Protein 3BIQ (pdb70)

Organism: Saccharomyces cerevisiae (strain ATCC 204508 / S288c) (NCBI:txid559292)

Foldseek 3Di:
DFDLVQLVVLVQLCLVQPCVFPPRAQKEKAAAADADPVDQDQLSNLVCCRNGLHGAHLWMWMGHFQEIEIEHAPVVCVVCVVNQVVPVVDSYGYYYHHDDPVCVVSVVVSLVVVLVRSLVSHQEYEYQVVDDHDHDSCVVNVVSVVCSCVVSVHDYDYCLLVSCVSCQFADPQLVLQLLLQQLVQLVLVVVLLVLLVVCLVVVPFAFQQRSLVVSQCCLVVVVVVVVSQPVSQVSHDPPDGDDSVQKHFLDRKGKDDDADDDQDPPDHGDRHGHDQAAKMKIKGWMHGSLWIWIWIAIFHEVYDPVSLVVLVVVVVLVCCLQPPQQDFFAKLLSSAVVSLVVCCVPPVVQSVFKDQFQWFFGTSHRHSPQTTNHNVIRDDTHAANTKTWGKMWGFQDDDPPDPHGDIGITTFIWHRHNDPVDGIDTSNDNDRPRVVRYHYD

Solvent-accessible surface area: 19788 Å² total; per-residue (Å²): 170,26,63,34,105,31,3,49,105,19,1,54,66,0,35,64,97,7,77,130,20,143,52,64,0,46,0,0,4,0,20,0,0,57,60,75,99,167,70,38,48,22,19,2,4,0,0,0,8,8,2,5,40,93,53,13,40,39,2,0,4,0,0,6,86,25,63,2,0,1,0,0,43,55,66,55,1,118,113,2,67,124,0,43,97,47,8,138,124,69,150,3,67,9,54,24,43,72,20,77,88,182,75,95,133,74,3,101,119,20,2,52,53,0,14,57,46,0,55,98,26,18,96,23,0,0,37,8,88,140,36,64,19,119,31,147,8,17,96,60,6,59,76,27,27,102,44,9,38,172,145,37,143,15,82,36,31,48,2,4,45,8,0,0,106,18,12,3,57,8,29,107,39,4,21,16,15,0,5,0,0,0,61,0,0,9,60,0,0,62,24,0,3,86,29,0,35,86,3,27,92,95,156,52,201,18,40,1,19,133,1,3,64,75,0,46,97,64,22,112,46,84,149,23,13,134,124,1,23,87,59,0,49,84,65,18,4,121,154,74,180,36,61,65,125,57,16,85,27,7,45,59,4,20,0,14,3,6,160,97,28,15,24,166,80,70,6,158,23,32,129,43,93,10,94,31,62,12,3,0,2,0,11,0,0,0,24,2,25,29,8,0,0,5,0,2,0,0,0,0,0,56,24,20,135,54,2,16,67,19,0,52,17,0,46,68,0,5,149,45,0,7,70,81,9,1,85,41,38,62,20,0,87,84,0,16,82,25,0,26,89,40,0,93,155,63,51,78,111,12,37,112,36,8,20,165,33,0,6,1,6,2,5,10,16,34,83,5,80,26,0,25,0,25,64,174,6,92,103,6,134,2,78,82,0,0,0,0,9,0,18,1,0,1,29,100,8,159,22,92,141,43,111,40,52,8,0,1,17,0,0,0,0,0,0,3,17,80,75,137,124,103,91,26,104,60,9,1,102,34,33,48,41,68,99,106,0,12,48,159,114

GO terms:
  GO:0000785 chromatin (C, IDA)
  GO:0003682 chromatin binding (F, IDA)
  GO:0031491 nucleosome binding (F, IDA)
  GO:0045899 positive regulation of RNA polymerase II transcription preinitiation complex assembly (P, IDA)
  GO:0042393 histone binding (F, IDA)
  GO:0006325 chromatin organization (P, IDA)
  GO:0006334 nucleosome assembly (P, IDA)
  GO:0007063 regulation of sister chromatid cohesion (P, IDA)
  GO:0035101 FACT complex (C, IGI)
  GO:0060261 positive regulation of transcription initiation by RNA polymerase II (P, IGI)
  GO:0045815 transcription initiation-coupled chromatin remodeling (P, IMP)
  GO:0060261 positive regulation of transcription initiation by RNA polymerase II (P, IMP)
  GO:0005515 protein binding (F, IPI)
  GO:0035101 FACT complex (C, IPI)
  GO:0006261 DNA-templated DNA replication (P, IPI)
  GO:0005634 nucleus (C, EXP)
  GO:0005694 chromosome (C, EXP)

B-factor: mean 30.97, std 12.05, range [9.19, 91.7]

Structure (mmCIF, N/CA/C/O backbone):
data_3BIQ
#
_entry.id   3BIQ
#
_cell.length_a   60.285
_cell.length_b   50.806
_cell.length_c   79.214
_cell.angle_alpha   90.00
_cell.angle_beta   107.03
_cell.angle_gamma   90.00
#
_symmetry.space_group_name_H-M   'P 1 21 1'
#
loop_
_entity.id
_entity.type
_entity.pdbx_description
1 polymer 'FACT complex subunit SPT16'
2 non-polymer GLYCEROL
3 water water
#
loop_
_atom_site.group_PDB
_atom_site.id
_atom_site.type_symbol
_atom_site.label_atom_id
_atom_site.label_alt_id
_atom_site.label_comp_id
_atom_site.label_asym_id
_atom_site.label_entity_id
_atom_site.label_seq_id
_atom_site.pdbx_PDB_ins_code
_atom_site.Cartn_x
_atom_site.Cartn_y
_atom_site.Cartn_z
_atom_site.occupancy
_atom_site.B_iso_or_equiv
_atom_site.auth_seq_id
_atom_site.auth_comp_id
_atom_site.auth_asym_id
_atom_site.auth_atom_id
_atom_site.pdbx_PDB_model_num
ATOM 1 N N . ASN A 1 7 ? 7.318 21.813 12.268 1.00 57.33 5 ASN A N 1
ATOM 2 C CA . ASN A 1 7 ? 7.904 22.614 13.383 1.00 57.23 5 ASN A CA 1
ATOM 3 C C . ASN A 1 7 ? 8.019 21.856 14.706 1.00 53.84 5 ASN A C 1
ATOM 4 O O . ASN A 1 7 ? 7.109 21.132 15.127 1.00 53.68 5 ASN A O 1
ATOM 9 N N . ILE A 1 8 ? 9.159 22.059 15.350 1.00 51.74 6 ILE A N 1
ATOM 10 C CA . ILE A 1 8 ? 9.617 21.273 16.491 1.00 47.26 6 ILE A CA 1
ATOM 11 C C . ILE A 1 8 ? 9.411 22.064 17.786 1.00 47.80 6 ILE A C 1
ATOM 12 O O . ILE A 1 8 ? 9.774 23.240 17.863 1.00 49.74 6 ILE A O 1
ATOM 17 N N . ASP A 1 9 ? 8.824 21.423 18.795 1.00 45.26 7 ASP A N 1
ATOM 18 C CA . ASP A 1 9 ? 8.731 22.046 20.109 1.00 45.14 7 ASP A CA 1
ATOM 19 C C . ASP A 1 9 ? 10.074 21.910 20.825 1.00 42.57 7 ASP A C 1
ATOM 20 O O . ASP A 1 9 ? 10.450 20.825 21.289 1.00 39.75 7 ASP A O 1
ATOM 25 N N . PHE A 1 10 ? 10.799 23.019 20.902 1.00 42.98 8 PHE A N 1
ATOM 26 C CA . PHE A 1 10 ? 12.155 23.010 21.458 1.00 41.02 8 PHE A CA 1
ATOM 27 C C . PHE A 1 10 ? 12.197 22.937 22.979 1.00 40.11 8 PHE A C 1
ATOM 28 O O . PHE A 1 10 ? 13.209 22.515 23.552 1.00 38.08 8 PHE A O 1
ATOM 36 N N . ASP A 1 11 ? 11.110 23.355 23.628 1.00 41.34 9 ASP A N 1
ATOM 37 C CA . ASP A 1 11 ? 10.976 23.177 25.072 1.00 40.93 9 ASP A CA 1
ATOM 38 C C . ASP A 1 11 ? 10.841 21.688 25.405 1.00 37.39 9 ASP A C 1
ATOM 39 O O . ASP A 1 11 ? 11.418 21.212 26.374 1.00 36.30 9 ASP A O 1
ATOM 44 N N . VAL A 1 12 ? 10.110 20.951 24.573 1.00 35.77 10 VAL A N 1
ATOM 45 C CA . VAL A 1 12 ? 10.040 19.492 24.708 1.00 32.89 10 VAL A CA 1
ATOM 46 C C . VAL A 1 12 ? 11.417 18.867 24.407 1.00 30.02 10 VAL A C 1
ATOM 47 O O . VAL A 1 12 ? 11.913 18.023 25.168 1.00 27.70 10 VAL A O 1
ATOM 51 N N . PHE A 1 13 ? 12.042 19.298 23.311 1.00 30.01 11 PHE A N 1
ATOM 52 C CA . PHE A 1 13 ? 13.390 18.841 22.968 1.00 28.71 11 PHE A CA 1
ATOM 53 C C . PHE A 1 13 ? 14.337 19.026 24.146 1.00 28.74 11 PHE A C 1
ATOM 54 O O . PHE A 1 13 ? 15.096 18.114 24.501 1.00 26.70 11 PHE A O 1
ATOM 62 N N . LYS A 1 14 ? 14.289 20.216 24.741 1.00 30.62 12 LYS A N 1
ATOM 63 C CA . LYS A 1 14 ? 15.168 20.541 25.866 1.00 31.55 12 LYS A CA 1
ATOM 64 C C . LYS A 1 14 ? 14.922 19.640 27.078 1.00 30.33 12 LYS A C 1
ATOM 65 O O . LYS A 1 14 ? 15.870 19.094 27.624 1.00 28.92 12 LYS A O 1
ATOM 71 N N . LYS A 1 15 ? 13.658 19.472 27.475 1.00 30.82 13 LYS A N 1
ATOM 72 C CA . LYS A 1 15 ? 13.348 18.632 28.636 1.00 31.11 13 LYS A CA 1
ATOM 73 C C . LYS A 1 15 ? 13.750 17.165 28.426 1.00 27.37 13 LYS A C 1
ATOM 74 O O . LYS A 1 15 ? 14.258 16.529 29.338 1.00 26.95 13 LYS A O 1
ATOM 80 N N . ARG A 1 16 ? 13.553 16.640 27.216 1.00 24.99 14 ARG A N 1
ATOM 81 C CA . ARG A 1 16 ? 13.857 15.243 26.941 1.00 22.61 14 ARG A CA 1
ATOM 82 C C . ARG A 1 16 ? 15.363 14.985 26.835 1.00 22.51 14 ARG A C 1
ATOM 83 O O . ARG A 1 16 ? 15.870 14.017 27.396 1.00 21.45 14 ARG A O 1
ATOM 91 N N . ILE A 1 17 ? 16.087 15.875 26.163 1.00 23.08 15 ILE A N 1
ATOM 92 C CA . ILE A 1 17 ? 17.539 15.742 26.107 1.00 23.30 15 ILE A CA 1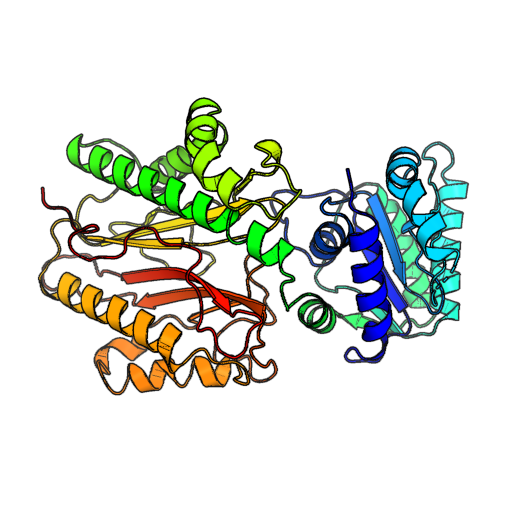
ATOM 93 C C . ILE A 1 17 ? 18.192 15.908 27.497 1.00 24.33 15 ILE A C 1
ATOM 94 O O . ILE A 1 17 ? 19.186 15.215 27.808 1.00 23.51 15 ILE A O 1
ATOM 99 N N . GLU A 1 18 ? 17.645 16.799 28.325 1.00 25.58 16 GLU A N 1
ATOM 100 C CA . GLU A 1 18 ? 18.186 16.982 29.672 1.00 28.67 16 GLU A CA 1
ATOM 101 C C . GLU A 1 18 ? 17.903 15.737 30.533 1.00 27.45 16 GLU A C 1
ATOM 102 O O . GLU A 1 18 ? 18.745 15.324 31.334 1.00 28.11 16 GLU A O 1
ATOM 108 N N . LEU A 1 19 ? 16.735 15.136 30.347 1.00 25.89 17 LEU A N 1
ATOM 109 C CA . LEU A 1 19 ? 16.386 13.912 31.069 1.00 25.82 17 LEU A CA 1
ATOM 110 C C . LEU A 1 19 ? 17.362 12.773 30.728 1.00 24.68 17 LEU A C 1
ATOM 111 O O . LEU A 1 19 ? 17.888 12.106 31.618 1.00 25.14 17 LEU A O 1
ATOM 116 N N . LEU A 1 20 ? 17.591 12.553 29.433 1.00 23.67 18 LEU A N 1
ATOM 117 C CA . LEU A 1 20 ? 18.543 11.536 28.955 1.00 22.33 18 LEU A CA 1
ATOM 118 C C . LEU A 1 20 ? 19.948 11.797 29.494 1.00 22.08 18 LEU A C 1
ATOM 119 O O . LEU A 1 20 ? 20.619 10.885 30.005 1.00 21.16 18 LEU A O 1
ATOM 124 N N . TYR A 1 21 ? 20.393 13.038 29.327 1.00 22.50 19 TYR A N 1
ATOM 125 C CA . TYR A 1 21 ? 21.695 13.465 29.831 1.00 23.35 19 TYR A CA 1
ATOM 126 C C . TYR A 1 21 ? 21.867 13.167 31.345 1.00 24.77 19 TYR A C 1
ATOM 127 O O . TYR A 1 21 ? 22.924 12.695 31.757 1.00 25.08 19 TYR A O 1
ATOM 136 N N . SER A 1 22 ? 20.825 13.436 32.140 1.00 26.12 20 SER A N 1
ATOM 137 C CA . SER A 1 22 ? 20.880 13.233 33.608 1.00 28.33 20 SER A CA 1
ATOM 138 C C . SER A 1 22 ? 20.937 11.760 34.019 1.00 27.58 20 SER A C 1
ATOM 139 O O . SER A 1 22 ? 21.467 11.436 35.084 1.00 29.52 20 SER A O 1
ATOM 142 N N . LYS A 1 23 ? 20.464 10.871 33.139 1.00 25.60 21 LYS A N 1
ATOM 143 C CA . LYS A 1 23 ? 20.319 9.446 33.454 1.00 25.65 21 LYS A CA 1
ATOM 144 C C . LYS A 1 23 ? 21.411 8.521 32.905 1.00 24.72 21 LYS A C 1
ATOM 145 O O . LYS A 1 23 ? 21.641 7.444 33.473 1.00 25.42 21 LYS A O 1
ATOM 151 N N . TYR A 1 24 ? 22.070 8.905 31.813 1.00 23.15 22 TYR A N 1
ATOM 152 C CA . TYR A 1 24 ? 22.825 7.896 31.034 1.00 22.84 22 TYR A CA 1
ATOM 153 C C . TYR A 1 24 ? 24.044 7.249 31.724 1.00 23.98 22 TYR A C 1
ATOM 154 O O . TYR A 1 24 ? 24.340 6.065 31.512 1.00 23.57 22 TYR A O 1
ATOM 163 N N . ASN A 1 25 ? 24.754 8.012 32.543 1.00 24.79 23 ASN A N 1
ATOM 164 C CA . ASN A 1 25 ? 25.920 7.478 33.193 1.00 26.60 23 ASN A CA 1
ATOM 165 C C . ASN A 1 25 ? 25.504 6.432 34.244 1.00 27.29 23 ASN A C 1
ATOM 166 O O . ASN A 1 25 ? 26.329 5.667 34.726 1.00 28.78 23 ASN A O 1
ATOM 171 N N . GLU A 1 26 ? 24.220 6.403 34.591 1.00 27.84 24 GLU A N 1
ATOM 172 C CA . GLU A 1 26 ? 23.718 5.371 35.498 1.00 29.28 24 GLU A CA 1
ATOM 173 C C . GLU A 1 26 ? 23.113 4.159 34.775 1.00 27.30 24 GLU A C 1
ATOM 174 O O . GLU A 1 26 ? 22.660 3.208 35.423 1.00 27.99 24 GLU A O 1
ATOM 180 N N . PHE A 1 27 ? 23.139 4.171 33.446 1.00 24.74 25 PHE A N 1
ATOM 181 C CA . PHE A 1 27 ? 22.815 2.953 32.684 1.00 24.11 25 PHE A CA 1
ATOM 182 C C . PHE A 1 27 ? 23.804 1.842 33.081 1.00 26.12 25 PHE A C 1
ATOM 183 O O . PHE A 1 27 ? 24.911 2.132 33.577 1.00 26.35 25 PHE A O 1
ATOM 191 N N . GLU A 1 28 ? 23.402 0.590 32.832 1.00 26.58 26 GLU A N 1
ATOM 192 C CA . GLU A 1 28 ? 24.279 -0.587 32.967 1.00 29.09 26 GLU A CA 1
ATOM 193 C C . GLU A 1 28 ? 25.609 -0.305 32.280 1.00 28.05 26 GLU A C 1
ATOM 194 O O . GLU A 1 28 ? 25.636 0.189 31.134 1.00 26.30 26 GLU A O 1
ATOM 200 N N . GLY A 1 29 ? 26.706 -0.572 32.990 1.00 29.87 27 GLY A N 1
ATOM 201 C CA . GLY A 1 29 ? 28.045 -0.398 32.424 1.00 29.59 27 GLY A CA 1
ATOM 202 C C . GLY A 1 29 ? 28.649 0.994 32.541 1.00 29.25 27 GLY A C 1
ATOM 203 O O . GLY A 1 29 ? 29.821 1.195 32.205 1.00 29.41 27 GLY A O 1
ATOM 204 N N . SER A 1 30 ? 27.863 1.948 33.042 1.00 28.79 28 SER A N 1
ATOM 205 C CA . SER A 1 30 ? 28.346 3.310 33.310 1.00 28.88 28 SER A CA 1
ATOM 206 C C . SER A 1 30 ? 29.051 3.957 32.105 1.00 27.09 28 SER A C 1
ATOM 207 O O . SER A 1 30 ? 30.241 4.322 32.210 1.00 27.51 28 SER A O 1
ATOM 210 N N . PRO A 1 31 ? 28.331 4.109 30.968 1.00 25.08 29 PRO A N 1
ATOM 211 C CA . PRO A 1 31 ? 28.977 4.740 29.812 1.00 24.28 29 PRO A CA 1
ATOM 212 C C . PRO A 1 31 ? 29.333 6.195 30.111 1.00 25.13 29 PRO A C 1
ATOM 213 O O . PRO A 1 31 ? 28.532 6.912 30.725 1.00 25.72 29 PRO A O 1
ATOM 217 N N . ASN A 1 32 ? 30.500 6.632 29.648 1.00 25.28 30 ASN A N 1
ATOM 218 C CA . ASN A 1 32 ? 30.904 8.014 29.794 1.00 26.46 30 ASN A CA 1
ATOM 219 C C . ASN A 1 32 ? 30.258 8.927 28.750 1.00 25.40 30 ASN A C 1
ATOM 220 O O . ASN A 1 32 ? 30.112 10.134 28.974 1.00 26.30 30 ASN A O 1
ATOM 225 N N . SER A 1 33 ? 29.864 8.352 27.616 1.00 22.86 31 SER A N 1
ATOM 226 C CA . SER A 1 33 ? 29.227 9.119 26.562 1.00 22.88 31 SER A CA 1
ATOM 227 C C . SER A 1 33 ? 28.212 8.240 25.844 1.00 20.81 31 SER A C 1
ATOM 228 O O . SER A 1 33 ? 28.236 7.025 26.011 1.00 20.93 31 SER A O 1
ATOM 231 N N . LEU A 1 34 ? 27.335 8.864 25.060 1.00 19.80 32 LEU A N 1
ATOM 232 C CA . LEU A 1 34 ? 26.375 8.164 24.195 1.00 18.99 32 LEU A CA 1
ATOM 233 C C . LEU A 1 34 ? 26.608 8.609 22.758 1.00 19.34 32 LEU A C 1
ATOM 234 O O . LEU A 1 34 ? 26.974 9.756 22.515 1.00 20.59 32 LEU A O 1
ATOM 239 N N . LEU A 1 35 ? 26.418 7.689 21.813 1.00 18.89 33 LEU A N 1
ATOM 240 C CA . LEU A 1 35 ? 26.676 7.962 20.406 1.00 18.07 33 LEU A CA 1
ATOM 241 C C . LEU A 1 35 ? 25.556 7.332 19.554 1.00 17.83 33 LEU A C 1
ATOM 242 O O . LEU A 1 35 ? 25.305 6.117 19.645 1.00 17.45 33 LEU A O 1
ATOM 247 N N . PHE A 1 36 ? 24.898 8.175 18.760 1.00 17.48 34 PHE A N 1
ATOM 248 C CA . PHE A 1 36 ? 23.743 7.775 17.952 1.00 17.55 34 PHE A CA 1
ATOM 249 C C . PHE A 1 36 ? 24.028 8.221 16.523 1.00 19.06 34 PHE A C 1
ATOM 250 O O . PHE A 1 36 ? 24.230 9.422 16.260 1.00 19.97 34 PHE A O 1
ATOM 258 N N . VAL A 1 37 ? 24.086 7.266 15.602 1.00 18.53 35 VAL A N 1
ATOM 259 C CA . VAL A 1 37 ? 24.361 7.622 14.218 1.00 19.11 35 VAL A CA 1
ATOM 260 C C . VAL A 1 37 ? 23.249 7.092 13.329 1.00 19.51 35 VAL A C 1
ATOM 261 O O . VAL A 1 37 ? 23.012 5.890 13.267 1.00 19.73 35 VAL A O 1
ATOM 265 N N . LEU A 1 38 ? 22.579 8.006 12.643 1.00 19.57 36 LEU A N 1
ATOM 266 C CA . LEU A 1 38 ? 21.463 7.661 11.780 1.00 19.68 36 LEU A CA 1
ATOM 267 C C . LEU A 1 38 ? 21.865 7.896 10.322 1.00 20.37 36 LEU A C 1
ATOM 268 O O . LEU A 1 38 ? 22.312 8.981 9.954 1.00 21.32 36 LEU A O 1
ATOM 273 N N . GLY A 1 39 ? 21.770 6.842 9.507 1.00 21.11 37 GLY A N 1
ATOM 274 C CA . GLY A 1 39 ? 22.075 6.921 8.075 1.00 22.24 37 GLY A CA 1
ATOM 275 C C . GLY A 1 39 ? 20.795 7.247 7.323 1.00 23.70 37 GLY A C 1
ATOM 276 O O . GLY A 1 39 ? 20.083 8.177 7.697 1.00 22.91 37 GLY A O 1
ATOM 277 N N A SER A 1 40 ? 20.495 6.496 6.268 0.50 25.56 38 SER A N 1
ATOM 278 N N B SER A 1 40 ? 20.495 6.484 6.275 0.50 25.20 38 SER A N 1
ATOM 279 C CA A SER A 1 40 ? 19.242 6.701 5.541 0.50 28.01 38 SER A CA 1
ATOM 280 C CA B SER A 1 40 ? 19.245 6.665 5.538 0.50 27.28 38 SER A CA 1
ATOM 281 C C A SER A 1 40 ? 18.078 6.089 6.312 0.50 27.59 38 SER A C 1
ATOM 282 C C B SER A 1 40 ? 18.082 6.099 6.345 0.50 27.13 38 SER A C 1
ATOM 283 O O A SER A 1 40 ? 18.238 5.074 6.997 0.50 26.06 38 SER A O 1
ATOM 284 O O B SER A 1 40 ? 18.245 5.121 7.083 0.50 25.47 38 SER A O 1
ATOM 289 N N . SER A 1 41 ? 16.919 6.736 6.232 1.00 28.95 39 SER A N 1
ATOM 290 C CA . SER A 1 41 ? 15.728 6.230 6.897 1.00 30.35 39 SER A CA 1
ATOM 291 C C . SER A 1 41 ? 15.274 5.028 6.101 1.00 34.05 39 SER A C 1
ATOM 292 O O . SER A 1 41 ? 15.469 4.961 4.873 1.00 36.52 39 SER A O 1
ATOM 295 N N . ASN A 1 42 ? 14.705 4.060 6.804 1.00 35.46 40 ASN A N 1
ATOM 296 C CA . ASN A 1 42 ? 14.073 2.921 6.142 1.00 38.70 40 ASN A CA 1
ATOM 297 C C . ASN A 1 42 ? 12.674 2.669 6.684 1.00 39.20 40 ASN A C 1
ATOM 298 O O . ASN A 1 42 ? 12.519 2.239 7.834 1.00 37.21 40 ASN A O 1
ATOM 303 N N . ALA A 1 43 ? 11.673 2.925 5.838 1.00 41.98 41 ALA A N 1
ATOM 304 C CA . ALA A 1 43 ? 10.254 2.767 6.184 1.00 43.41 41 ALA A CA 1
ATOM 305 C C . ALA A 1 43 ? 9.866 1.332 6.546 1.00 44.40 41 ALA A C 1
ATOM 306 O O . ALA A 1 43 ? 8.850 1.114 7.222 1.00 44.46 41 ALA A O 1
ATOM 308 N N . GLU A 1 44 ? 10.667 0.365 6.086 1.00 45.35 42 GLU A N 1
ATOM 309 C CA . GLU A 1 44 ? 10.392 -1.054 6.337 1.00 46.24 42 GLU A CA 1
ATOM 310 C C . GLU A 1 44 ? 11.025 -1.533 7.652 1.00 43.67 42 GLU A C 1
ATOM 311 O O . GLU A 1 44 ? 10.851 -2.691 8.054 1.00 44.92 42 GLU A O 1
ATOM 317 N N . ASN A 1 45 ? 11.741 -0.627 8.322 1.00 39.62 43 ASN A N 1
ATOM 318 C CA . ASN A 1 45 ? 12.450 -0.912 9.575 1.00 36.71 43 ASN A CA 1
ATOM 319 C C . ASN A 1 45 ? 12.454 0.361 10.456 1.00 32.59 43 ASN A C 1
ATOM 320 O O . ASN A 1 45 ? 13.515 0.907 10.811 1.00 30.45 43 ASN A O 1
ATOM 325 N N . PRO A 1 46 ? 11.248 0.856 10.796 1.00 31.46 44 PRO A N 1
ATOM 326 C CA . PRO A 1 46 ? 11.122 2.191 11.391 1.00 29.15 44 PRO A CA 1
ATOM 327 C C . PRO A 1 46 ? 11.361 2.328 12.887 1.00 26.40 44 PRO A C 1
ATOM 328 O O . PRO A 1 46 ? 11.328 3.454 13.396 1.00 26.73 44 PRO A O 1
ATOM 332 N N . TYR A 1 47 ? 11.616 1.229 13.602 1.00 24.60 45 TYR A N 1
ATOM 333 C CA . TYR A 1 47 ? 11.612 1.313 15.071 1.00 22.28 45 TYR A CA 1
ATOM 334 C C . TYR A 1 47 ? 12.934 1.019 15.760 1.00 21.53 45 TYR A C 1
ATOM 335 O O . TYR A 1 47 ? 12.949 0.579 16.902 1.00 21.38 45 TYR A O 1
ATOM 344 N N . GLN A 1 48 ? 14.037 1.268 15.076 1.00 20.84 46 GLN A N 1
ATOM 345 C CA . GLN A 1 48 ? 15.345 1.136 15.709 1.00 20.68 46 GLN A CA 1
ATOM 346 C C . GLN A 1 48 ? 15.511 2.259 16.748 1.00 19.07 46 GLN A C 1
ATOM 347 O O . GLN A 1 48 ? 14.919 3.317 16.616 1.00 19.00 46 GLN A O 1
ATOM 353 N N A LYS A 1 49 ? 16.322 2.007 17.771 0.50 18.72 47 LYS A N 1
ATOM 354 N N B LYS A 1 49 ? 16.306 1.993 17.781 0.50 18.51 47 LYS A N 1
ATOM 355 C CA A LYS A 1 49 ? 16.487 2.923 18.904 0.50 18.13 47 LYS A CA 1
ATOM 356 C CA B LYS A 1 49 ? 16.501 2.916 18.904 0.50 17.77 47 LYS A CA 1
ATOM 357 C C A LYS A 1 49 ? 16.947 4.345 18.541 0.50 17.52 47 LYS A C 1
ATOM 358 C C B LYS A 1 49 ? 16.896 4.342 18.491 0.50 17.27 47 LYS A C 1
ATOM 359 O O A LYS A 1 49 ? 16.491 5.323 19.139 0.50 17.07 47 LYS A O 1
ATOM 360 O O B LYS A 1 49 ? 16.345 5.321 19.001 0.50 16.78 47 LYS A O 1
ATOM 371 N N . THR A 1 50 ? 17.862 4.457 17.582 1.00 17.39 48 THR A N 1
ATOM 372 C CA . THR A 1 50 ? 18.331 5.770 17.110 1.00 17.13 48 THR A CA 1
ATOM 373 C C . THR A 1 50 ? 17.174 6.566 16.484 1.00 16.08 48 THR A C 1
ATOM 374 O O . THR A 1 50 ? 17.008 7.757 16.762 1.00 16.78 48 THR A O 1
ATOM 378 N N . THR A 1 51 ? 16.345 5.897 15.698 1.00 16.85 49 THR A N 1
ATOM 379 C CA . THR A 1 51 ? 15.180 6.546 15.079 1.00 16.73 49 THR A CA 1
ATOM 380 C C . THR A 1 51 ? 14.184 6.946 16.169 1.00 17.07 49 THR A C 1
ATOM 381 O O . THR A 1 51 ? 13.587 8.047 16.115 1.00 17.13 49 THR A O 1
ATOM 385 N N . ILE A 1 52 ? 13.979 6.038 17.129 1.00 16.13 50 ILE A N 1
ATOM 386 C CA . ILE A 1 52 ? 13.097 6.316 18.259 1.00 17.40 50 ILE A CA 1
ATOM 387 C C . ILE A 1 52 ? 13.579 7.567 19.025 1.00 16.06 50 ILE A C 1
ATOM 388 O O . ILE A 1 52 ? 12.776 8.440 19.371 1.00 16.65 50 ILE A O 1
ATOM 393 N N . LEU A 1 53 ? 14.889 7.667 19.228 1.00 15.86 51 LEU A N 1
ATOM 394 C CA . LEU A 1 53 ? 15.477 8.820 19.897 1.00 16.46 51 LEU A CA 1
ATOM 395 C C . LEU A 1 53 ? 15.130 10.118 19.172 1.00 17.25 51 LEU A C 1
ATOM 396 O O . LEU A 1 53 ? 14.714 11.098 19.803 1.00 17.25 51 LEU A O 1
ATOM 401 N N . HIS A 1 54 ? 15.293 10.125 17.848 1.00 17.40 52 HIS A N 1
ATOM 402 C CA . HIS A 1 54 ? 14.994 11.303 17.040 1.00 18.20 52 HIS A CA 1
ATOM 403 C C . HIS A 1 54 ? 13.503 11.677 17.170 1.00 18.80 52 HIS A C 1
ATOM 404 O O . HIS A 1 54 ? 13.148 12.833 17.383 1.00 18.71 52 HIS A O 1
ATOM 411 N N . ASN A 1 55 ? 12.628 10.680 17.052 1.00 18.75 53 ASN A N 1
ATOM 412 C CA . ASN A 1 55 ? 11.189 10.905 17.185 1.00 19.76 53 ASN A CA 1
ATOM 413 C C . ASN A 1 55 ? 10.854 11.485 18.562 1.00 20.57 53 ASN A C 1
ATOM 414 O O . ASN A 1 55 ? 10.049 12.408 18.680 1.00 22.55 53 ASN A O 1
ATOM 419 N N . TRP A 1 56 ? 11.474 10.929 19.601 1.00 18.97 54 TRP A N 1
ATOM 420 C CA . TRP A 1 56 ? 11.259 11.391 20.981 1.00 19.92 54 TRP A CA 1
ATOM 421 C C . TRP A 1 56 ? 11.762 12.840 21.204 1.00 20.37 54 TRP A C 1
ATOM 422 O O . TRP A 1 56 ? 11.061 13.668 21.785 1.00 20.98 54 TRP A O 1
ATOM 433 N N . LEU A 1 57 ? 12.961 13.131 20.721 1.00 20.06 55 LEU A N 1
ATOM 434 C CA . LEU A 1 57 ? 13.583 14.445 20.929 1.00 21.89 55 LEU A CA 1
ATOM 435 C C . LEU A 1 57 ? 12.982 15.522 20.038 1.00 23.86 55 LEU A C 1
ATOM 436 O O . LEU A 1 57 ? 12.773 16.647 20.489 1.00 25.33 55 LEU A O 1
ATOM 441 N N . LEU A 1 58 ? 12.681 15.162 18.789 1.00 24.23 56 LEU A N 1
ATOM 442 C CA . LEU A 1 58 ? 12.392 16.145 17.730 1.00 26.79 56 LEU A CA 1
ATOM 443 C C . LEU A 1 58 ? 11.046 15.952 17.024 1.00 28.12 56 LEU A C 1
ATOM 444 O O . LEU A 1 58 ? 10.568 16.861 16.314 1.00 29.59 56 LEU A O 1
ATOM 449 N N . SER A 1 59 ? 10.426 14.789 17.253 1.00 27.20 57 SER A N 1
ATOM 450 C CA . SER A 1 59 ? 9.206 14.341 16.545 1.00 28.58 57 SER A CA 1
ATOM 451 C C . SER A 1 59 ? 9.399 14.075 15.048 1.00 29.16 57 SER A C 1
ATOM 452 O O . SER A 1 59 ? 8.414 13.865 14.319 1.00 31.18 57 SER A O 1
ATOM 455 N N . TYR A 1 60 ? 10.650 14.123 14.594 1.00 28.19 58 TYR A N 1
ATOM 456 C CA . TYR A 1 60 ? 11.029 13.806 13.216 1.00 28.81 58 TYR A CA 1
ATOM 457 C C . TYR A 1 60 ? 12.345 13.033 13.237 1.00 26.69 58 TYR A C 1
ATOM 458 O O . TYR A 1 60 ? 13.204 13.272 14.077 1.00 26.05 58 TYR A O 1
ATOM 467 N N . GLU A 1 61 ? 12.489 12.134 12.277 1.00 26.15 59 GLU A N 1
ATOM 468 C CA . GLU A 1 61 ? 13.708 11.415 12.039 1.00 24.06 59 GLU A CA 1
ATOM 469 C C . GLU A 1 61 ? 14.596 12.285 11.133 1.00 24.62 59 GLU A C 1
ATOM 470 O O . GLU A 1 61 ? 14.149 12.762 10.098 1.00 26.12 59 GLU A O 1
ATOM 476 N N . PHE A 1 62 ? 15.843 12.475 11.538 1.00 22.98 60 PHE A N 1
ATOM 477 C CA . PHE A 1 62 ? 16.812 13.307 10.823 1.00 23.79 60 PHE A CA 1
ATOM 478 C C . PHE A 1 62 ? 17.890 12.389 10.243 1.00 22.83 60 PHE A C 1
ATOM 479 O O . PHE A 1 62 ? 18.852 12.055 10.948 1.00 21.55 60 PHE A O 1
ATOM 487 N N . PRO A 1 63 ? 17.727 11.958 8.971 1.00 24.00 61 PRO A N 1
ATOM 488 C CA . PRO A 1 63 ? 18.727 11.069 8.358 1.00 23.94 61 PRO A CA 1
ATOM 489 C C . PRO A 1 63 ? 20.090 11.723 8.265 1.00 24.24 61 PRO A C 1
ATOM 490 O O . PRO A 1 63 ? 20.187 12.947 8.332 1.00 24.94 61 PRO A O 1
ATOM 494 N N . ALA A 1 64 ? 21.125 10.904 8.076 1.00 23.72 62 ALA A N 1
ATOM 495 C CA . ALA A 1 64 ? 22.498 11.367 7.883 1.00 24.46 62 ALA A CA 1
ATOM 496 C C . ALA A 1 64 ? 22.907 12.385 8.957 1.00 23.67 62 ALA A C 1
ATOM 497 O O . ALA A 1 64 ? 23.378 13.497 8.657 1.00 24.95 62 ALA A O 1
ATOM 499 N N . THR A 1 65 ? 22.722 11.971 10.211 1.00 21.51 63 THR A N 1
ATOM 500 C CA . THR A 1 65 ? 22.905 12.838 11.366 1.00 21.24 63 THR A CA 1
ATOM 501 C C . THR A 1 65 ? 23.516 12.040 12.509 1.00 19.76 63 THR A C 1
ATOM 502 O O . THR A 1 65 ? 23.112 10.907 12.778 1.00 19.81 63 THR A O 1
ATOM 506 N N . LEU A 1 66 ? 24.494 12.640 13.171 1.00 19.89 64 LEU A N 1
ATOM 507 C CA . LEU A 1 66 ? 25.120 12.035 14.334 1.00 19.10 64 LEU A CA 1
ATOM 508 C C . LEU A 1 66 ? 24.776 12.870 15.557 1.00 19.60 64 LEU A C 1
ATOM 509 O O . LEU A 1 66 ? 24.815 14.097 15.502 1.00 20.16 64 LEU A O 1
ATOM 514 N N . ILE A 1 67 ? 24.456 12.203 16.663 1.00 18.87 65 ILE A N 1
ATOM 515 C CA . ILE A 1 67 ? 24.221 12.874 17.943 1.00 19.52 65 ILE A CA 1
ATOM 516 C C . ILE A 1 67 ? 25.099 12.230 19.021 1.00 19.78 65 ILE A C 1
ATOM 517 O O . ILE A 1 67 ? 25.051 11.012 19.205 1.00 18.74 65 ILE A O 1
ATOM 522 N N . ALA A 1 68 ? 25.898 13.042 19.713 1.00 20.30 66 ALA A N 1
ATOM 523 C CA . ALA A 1 68 ? 26.730 12.555 20.804 1.00 21.49 66 ALA A CA 1
ATOM 524 C C . ALA A 1 68 ? 26.452 13.324 22.099 1.00 22.57 66 ALA A C 1
ATOM 525 O O . ALA A 1 68 ? 26.345 14.552 22.070 1.00 23.96 66 ALA A O 1
ATOM 527 N N . LEU A 1 69 ? 26.346 12.597 23.213 1.00 22.09 67 LEU A N 1
ATOM 528 C CA . LEU A 1 69 ? 26.288 13.194 24.556 1.00 23.78 67 LEU A CA 1
ATOM 529 C C . LEU A 1 69 ? 27.563 12.885 25.298 1.00 24.32 67 LEU A C 1
ATOM 530 O O . LEU A 1 69 ? 27.944 11.732 25.406 1.00 24.47 67 LEU A O 1
ATOM 535 N N . VAL A 1 70 ? 28.225 13.924 25.787 1.00 25.23 68 VAL A N 1
ATOM 536 C CA . VAL A 1 70 ? 29.422 13.795 26.615 1.00 26.69 68 VAL A CA 1
ATOM 537 C C . VAL A 1 70 ? 29.232 14.774 27.783 1.00 28.83 68 VAL A C 1
ATOM 538 O O . VAL A 1 70 ? 28.388 15.665 27.686 1.00 29.69 68 VAL A O 1
ATOM 542 N N . PRO A 1 71 ? 29.974 14.600 28.893 1.00 30.62 69 PRO A N 1
ATOM 543 C CA . PRO A 1 71 ? 29.786 15.562 29.981 1.00 32.80 69 PRO A CA 1
ATOM 544 C C . PRO A 1 71 ? 29.848 17.002 29.480 1.00 34.24 69 PRO A C 1
ATOM 545 O O . PRO A 1 71 ? 30.820 17.393 28.826 1.00 34.19 69 PRO A O 1
ATOM 549 N N . GLY A 1 72 ? 28.770 17.749 29.714 1.00 34.85 70 GLY A N 1
ATOM 550 C CA . GLY A 1 72 ? 28.745 19.177 29.399 1.00 37.69 70 GLY A CA 1
ATOM 551 C C . GLY A 1 72 ? 28.202 19.573 28.031 1.00 36.50 70 GLY A C 1
ATOM 552 O O . GLY A 1 72 ? 27.956 20.761 27.794 1.00 38.49 70 GLY A O 1
ATOM 553 N N . LYS A 1 73 ? 28.038 18.606 27.124 1.00 33.09 71 LYS A N 1
ATOM 554 C CA . LYS A 1 73 ? 27.754 18.928 25.718 1.00 32.51 71 LYS A CA 1
ATOM 555 C C . LYS A 1 73 ? 26.898 17.925 24.977 1.00 29.77 71 LYS A C 1
ATOM 556 O O . LYS A 1 73 ? 27.031 16.716 25.172 1.00 27.91 71 LYS A O 1
ATOM 562 N N . VAL A 1 74 ? 26.012 18.440 24.122 1.00 29.07 72 VAL A N 1
ATOM 563 C CA . VAL A 1 74 ? 25.324 17.625 23.124 1.00 27.14 72 VAL A CA 1
ATOM 564 C C . VAL A 1 74 ? 25.807 18.106 21.752 1.00 27.36 72 VAL A C 1
ATOM 565 O O . VAL A 1 74 ? 25.686 19.279 21.415 1.00 28.94 72 VAL A O 1
ATOM 569 N N A ILE A 1 75 ? 26.371 17.185 20.976 0.50 25.98 73 ILE A N 1
ATOM 570 N N B ILE A 1 75 ? 26.387 17.185 20.985 0.50 25.88 73 ILE A N 1
ATOM 571 C CA A ILE A 1 75 ? 26.910 17.518 19.660 0.50 26.07 73 ILE A CA 1
ATOM 572 C CA B ILE A 1 75 ? 26.904 17.495 19.654 0.50 25.83 73 ILE A CA 1
ATOM 573 C C A ILE A 1 75 ? 26.036 16.879 18.581 0.50 24.54 73 ILE A C 1
ATOM 574 C C B ILE A 1 75 ? 25.992 16.880 18.598 0.50 24.40 73 ILE A C 1
ATOM 575 O O A ILE A 1 75 ? 25.741 15.677 18.630 0.50 22.60 73 ILE A O 1
ATOM 576 O O B ILE A 1 75 ? 25.632 15.696 18.673 0.50 22.46 73 ILE A O 1
ATOM 585 N N . ILE A 1 76 ? 25.603 17.702 17.629 1.00 24.88 74 ILE A N 1
ATOM 586 C CA . ILE A 1 76 ? 24.811 17.243 16.500 1.00 24.05 74 ILE A CA 1
ATOM 587 C C . ILE A 1 76 ? 25.596 17.523 15.217 1.00 25.87 74 ILE A C 1
ATOM 588 O O . ILE A 1 76 ? 25.945 18.678 14.931 1.00 27.21 74 ILE A O 1
ATOM 593 N N . ILE A 1 77 ? 25.933 16.455 14.487 1.00 25.21 75 ILE A N 1
ATOM 594 C CA . ILE A 1 77 ? 26.578 16.616 13.184 1.00 26.33 75 ILE A CA 1
ATOM 595 C C . ILE A 1 77 ? 25.545 16.336 12.115 1.00 26.10 75 ILE A C 1
ATOM 596 O O . ILE A 1 77 ? 24.998 15.255 12.046 1.00 24.59 75 ILE A O 1
ATOM 601 N N . THR A 1 78 ? 25.278 17.333 11.284 1.00 27.75 76 THR A N 1
ATOM 602 C CA . THR A 1 78 ? 24.213 17.207 10.307 1.00 27.95 76 THR A CA 1
ATOM 603 C C . THR A 1 78 ? 24.433 18.222 9.188 1.00 30.38 76 THR A C 1
ATOM 604 O O . THR A 1 78 ? 25.395 18.983 9.228 1.00 31.53 76 THR A O 1
ATOM 608 N N . SER A 1 79 ? 23.557 18.217 8.186 1.00 31.19 77 SER A N 1
ATOM 609 C CA . SER A 1 79 ? 23.630 19.150 7.060 1.00 34.20 77 SER A CA 1
ATOM 610 C C . SER A 1 79 ? 23.283 20.585 7.461 1.00 36.42 77 SER A C 1
ATOM 611 O O . SER A 1 79 ? 22.729 20.824 8.542 1.00 35.10 77 SER A O 1
ATOM 614 N N . SER A 1 80 ? 23.589 21.528 6.567 1.00 39.22 78 SER A N 1
ATOM 615 C CA . SER A 1 80 ? 23.237 22.933 6.761 1.00 42.34 78 SER A CA 1
ATOM 616 C C . SER A 1 80 ? 21.736 23.125 6.889 1.00 42.54 78 SER A C 1
ATOM 617 O O . SER A 1 80 ? 21.282 23.866 7.759 1.00 43.05 78 SER A O 1
ATOM 620 N N . ALA A 1 81 ? 20.977 22.465 6.013 1.00 42.58 79 ALA A N 1
ATOM 621 C CA . ALA A 1 81 ? 19.520 22.565 6.013 1.00 43.23 79 ALA A CA 1
ATOM 622 C C . ALA A 1 81 ? 18.979 22.180 7.377 1.00 40.45 79 ALA A C 1
ATOM 623 O O . ALA A 1 81 ? 18.238 22.941 7.994 1.00 41.12 79 ALA A O 1
ATOM 625 N N . LYS A 1 82 ? 19.378 21.000 7.853 1.00 42.57 80 LYS A N 1
ATOM 626 C CA . LYS A 1 82 ? 18.930 20.488 9.141 1.00 40.29 80 LYS A CA 1
ATOM 627 C C . LYS A 1 82 ? 19.405 21.346 10.305 1.00 39.64 80 LYS A C 1
ATOM 628 O O . LYS A 1 82 ? 18.620 21.646 11.198 1.00 39.56 80 LYS A O 1
ATOM 634 N N . ALA A 1 83 ? 20.679 21.749 10.301 1.00 40.04 81 ALA A N 1
ATOM 635 C CA . ALA A 1 83 ? 21.181 22.636 11.351 1.00 40.81 81 ALA A CA 1
ATOM 636 C C . ALA A 1 83 ? 20.298 23.890 11.469 1.00 43.81 81 ALA A C 1
ATOM 637 O O . ALA A 1 83 ? 20.030 24.377 12.567 1.00 44.08 81 ALA A O 1
ATOM 639 N N . LYS A 1 84 ? 19.824 24.379 10.326 1.00 47.21 82 LYS A N 1
ATOM 640 C CA . LYS A 1 84 ? 18.915 25.529 10.276 1.00 52.37 82 LYS A CA 1
ATOM 641 C C . LYS A 1 84 ? 17.560 25.270 10.943 1.00 51.64 82 LYS A C 1
ATOM 642 O O . LYS A 1 84 ? 16.974 26.187 11.513 1.00 56.25 82 LYS A O 1
ATOM 648 N N . HIS A 1 85 ? 17.071 24.032 10.885 1.00 48.18 83 HIS A N 1
ATOM 649 C CA . HIS A 1 85 ? 15.832 23.668 11.587 1.00 49.06 83 HIS A CA 1
ATOM 650 C C . HIS A 1 85 ? 16.022 23.620 13.105 1.00 47.01 83 HIS A C 1
ATOM 651 O O . HIS A 1 85 ? 15.067 23.816 13.864 1.00 49.89 83 HIS A O 1
ATOM 658 N N . LEU A 1 86 ? 17.254 23.379 13.536 1.00 42.90 84 LEU A N 1
ATOM 659 C CA . LEU A 1 86 ? 17.576 23.194 14.953 1.00 41.07 84 LEU A CA 1
ATOM 660 C C . LEU A 1 86 ? 18.223 24.416 15.615 1.00 43.12 84 LEU A C 1
ATOM 661 O O . LEU A 1 86 ? 18.455 24.411 16.824 1.00 42.22 84 LEU A O 1
ATOM 666 N N . GLN A 1 87 ? 18.438 25.474 14.862 1.00 46.31 85 GLN A N 1
ATOM 667 C CA . GLN A 1 87 ? 19.219 26.589 15.330 1.00 50.52 85 GLN A CA 1
ATOM 668 C C . GLN A 1 87 ? 18.681 27.221 16.575 1.00 53.41 85 GLN A C 1
ATOM 669 O O . GLN A 1 87 ? 19.410 27.600 17.446 1.00 54.48 85 GLN A O 1
ATOM 675 N N . LYS A 1 88 ? 17.379 27.323 16.641 1.00 55.76 86 LYS A N 1
ATOM 676 C CA . LYS A 1 88 ? 16.694 28.012 17.734 1.00 60.69 86 LYS A CA 1
ATOM 677 C C . LYS A 1 88 ? 16.866 27.305 19.077 1.00 56.66 86 LYS A C 1
ATOM 678 O O . LYS A 1 88 ? 16.646 27.905 20.133 1.00 60.28 86 LYS A O 1
ATOM 684 N N . ALA A 1 89 ? 17.275 26.037 19.022 1.00 49.95 87 ALA A N 1
ATOM 685 C CA . ALA A 1 89 ? 17.519 25.233 20.218 1.00 47.01 87 ALA A CA 1
ATOM 686 C C . ALA A 1 89 ? 18.747 25.711 20.980 1.00 47.19 87 ALA A C 1
ATOM 687 O O . ALA A 1 89 ? 18.775 25.661 22.208 1.00 48.04 87 ALA A O 1
ATOM 689 N N . ILE A 1 90 ? 19.755 26.176 20.250 1.00 47.66 88 ILE A N 1
ATOM 690 C CA . ILE A 1 90 ? 21.025 26.569 20.857 1.00 49.02 88 ILE A CA 1
ATOM 691 C C . ILE A 1 90 ? 20.818 27.544 22.025 1.00 54.04 88 ILE A C 1
ATOM 692 O O . ILE A 1 90 ? 21.302 27.292 23.131 1.00 53.58 88 ILE A O 1
ATOM 697 N N . ASP A 1 91 ? 20.073 28.625 21.779 1.00 59.69 89 ASP A N 1
ATOM 698 C CA . ASP A 1 91 ? 19.786 29.659 22.787 1.00 66.41 89 ASP A CA 1
ATOM 699 C C . ASP A 1 91 ? 19.174 29.118 24.088 1.00 64.38 89 ASP A C 1
ATOM 700 O O . ASP A 1 91 ? 19.372 29.699 25.158 1.00 68.17 89 ASP A O 1
ATOM 705 N N . LEU A 1 92 ? 18.446 28.005 23.994 1.00 59.30 90 LEU A N 1
ATOM 706 C CA . LEU A 1 92 ? 17.805 27.396 25.160 1.00 58.77 90 LEU A CA 1
ATOM 707 C C . LEU A 1 92 ? 18.805 26.860 26.179 1.00 55.92 90 LEU A C 1
ATOM 708 O O . LEU A 1 92 ? 18.500 26.774 27.368 1.00 57.31 90 LEU A O 1
ATOM 713 N N . PHE A 1 93 ? 20.000 26.516 25.711 1.00 52.83 91 PHE A N 1
ATOM 714 C CA . PHE A 1 93 ? 21.038 25.966 26.579 1.00 52.03 91 PHE A CA 1
ATOM 715 C C . PHE A 1 93 ? 22.105 27.001 26.960 1.00 57.45 91 PHE A C 1
ATOM 716 O O . PHE A 1 93 ? 23.088 26.673 27.630 1.00 57.67 91 PHE A O 1
ATOM 724 N N . LYS A 1 94 ? 21.895 28.225 26.533 1.00 63.50 92 LYS A N 1
ATOM 725 C CA . LYS A 1 94 ? 22.700 29.356 26.943 1.00 71.35 92 LYS A CA 1
ATOM 726 C C . LYS A 1 94 ? 22.696 29.647 28.440 1.00 76.59 92 LYS A C 1
ATOM 727 O O . LYS A 1 94 ? 23.666 30.120 28.994 1.00 83.36 92 LYS A O 1
ATOM 733 N N . ASP A 1 95 ? 21.615 29.359 29.116 1.00 75.26 93 ASP A N 1
ATOM 734 C CA . ASP A 1 95 ? 21.484 29.866 30.445 1.00 81.20 93 ASP A CA 1
ATOM 735 C C . ASP A 1 95 ? 22.482 29.235 31.377 1.00 79.49 93 ASP A C 1
ATOM 736 O O . ASP A 1 95 ? 22.848 28.096 31.198 1.00 73.43 93 ASP A O 1
ATOM 741 N N . SER A 1 98 ? 21.911 25.013 33.319 1.00 81.30 96 SER A N 1
ATOM 742 C CA . SER A 1 98 ? 22.027 23.878 32.428 1.00 73.73 96 SER A CA 1
ATOM 743 C C . SER A 1 98 ? 23.412 23.356 32.369 1.00 71.40 96 SER A C 1
ATOM 744 O O . SER A 1 98 ? 24.338 24.088 32.258 1.00 73.50 96 SER A O 1
ATOM 747 N N . LYS A 1 99 ? 23.553 22.061 32.445 1.00 67.95 97 LYS A N 1
ATOM 748 C CA . LYS A 1 99 ? 24.849 21.485 32.268 1.00 66.35 97 LYS A CA 1
ATOM 749 C C . LYS A 1 99 ? 25.255 21.405 30.819 1.00 59.78 97 LYS A C 1
ATOM 750 O O . LYS A 1 99 ? 26.384 21.147 30.552 1.00 59.24 97 LYS A O 1
ATOM 756 N N . ILE A 1 100 ? 24.330 21.603 29.897 1.00 55.36 98 ILE A N 1
ATOM 757 C CA . ILE A 1 100 ? 24.568 21.316 28.503 1.00 49.49 98 ILE A CA 1
ATOM 758 C C . ILE A 1 100 ? 24.782 22.565 27.741 1.00 49.69 98 ILE A C 1
ATOM 759 O O . ILE A 1 100 ? 24.028 23.477 27.851 1.00 52.29 98 ILE A O 1
ATOM 764 N N . THR A 1 101 ? 25.846 22.595 26.946 1.00 47.23 99 THR A N 1
ATOM 765 C CA . THR A 1 101 ? 25.872 23.401 25.731 1.00 46.31 99 THR A CA 1
ATOM 766 C C . THR A 1 101 ? 25.466 22.578 24.514 1.00 40.74 99 THR A C 1
ATOM 767 O O . THR A 1 101 ? 25.909 21.442 24.344 1.00 37.61 99 THR A O 1
ATOM 771 N N . LEU A 1 102 ? 24.619 23.157 23.669 1.00 39.88 100 LEU A N 1
ATOM 772 C CA . LEU A 1 102 ? 24.238 22.525 22.412 1.00 36.10 100 LEU A CA 1
ATOM 773 C C . LEU A 1 102 ? 25.085 23.042 21.254 1.00 35.92 100 LEU A C 1
ATOM 774 O O . LEU A 1 102 ? 25.253 24.250 21.088 1.00 38.80 100 LEU A O 1
ATOM 779 N N . GLU A 1 103 ? 25.615 22.121 20.457 1.00 33.38 101 GLU A N 1
ATOM 780 C CA . GLU A 1 103 ? 26.514 22.477 19.366 1.00 33.74 101 GLU A CA 1
ATOM 781 C C . GLU A 1 103 ? 26.100 21.796 18.066 1.00 31.19 101 GLU A C 1
ATOM 782 O O . GLU A 1 103 ? 25.965 20.574 18.009 1.00 28.91 101 GLU A O 1
ATOM 788 N N . LEU A 1 104 ? 25.899 22.595 17.023 1.00 32.03 102 LEU A N 1
ATOM 789 C CA . LEU A 1 104 ? 25.432 22.083 15.749 1.00 31.22 102 LEU A CA 1
ATOM 790 C C . LEU A 1 104 ? 26.556 22.221 14.737 1.00 31.40 102 LEU A C 1
ATOM 791 O O . LEU A 1 104 ? 26.881 23.331 14.322 1.00 33.48 102 LEU A O 1
ATOM 796 N N . TRP A 1 105 ? 27.155 21.093 14.366 1.00 29.82 103 TRP A N 1
ATOM 797 C CA . TRP A 1 105 ? 28.251 21.072 13.399 1.00 30.77 103 TRP A CA 1
ATOM 798 C C . TRP A 1 105 ? 27.734 20.776 12.000 1.00 31.24 103 TRP A C 1
ATOM 799 O O . TRP A 1 105 ? 27.140 19.726 11.755 1.00 30.00 103 TRP A O 1
ATOM 810 N N . GLN A 1 106 ? 27.962 21.710 11.086 1.00 32.88 104 GLN A N 1
ATOM 811 C CA . GLN A 1 106 ? 27.363 21.600 9.771 1.00 34.96 104 GLN A CA 1
ATOM 812 C C . GLN A 1 106 ? 28.328 20.981 8.785 1.00 34.56 104 GLN A C 1
ATOM 813 O O . GLN A 1 106 ? 29.439 21.471 8.600 1.00 35.86 104 GLN A O 1
ATOM 819 N N . ARG A 1 107 ? 27.868 19.910 8.155 1.00 33.96 105 ARG A N 1
ATOM 820 C CA . ARG A 1 107 ? 28.542 19.277 7.038 1.00 35.32 105 ARG A CA 1
ATOM 821 C C . ARG A 1 107 ? 28.384 20.061 5.727 1.00 39.48 105 ARG A C 1
ATOM 822 O O . ARG A 1 107 ? 27.463 20.871 5.574 1.00 40.77 105 ARG A O 1
ATOM 830 N N . ASN A 1 108 ? 29.296 19.793 4.795 1.00 41.97 106 ASN A N 1
ATOM 831 C CA . ASN A 1 108 ? 29.287 20.361 3.443 1.00 47.39 106 ASN A CA 1
ATOM 832 C C . ASN A 1 108 ? 29.856 19.310 2.494 1.00 49.64 106 ASN A C 1
ATOM 833 O O . ASN A 1 108 ? 31.052 19.016 2.531 1.00 49.00 106 ASN A O 1
ATOM 838 N N . ASN A 1 109 ? 28.999 18.741 1.648 1.00 53.10 107 ASN A N 1
ATOM 839 C CA . ASN A 1 109 ? 29.389 17.585 0.823 1.00 56.01 107 ASN A CA 1
ATOM 840 C C . ASN A 1 109 ? 30.361 17.906 -0.308 1.00 60.78 107 ASN A C 1
ATOM 841 O O . ASN A 1 109 ? 30.945 17.002 -0.915 1.00 63.31 107 ASN A O 1
ATOM 846 N N . LYS A 1 110 ? 30.546 19.194 -0.572 1.00 62.98 108 LYS A N 1
ATOM 847 C CA . LYS A 1 110 ? 31.587 19.643 -1.494 1.00 67.52 108 LYS A CA 1
ATOM 848 C C . LYS A 1 110 ? 32.910 19.900 -0.755 1.00 65.01 108 LYS A C 1
ATOM 849 O O . LYS A 1 110 ? 33.922 20.236 -1.370 1.00 68.42 108 LYS A O 1
ATOM 855 N N . GLU A 1 111 ? 32.891 19.720 0.566 1.00 59.99 109 GLU A N 1
ATOM 856 C CA . GLU A 1 111 ? 34.091 19.844 1.397 1.00 58.27 109 GLU A CA 1
ATOM 857 C C . GLU A 1 111 ? 34.273 18.575 2.249 1.00 54.04 109 GLU A C 1
ATOM 858 O O . GLU A 1 111 ? 33.985 18.569 3.449 1.00 49.63 109 GLU A O 1
ATOM 864 N N . PRO A 1 112 ? 34.761 17.484 1.619 1.00 55.83 110 PRO A N 1
ATOM 865 C CA . PRO A 1 112 ? 34.837 16.198 2.315 1.00 52.99 110 PRO A CA 1
ATOM 866 C C . PRO A 1 112 ? 35.910 16.167 3.404 1.00 51.00 110 PRO A C 1
ATOM 867 O O . PRO A 1 112 ? 35.827 15.341 4.311 1.00 48.40 110 PRO A O 1
ATOM 871 N N . GLU A 1 113 ? 36.904 17.051 3.302 1.00 52.84 111 GLU A N 1
ATOM 872 C CA . GLU A 1 113 ? 37.946 17.203 4.327 1.00 52.35 111 GLU A CA 1
ATOM 873 C C . GLU A 1 113 ? 37.377 17.789 5.624 1.00 48.42 111 GLU A C 1
ATOM 874 O O . GLU A 1 113 ? 37.783 17.385 6.718 1.00 46.75 111 GLU A O 1
ATOM 880 N N . LEU A 1 114 ? 36.466 18.758 5.497 1.00 47.63 112 LEU A N 1
ATOM 881 C CA . LEU A 1 114 ? 35.777 19.322 6.659 1.00 44.76 112 LEU A CA 1
ATOM 882 C C . LEU A 1 114 ? 34.926 18.245 7.313 1.00 40.98 112 LEU A C 1
ATOM 883 O O . LEU A 1 114 ? 34.946 18.100 8.542 1.00 38.97 112 LEU A O 1
ATOM 888 N N . ASN A 1 115 ? 34.188 17.501 6.481 1.00 40.36 113 ASN A N 1
ATOM 889 C CA . ASN A 1 115 ? 33.305 16.436 6.949 1.00 37.32 113 ASN A CA 1
ATOM 890 C C . ASN A 1 115 ? 34.076 15.416 7.772 1.00 36.62 113 ASN A C 1
ATOM 891 O O . ASN A 1 115 ? 33.604 14.998 8.820 1.00 33.56 113 ASN A O 1
ATOM 896 N N . LYS A 1 116 ? 35.274 15.045 7.308 1.00 39.52 114 LYS A N 1
ATOM 897 C CA . LYS A 1 116 ? 36.136 14.148 8.080 1.00 40.88 114 LYS A CA 1
ATOM 898 C C . LYS A 1 116 ? 36.592 14.759 9.408 1.00 39.78 114 LYS A C 1
ATOM 899 O O . LYS A 1 116 ? 36.615 14.068 10.437 1.00 39.10 114 LYS A O 1
ATOM 905 N N . LYS A 1 117 ? 36.975 16.034 9.371 1.00 40.39 115 LYS A N 1
ATOM 906 C CA . LYS A 1 117 ? 37.410 16.755 10.568 1.00 40.90 115 LYS A CA 1
ATOM 907 C C . LYS A 1 117 ? 36.311 16.740 11.643 1.00 36.89 115 LYS A C 1
ATOM 908 O O . LYS A 1 117 ? 36.612 16.510 12.811 1.00 37.65 115 LYS A O 1
ATOM 914 N N . LEU A 1 118 ? 35.058 16.965 11.245 1.00 31.48 116 LEU A N 1
ATOM 915 C CA . LEU A 1 118 ? 33.929 16.917 12.189 1.00 29.24 116 LEU A CA 1
ATOM 916 C C . LEU A 1 118 ? 33.857 15.576 12.924 1.00 27.25 116 LEU A C 1
ATOM 917 O O . LEU A 1 118 ? 33.750 15.551 14.153 1.00 25.79 116 LEU A O 1
ATOM 922 N N . PHE A 1 119 ? 33.936 14.477 12.167 1.00 26.51 117 PHE A N 1
ATOM 923 C CA . PHE A 1 119 ? 33.926 13.124 12.723 1.00 24.61 117 PHE A CA 1
ATOM 924 C C . PHE A 1 119 ? 35.136 12.890 13.655 1.00 23.94 117 PHE A C 1
ATOM 925 O O . PHE A 1 119 ? 34.988 12.352 14.755 1.00 21.41 117 PHE A O 1
ATOM 933 N N . ASP A 1 120 ? 36.328 13.309 13.237 1.00 25.01 118 ASP A N 1
ATOM 934 C CA . ASP A 1 120 ? 37.492 13.149 14.110 1.00 25.78 118 ASP A CA 1
ATOM 935 C C . ASP A 1 120 ? 37.318 13.976 15.386 1.00 25.17 118 ASP A C 1
ATOM 936 O O . ASP A 1 120 ? 37.642 13.494 16.473 1.00 23.43 118 ASP A O 1
ATOM 941 N N . ASP A 1 121 ? 36.767 15.183 15.248 1.00 25.73 119 ASP A N 1
ATOM 942 C CA . ASP A 1 121 ? 36.530 16.067 16.396 1.00 27.24 119 ASP A CA 1
ATOM 943 C C . ASP A 1 121 ? 35.570 15.458 17.430 1.00 25.75 119 ASP A C 1
ATOM 944 O O . ASP A 1 121 ? 35.832 15.512 18.635 1.00 25.34 119 ASP A O 1
ATOM 949 N N . VAL A 1 122 ? 34.452 14.893 16.969 1.00 23.71 120 VAL A N 1
ATOM 950 C CA . VAL A 1 122 ? 33.500 14.301 17.909 1.00 22.96 120 VAL A CA 1
ATOM 951 C C . VAL A 1 122 ? 34.076 13.078 18.614 1.00 22.11 120 VAL A C 1
ATOM 952 O O . VAL A 1 122 ? 33.830 12.893 19.797 1.00 22.05 120 VAL A O 1
ATOM 956 N N . ILE A 1 123 ? 34.862 12.269 17.895 1.00 22.16 121 ILE A N 1
ATOM 957 C CA . ILE A 1 123 ? 35.501 11.090 18.482 1.00 23.10 121 ILE A CA 1
ATOM 958 C C . ILE A 1 123 ? 36.526 11.523 19.547 1.00 23.77 121 ILE A C 1
ATOM 959 O O . ILE A 1 123 ? 36.691 10.846 20.560 1.00 24.33 121 ILE A O 1
ATOM 964 N N . ALA A 1 124 ? 37.189 12.651 19.325 1.00 25.68 122 ALA A N 1
ATOM 965 C CA . ALA A 1 124 ? 38.104 13.214 20.328 1.00 27.20 122 ALA A CA 1
ATOM 966 C C . ALA A 1 124 ? 37.397 13.624 21.622 1.00 27.28 122 ALA A C 1
ATOM 967 O O . ALA A 1 124 ? 37.913 13.380 22.728 1.00 28.08 122 ALA A O 1
ATOM 969 N N . LEU A 1 125 ? 36.219 14.230 21.481 1.00 27.31 123 LEU A N 1
ATOM 970 C CA . LEU A 1 125 ? 35.405 14.594 22.637 1.00 27.90 123 LEU A CA 1
ATOM 971 C C . LEU A 1 125 ? 34.933 13.357 23.389 1.00 26.54 123 LEU A C 1
ATOM 972 O O . LEU A 1 125 ? 34.896 13.348 24.614 1.00 27.34 123 LEU A O 1
ATOM 977 N N . ILE A 1 126 ? 34.569 12.321 22.633 1.00 24.74 124 ILE A N 1
ATOM 978 C CA . ILE A 1 126 ? 34.128 11.062 23.197 1.00 23.71 124 ILE A CA 1
ATOM 979 C C . ILE A 1 126 ? 35.284 10.437 23.958 1.00 24.53 124 ILE A C 1
ATOM 980 O O . ILE A 1 126 ? 35.110 9.984 25.097 1.00 25.53 124 ILE A O 1
ATOM 985 N N . ASN A 1 127 ? 36.465 10.452 23.343 1.00 24.74 125 ASN A N 1
ATOM 986 C CA . ASN A 1 127 ? 37.670 9.922 23.986 1.00 26.05 125 ASN A CA 1
ATOM 987 C C . ASN A 1 127 ? 37.958 10.659 25.289 1.00 28.49 125 ASN A C 1
ATOM 988 O O . ASN A 1 127 ? 38.332 10.036 26.295 1.00 30.54 125 ASN A O 1
ATOM 993 N N . SER A 1 128 ? 37.798 11.984 25.259 1.00 29.67 126 SER A N 1
ATOM 994 C CA . SER A 1 128 ? 38.003 12.840 26.434 1.00 32.51 126 SER A CA 1
ATOM 995 C C . SER A 1 128 ? 37.041 12.538 27.605 1.00 32.70 126 SER A C 1
ATOM 996 O O . SER A 1 128 ? 37.452 12.598 28.774 1.00 35.40 126 SER A O 1
ATOM 999 N N . ALA A 1 129 ? 35.793 12.212 27.283 1.00 31.00 127 ALA A N 1
ATOM 1000 C CA . ALA A 1 129 ? 34.786 11.808 28.274 1.00 30.45 127 ALA A CA 1
ATOM 1001 C C . ALA A 1 129 ? 35.189 10.518 29.007 1.00 30.55 127 ALA A C 1
ATOM 1002 O O . ALA A 1 129 ? 34.979 10.384 30.210 1.00 32.30 127 ALA A O 1
ATOM 1004 N N . GLY A 1 130 ? 35.753 9.566 28.276 1.00 28.86 128 GLY A N 1
ATOM 1005 C CA . GLY A 1 130 ? 36.139 8.283 28.857 1.00 29.46 128 GLY A CA 1
ATOM 1006 C C . GLY A 1 130 ? 36.113 7.155 27.842 1.00 27.52 128 GLY A C 1
ATOM 1007 O O . GLY A 1 130 ? 35.789 7.379 26.667 1.00 25.38 128 GLY A O 1
ATOM 1008 N N . LYS A 1 131 ? 36.471 5.953 28.292 1.00 27.42 129 LYS A N 1
ATOM 1009 C CA . LYS A 1 131 ? 36.649 4.807 27.386 1.00 26.41 129 LYS A CA 1
ATOM 1010 C C . LYS A 1 131 ? 35.347 4.045 27.098 1.00 25.48 129 LYS A C 1
ATOM 1011 O O . LYS A 1 131 ? 35.263 3.284 26.126 1.00 24.65 129 LYS A O 1
ATOM 1017 N N . THR A 1 132 ? 34.341 4.249 27.938 1.00 25.29 130 THR A N 1
ATOM 1018 C CA . THR A 1 132 ? 33.085 3.501 27.782 1.00 24.39 130 THR A CA 1
ATOM 1019 C C . THR A 1 132 ? 32.104 4.320 26.981 1.00 22.88 130 THR A C 1
ATOM 1020 O O . THR A 1 132 ? 31.684 5.392 27.419 1.00 23.07 130 THR A O 1
ATOM 1024 N N . VAL A 1 133 ? 31.716 3.776 25.822 1.00 21.98 131 VAL A N 1
ATOM 1025 C CA . VAL A 1 133 ? 30.810 4.463 24.882 1.00 21.04 131 VAL A CA 1
ATOM 1026 C C . VAL A 1 133 ? 29.519 3.671 24.716 1.00 21.36 131 VAL A C 1
ATOM 1027 O O . VAL A 1 133 ? 29.542 2.483 24.351 1.00 22.04 131 VAL A O 1
ATOM 1031 N N . GLY A 1 134 ? 28.382 4.317 24.980 1.00 20.96 132 GLY A N 1
ATOM 1032 C CA . GLY A 1 134 ? 27.086 3.659 24.887 1.00 20.86 132 GLY A CA 1
ATOM 1033 C C . GLY A 1 134 ? 26.442 3.893 23.545 1.00 19.73 132 GLY A C 1
ATOM 1034 O O . GLY A 1 134 ? 26.296 5.051 2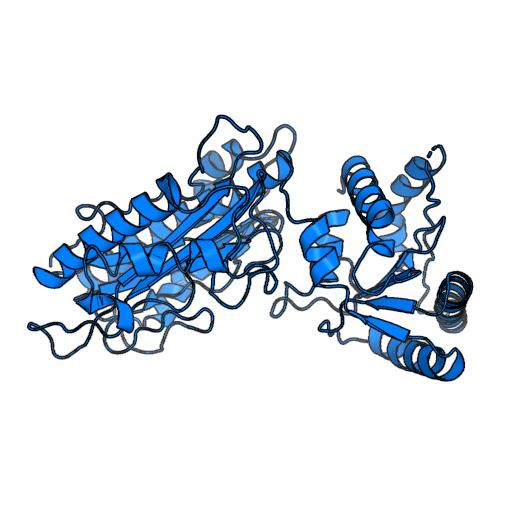3.109 1.00 19.08 132 GLY A O 1
ATOM 1035 N N . ILE A 1 135 ? 26.093 2.799 22.867 1.00 19.39 133 ILE A N 1
ATOM 1036 C CA . ILE A 1 135 ? 25.391 2.866 21.585 1.00 19.93 133 ILE A CA 1
ATOM 1037 C C . ILE A 1 135 ? 24.250 1.846 21.579 1.00 20.44 133 ILE A C 1
ATOM 1038 O O . ILE A 1 135 ? 24.290 0.850 22.319 1.00 21.38 133 ILE A O 1
ATOM 1043 N N . PRO A 1 136 ? 23.209 2.094 20.764 1.00 19.99 134 PRO A N 1
ATOM 1044 C CA . PRO A 1 136 ? 22.215 1.032 20.588 1.00 21.53 134 PRO A CA 1
ATOM 1045 C C . PRO A 1 136 ? 22.817 -0.039 19.667 1.00 22.45 134 PRO A C 1
ATOM 1046 O O . PRO A 1 136 ? 22.963 0.177 18.448 1.00 21.20 134 PRO A O 1
ATOM 1050 N N . GLU A 1 137 ? 23.184 -1.173 20.242 1.00 24.66 135 GLU A N 1
ATOM 1051 C CA . GLU A 1 137 ? 24.059 -2.086 19.515 1.00 27.23 135 GLU A CA 1
ATOM 1052 C C . GLU A 1 137 ? 23.359 -2.824 18.379 1.00 27.95 135 GLU A C 1
ATOM 1053 O O . GLU A 1 137 ? 24.025 -3.276 17.453 1.00 29.16 135 GLU A O 1
ATOM 1059 N N . LYS A 1 138 ? 22.038 -2.935 18.433 1.00 28.54 136 LYS A N 1
ATOM 1060 C CA . LYS A 1 138 ? 21.323 -3.679 17.402 1.00 30.69 136 LYS A CA 1
ATOM 1061 C C . LYS A 1 138 ? 21.036 -2.823 16.160 1.00 29.49 136 LYS A C 1
ATOM 1062 O O . LYS A 1 138 ? 20.678 -3.351 15.106 1.00 30.56 136 LYS A O 1
ATOM 1068 N N . ASP A 1 139 ? 21.189 -1.509 16.286 1.00 26.57 137 ASP A N 1
ATOM 1069 C CA . ASP A 1 139 ? 20.856 -0.599 15.195 1.00 25.83 137 ASP A CA 1
ATOM 1070 C C . ASP A 1 139 ? 21.765 -0.743 13.984 1.00 26.06 137 ASP A C 1
ATOM 1071 O O . ASP A 1 139 ? 22.985 -0.932 14.117 1.00 24.10 137 ASP A O 1
ATOM 1076 N N . SER A 1 140 ? 21.144 -0.648 12.810 1.00 26.15 138 SER A N 1
ATOM 1077 C CA . SER A 1 140 ? 21.829 -0.794 11.527 1.00 27.12 138 SER A CA 1
ATOM 1078 C C . SER A 1 140 ? 21.241 0.145 10.485 1.00 26.19 138 SER A C 1
ATOM 1079 O O . SER A 1 140 ? 20.052 0.084 10.202 1.00 27.00 138 SER A O 1
ATOM 1082 N N . TYR A 1 141 ? 22.068 1.031 9.945 1.00 24.80 139 TYR A N 1
ATOM 1083 C CA . TYR A 1 141 ? 21.642 1.922 8.876 1.00 25.72 139 TYR A CA 1
ATOM 1084 C C . TYR A 1 141 ? 22.620 1.839 7.730 1.00 27.28 139 TYR A C 1
ATOM 1085 O O . TYR A 1 141 ? 23.818 1.615 7.935 1.00 26.38 139 TYR A O 1
ATOM 1094 N N . GLN A 1 142 ? 22.102 2.061 6.534 1.00 29.32 140 GLN A N 1
ATOM 1095 C CA . GLN A 1 142 ? 22.912 2.026 5.329 1.00 32.49 140 GLN A CA 1
ATOM 1096 C C . GLN A 1 142 ? 22.973 3.440 4.745 1.00 32.15 140 GLN A C 1
ATOM 1097 O O . GLN A 1 142 ? 22.399 4.368 5.318 1.00 30.17 140 GLN A O 1
ATOM 1103 N N . GLY A 1 143 ? 23.655 3.591 3.610 1.00 33.76 141 GLY A N 1
ATOM 1104 C CA . GLY A 1 143 ? 23.691 4.863 2.890 1.00 34.68 141 GLY A CA 1
ATOM 1105 C C . GLY A 1 143 ? 25.054 5.539 2.932 1.00 34.09 141 GLY A C 1
ATOM 1106 O O . GLY A 1 143 ? 25.969 5.103 3.649 1.00 32.73 141 GLY A O 1
ATOM 1107 N N . LYS A 1 144 ? 25.174 6.610 2.152 1.00 35.57 142 LYS A N 1
ATOM 1108 C CA . LYS A 1 144 ? 26.443 7.309 1.910 1.00 36.36 142 LYS A CA 1
ATOM 1109 C C . LYS A 1 144 ? 27.106 7.819 3.194 1.00 32.88 142 LYS A C 1
ATOM 1110 O O . LYS A 1 144 ? 28.298 7.600 3.409 1.00 31.70 142 LYS A O 1
ATOM 1116 N N . PHE A 1 145 ? 26.329 8.488 4.043 1.00 30.97 143 PHE A N 1
ATOM 1117 C CA . PHE A 1 145 ? 26.802 8.988 5.333 1.00 28.81 143 PHE A CA 1
ATOM 1118 C C . PHE A 1 145 ? 27.434 7.861 6.176 1.00 27.35 143 PHE A C 1
ATOM 1119 O O . PHE A 1 145 ? 28.530 8.036 6.759 1.00 26.12 143 PHE A O 1
ATOM 1127 N N . MET A 1 146 ? 26.748 6.712 6.244 1.00 27.09 144 MET A N 1
ATOM 1128 C CA . MET A 1 146 ? 27.281 5.549 6.983 1.00 26.16 144 MET A CA 1
ATOM 1129 C C . MET A 1 146 ? 28.569 5.017 6.353 1.00 27.67 144 MET A C 1
ATOM 1130 O O . MET A 1 146 ? 29.485 4.579 7.064 1.00 26.62 144 MET A O 1
ATOM 1135 N N . THR A 1 147 ? 28.645 5.045 5.029 1.00 30.51 145 THR A N 1
ATOM 1136 C CA . THR A 1 147 ? 29.853 4.555 4.372 1.00 32.75 145 THR A CA 1
ATOM 1137 C C . THR A 1 147 ? 31.058 5.434 4.745 1.00 32.27 145 THR A C 1
ATOM 1138 O O . THR A 1 147 ? 32.137 4.914 4.940 1.00 31.66 145 THR A O 1
ATOM 1142 N N . GLU A 1 148 ? 30.856 6.748 4.889 1.00 32.45 146 GLU A N 1
ATOM 1143 C CA . GLU A 1 148 ? 31.908 7.638 5.436 1.00 32.39 146 GLU A CA 1
ATOM 1144 C C . GLU A 1 148 ? 32.231 7.314 6.885 1.00 29.38 146 GLU A C 1
ATOM 1145 O O . GLU A 1 148 ? 33.395 7.111 7.244 1.00 29.61 146 GLU A O 1
ATOM 1151 N N . TRP A 1 149 ? 31.192 7.292 7.717 1.00 26.87 147 TRP A N 1
ATOM 1152 C CA . TRP A 1 149 ? 31.329 7.148 9.162 1.00 24.27 147 TRP A CA 1
ATOM 1153 C C . TRP A 1 149 ? 31.924 5.813 9.619 1.00 24.35 147 TRP A C 1
ATOM 1154 O O . TRP A 1 149 ? 32.834 5.797 10.471 1.00 23.21 147 TRP A O 1
ATOM 1165 N N . ASN A 1 150 ? 31.416 4.699 9.082 1.00 24.87 148 ASN A N 1
ATOM 1166 C CA . ASN A 1 150 ? 31.779 3.373 9.610 1.00 25.68 148 ASN A CA 1
ATOM 1167 C C . ASN A 1 150 ? 33.291 3.139 9.772 1.00 26.20 148 ASN A C 1
ATOM 1168 O O . ASN A 1 150 ? 33.716 2.716 10.843 1.00 25.53 148 ASN A O 1
ATOM 1173 N N . PRO A 1 151 ? 34.099 3.399 8.721 1.00 28.09 149 PRO A N 1
ATOM 1174 C CA . PRO A 1 151 ? 35.545 3.115 8.875 1.00 28.64 149 PRO A CA 1
ATOM 1175 C C . PRO A 1 151 ? 36.251 4.050 9.864 1.00 27.61 149 PRO A C 1
ATOM 1176 O O . PRO A 1 151 ? 37.206 3.629 10.543 1.00 27.77 149 PRO A O 1
ATOM 1180 N N . VAL A 1 152 ? 35.776 5.287 9.968 1.00 26.62 150 VAL A N 1
ATOM 1181 C CA . VAL A 1 152 ? 36.312 6.248 10.943 1.00 26.19 150 VAL A CA 1
ATOM 1182 C C . VAL A 1 152 ? 36.053 5.758 12.377 1.00 24.37 150 VAL A C 1
ATOM 1183 O O . VAL A 1 152 ? 36.977 5.697 13.200 1.00 24.06 150 VAL A O 1
ATOM 1187 N N . TRP A 1 153 ? 34.812 5.365 12.648 1.00 23.11 151 TRP A N 1
ATOM 1188 C CA . TRP A 1 153 ? 34.456 4.819 13.958 1.00 21.95 151 TRP A CA 1
ATOM 1189 C C . TRP A 1 153 ? 35.228 3.543 14.301 1.00 22.27 151 TRP A C 1
ATOM 1190 O O . TRP A 1 153 ? 35.760 3.416 15.409 1.00 22.28 151 TRP A O 1
ATOM 1201 N N . GLU A 1 154 ? 35.293 2.595 13.364 1.00 22.94 152 GLU A N 1
ATOM 1202 C CA . GLU A 1 154 ? 35.952 1.331 13.608 1.00 23.10 152 GLU A CA 1
ATOM 1203 C C . GLU A 1 154 ? 37.425 1.542 13.965 1.00 22.87 152 GLU A C 1
ATOM 1204 O O . GLU A 1 154 ? 37.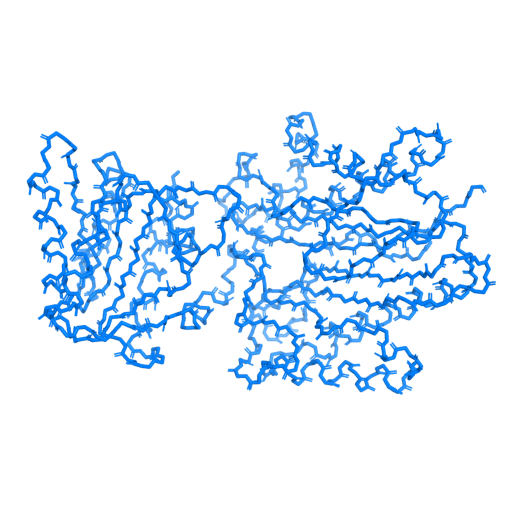924 0.879 14.862 1.00 22.87 152 GLU A O 1
ATOM 1210 N N . ALA A 1 155 ? 38.089 2.479 13.285 1.00 21.73 153 ALA A N 1
ATOM 1211 C CA . ALA A 1 155 ? 39.498 2.801 13.565 1.00 22.60 153 ALA A CA 1
ATOM 1212 C C . ALA A 1 155 ? 39.625 3.384 14.966 1.00 21.78 153 ALA A C 1
ATOM 1213 O O . ALA A 1 155 ? 40.540 3.027 15.701 1.00 23.16 153 ALA A O 1
ATOM 1215 N N . ALA A 1 156 ? 38.701 4.271 15.330 1.00 20.62 154 ALA A N 1
ATOM 1216 C CA . ALA A 1 156 ? 38.701 4.902 16.656 1.00 20.64 154 ALA A CA 1
ATOM 1217 C C . ALA A 1 156 ? 38.518 3.885 17.800 1.00 20.06 154 ALA A C 1
ATOM 1218 O O . ALA A 1 156 ? 39.256 3.906 18.795 1.00 21.89 154 ALA A O 1
ATOM 1220 N N . VAL A 1 157 ? 37.554 2.991 17.651 1.00 19.91 155 VAL A N 1
ATOM 1221 C CA . VAL A 1 157 ? 37.345 1.939 18.657 1.00 20.90 155 VAL A CA 1
ATOM 1222 C C . VAL A 1 157 ? 38.627 1.138 18.858 1.00 22.19 155 VAL A C 1
ATOM 1223 O O . VAL A 1 157 ? 39.014 0.830 19.985 1.00 23.39 155 VAL A O 1
ATOM 1227 N N . LYS A 1 158 ? 39.283 0.786 17.756 1.00 22.06 156 LYS A N 1
ATOM 1228 C CA . LYS A 1 158 ? 40.433 -0.082 17.828 1.00 23.37 156 LYS A CA 1
ATOM 1229 C C . LYS A 1 158 ? 41.675 0.639 18.337 1.00 23.88 156 LYS A C 1
ATOM 1230 O O . LYS A 1 158 ? 42.492 0.033 19.013 1.00 24.15 156 LYS A O 1
ATOM 1236 N N . GLU A 1 159 ? 41.811 1.921 17.991 1.00 23.91 157 GLU A N 1
ATOM 1237 C CA . GLU A 1 159 ? 43.014 2.693 18.343 1.00 26.44 157 GLU A CA 1
ATOM 1238 C C . GLU A 1 159 ? 42.924 3.319 19.745 1.00 26.12 157 GLU A C 1
ATOM 1239 O O . GLU A 1 159 ? 43.938 3.511 20.401 1.00 27.13 157 GLU A O 1
ATOM 1245 N N . ASN A 1 160 ? 41.704 3.611 20.187 1.00 25.70 158 ASN A N 1
ATOM 1246 C CA . ASN A 1 160 ? 41.469 4.305 21.465 1.00 26.40 158 ASN A CA 1
ATOM 1247 C C . ASN A 1 160 ? 41.042 3.412 22.612 1.00 27.24 158 ASN A C 1
ATOM 1248 O O . ASN A 1 160 ? 40.775 3.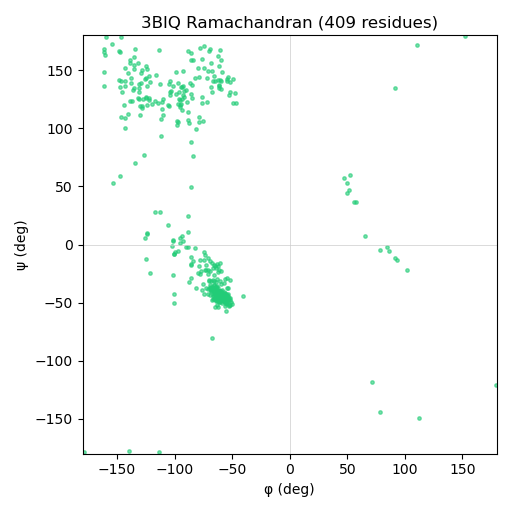915 23.698 1.00 27.11 158 ASN A O 1
ATOM 1253 N N . GLU A 1 161 ? 40.980 2.108 22.359 1.00 28.21 159 GLU A N 1
ATOM 1254 C CA . GLU A 1 161 ? 40.501 1.106 23.335 1.00 29.89 159 GLU A CA 1
ATOM 1255 C C . GLU A 1 161 ? 39.145 1.468 23.916 1.00 28.38 159 GLU A C 1
ATOM 1256 O O . GLU A 1 161 ? 38.939 1.424 25.127 1.00 27.99 159 GLU A O 1
ATOM 1262 N N . PHE A 1 162 ? 38.225 1.841 23.029 1.00 26.29 160 PHE A N 1
ATOM 1263 C CA . PHE A 1 162 ? 36.861 2.082 23.440 1.00 26.06 160 PHE A CA 1
ATOM 1264 C C . PHE A 1 162 ? 36.208 0.766 23.853 1.00 26.85 160 PHE A C 1
ATOM 1265 O O . PHE A 1 162 ? 36.343 -0.267 23.181 1.00 27.08 160 PHE A O 1
ATOM 1273 N N . ASN A 1 163 ? 35.495 0.819 24.971 1.00 27.46 161 ASN A N 1
ATOM 1274 C CA . ASN A 1 163 ? 34.603 -0.251 25.365 1.00 27.99 161 ASN A CA 1
ATOM 1275 C C . ASN A 1 163 ? 33.190 0.146 24.949 1.00 26.22 161 ASN A C 1
ATOM 1276 O O . ASN A 1 163 ? 32.552 0.968 25.606 1.00 26.24 161 ASN A O 1
ATOM 1281 N N . VAL A 1 164 ? 32.708 -0.443 23.857 1.00 24.81 162 VAL A N 1
ATOM 1282 C CA . VAL A 1 164 ? 31.429 -0.062 23.288 1.00 23.11 162 VAL A CA 1
ATOM 1283 C C . VAL A 1 164 ? 30.360 -1.007 23.847 1.00 23.90 162 VAL A C 1
ATOM 1284 O O . VAL A 1 164 ? 30.461 -2.220 23.717 1.00 25.05 162 VAL A O 1
ATOM 1288 N N . ILE A 1 165 ? 29.368 -0.433 24.508 1.00 22.56 163 ILE A N 1
ATOM 1289 C CA . ILE A 1 165 ? 28.335 -1.223 25.184 1.00 23.10 163 ILE A CA 1
ATOM 1290 C C . ILE A 1 165 ? 26.921 -0.836 24.725 1.00 22.09 163 ILE A C 1
ATOM 1291 O O . ILE A 1 165 ? 26.677 0.301 24.286 1.00 20.29 163 ILE A O 1
ATOM 1296 N N . ASP A 1 166 ? 25.995 -1.787 24.835 1.00 22.27 164 ASP A N 1
ATOM 1297 C CA . ASP A 1 166 ? 24.601 -1.547 24.513 1.00 21.76 164 ASP A CA 1
ATOM 1298 C C . ASP A 1 166 ? 23.920 -0.647 25.563 1.00 22.04 164 ASP A C 1
ATOM 1299 O O . ASP A 1 166 ? 24.220 -0.747 26.769 1.00 23.55 164 ASP A O 1
ATOM 1304 N N . ILE A 1 167 ? 23.018 0.220 25.096 1.00 20.64 165 ILE A N 1
ATOM 1305 C CA . ILE A 1 167 ? 22.231 1.098 25.977 1.00 20.43 165 ILE A CA 1
ATOM 1306 C C . ILE A 1 167 ? 20.714 0.933 25.779 1.00 19.70 165 ILE A C 1
ATOM 1307 O O . ILE A 1 167 ? 19.930 1.740 26.283 1.00 19.86 165 ILE A O 1
ATOM 1312 N N . SER A 1 168 ? 20.302 -0.088 25.026 1.00 19.44 166 SER A N 1
ATOM 1313 C CA . SER A 1 168 ? 18.866 -0.240 24.684 1.00 18.77 166 SER A CA 1
ATOM 1314 C C . SER A 1 168 ? 18.002 -0.275 25.928 1.00 17.71 166 SER A C 1
ATOM 1315 O O . SER A 1 168 ? 16.959 0.381 25.967 1.00 17.28 166 SER A O 1
ATOM 1318 N N . LEU A 1 169 ? 18.434 -1.035 26.946 1.00 17.48 167 LEU A N 1
ATOM 1319 C CA . LEU A 1 169 ? 17.640 -1.142 28.181 1.00 17.83 167 LEU A CA 1
ATOM 1320 C C . LEU A 1 169 ? 17.532 0.208 28.910 1.00 17.24 167 LEU A C 1
ATOM 1321 O O . LEU A 1 169 ? 16.437 0.613 29.335 1.00 15.86 167 LEU A O 1
ATOM 1326 N N . GLY A 1 170 ? 18.667 0.920 29.008 1.00 17.66 168 GLY A N 1
ATOM 1327 C CA . GLY A 1 170 ? 18.690 2.279 29.570 1.00 17.61 168 GLY A CA 1
ATOM 1328 C C . GLY A 1 170 ? 17.775 3.253 28.837 1.00 17.47 168 GLY A C 1
ATOM 1329 O O . GLY A 1 170 ? 16.993 3.978 29.464 1.00 16.69 168 GLY A O 1
ATOM 1330 N N . LEU A 1 171 ? 17.836 3.267 27.508 1.00 17.31 169 LEU A N 1
ATOM 1331 C CA . LEU A 1 171 ? 16.903 4.092 26.709 1.00 16.82 169 LEU A CA 1
ATOM 1332 C C . LEU A 1 171 ? 15.445 3.720 26.967 1.00 17.12 169 LEU A C 1
ATOM 1333 O O . LEU A 1 171 ? 14.589 4.586 27.165 1.00 16.73 169 LEU A O 1
ATOM 1338 N N . SER A 1 172 ? 15.182 2.421 26.987 1.00 16.50 170 SER A N 1
ATOM 1339 C CA . SER A 1 172 ? 13.824 1.925 27.237 1.00 16.60 170 SER A CA 1
ATOM 1340 C C . SER A 1 172 ? 13.278 2.510 28.554 1.00 16.69 170 SER A C 1
ATOM 1341 O O . SER A 1 172 ? 12.133 2.958 28.605 1.00 18.04 170 SER A O 1
ATOM 1344 N N . LYS A 1 173 ? 14.105 2.543 29.597 1.00 17.27 171 LYS A N 1
ATOM 1345 C CA . LYS A 1 173 ? 13.663 3.090 30.893 1.00 18.59 171 LYS A CA 1
ATOM 1346 C C . LYS A 1 173 ? 13.474 4.609 30.908 1.00 19.27 171 LYS A C 1
ATOM 1347 O O . LYS A 1 173 ? 12.532 5.126 31.550 1.00 19.64 171 LYS A O 1
ATOM 1353 N N . VAL A 1 174 ? 14.363 5.321 30.217 1.00 17.86 172 VAL A N 1
ATOM 1354 C CA . VAL A 1 174 ? 14.279 6.776 30.129 1.00 18.95 172 VAL A CA 1
ATOM 1355 C C . VAL A 1 174 ? 12.953 7.251 29.514 1.00 18.69 172 VAL A C 1
ATOM 1356 O O . VAL A 1 174 ? 12.283 8.133 30.076 1.00 18.92 172 VAL A O 1
ATOM 1360 N N . TRP A 1 175 ? 12.531 6.646 28.401 1.00 17.77 173 TRP A N 1
ATOM 1361 C CA . TRP A 1 175 ? 11.364 7.185 27.715 1.00 17.64 173 TRP A CA 1
ATOM 1362 C C . TRP A 1 175 ? 10.099 6.352 27.892 1.00 16.83 173 TRP A C 1
ATOM 1363 O O . TRP A 1 175 ? 9.090 6.557 27.187 1.00 16.01 173 TRP A O 1
ATOM 1374 N N . GLU A 1 176 ? 10.138 5.475 28.897 1.00 16.78 174 GLU A N 1
ATOM 1375 C CA . GLU A 1 176 ? 9.049 4.551 29.188 1.00 16.66 174 GLU A CA 1
ATOM 1376 C C . GLU A 1 176 ? 7.760 5.267 29.589 1.00 17.08 174 GLU A C 1
ATOM 1377 O O . GLU A 1 176 ? 6.680 5.005 29.039 1.00 17.06 174 GLU A O 1
ATOM 1383 N N . VAL A 1 177 ? 7.859 6.159 30.573 1.00 17.74 175 VAL A N 1
ATOM 1384 C CA . VAL A 1 177 ? 6.671 6.819 31.117 1.00 18.67 175 VAL A CA 1
ATOM 1385 C C . VAL A 1 177 ? 6.191 7.902 30.147 1.00 18.36 175 VAL A C 1
ATOM 1386 O O . VAL A 1 177 ? 6.973 8.779 29.737 1.00 18.53 175 VAL A O 1
ATOM 1390 N N . LYS A 1 178 ? 4.910 7.827 29.782 1.00 17.35 176 LYS A N 1
ATOM 1391 C CA . LYS A 1 178 ? 4.338 8.747 28.799 1.00 17.92 176 LYS A CA 1
ATOM 1392 C C . LYS A 1 178 ? 3.885 10.059 29.440 1.00 19.44 176 LYS A C 1
ATOM 1393 O O . LYS A 1 178 ? 3.110 10.050 30.388 1.00 20.80 176 LYS A O 1
ATOM 1399 N N . ASP A 1 179 ? 4.355 11.195 28.920 1.00 19.68 177 ASP A N 1
ATOM 1400 C CA . ASP A 1 179 ? 3.863 12.473 29.445 1.00 21.32 177 ASP A CA 1
ATOM 1401 C C . ASP A 1 179 ? 2.443 12.700 28.925 1.00 21.38 177 ASP A C 1
ATOM 1402 O O . ASP A 1 179 ? 1.941 11.908 28.110 1.00 19.42 177 ASP A O 1
ATOM 1407 N N . VAL A 1 180 ? 1.762 13.719 29.443 1.00 22.55 178 VAL A N 1
ATOM 1408 C CA . VAL A 1 180 ? 0.347 13.926 29.092 1.00 23.31 178 VAL A CA 1
ATOM 1409 C C . VAL A 1 180 ? 0.112 14.138 27.584 1.00 22.96 178 VAL A C 1
ATOM 1410 O O . VAL A 1 180 ? -0.905 13.695 27.039 1.00 22.60 178 VAL A O 1
ATOM 1414 N N . ASN A 1 181 ? 1.061 14.792 26.907 1.00 23.07 179 ASN A N 1
ATOM 1415 C CA . ASN A 1 181 ? 0.926 15.009 25.467 1.00 22.77 179 ASN A CA 1
ATOM 1416 C C . ASN A 1 181 ? 1.060 13.684 24.725 1.00 20.27 179 ASN A C 1
ATOM 1417 O O . ASN A 1 181 ? 0.268 13.401 23.828 1.00 20.06 179 ASN A O 1
ATOM 1422 N N . GLU A 1 182 ? 2.028 12.872 25.136 1.00 19.35 180 GLU A N 1
ATOM 1423 C CA . GLU A 1 182 ? 2.254 11.544 24.545 1.00 17.70 180 GLU A CA 1
ATOM 1424 C C . GLU A 1 182 ? 1.022 10.657 24.739 1.00 17.35 180 GLU A C 1
ATOM 1425 O O . GLU A 1 182 ? 0.612 9.923 23.838 1.00 16.55 180 GLU A O 1
ATOM 1431 N N . GLN A 1 183 ? 0.423 10.743 25.926 1.00 17.68 181 GLN A N 1
ATOM 1432 C CA . GLN A 1 183 ? -0.806 10.015 26.212 1.00 17.99 181 GLN A CA 1
ATOM 1433 C C . GLN A 1 183 ? -1.920 10.422 25.234 1.00 17.80 181 GLN A C 1
ATOM 1434 O O . GLN A 1 183 ? -2.664 9.567 24.738 1.00 17.38 181 GLN A O 1
ATOM 1440 N N . ALA A 1 184 ? -2.019 11.722 24.960 1.00 19.34 182 ALA A N 1
ATOM 1441 C CA . ALA A 1 184 ? -2.983 12.228 24.000 1.00 19.44 182 ALA A CA 1
ATOM 1442 C C . ALA A 1 184 ? -2.708 11.651 22.615 1.00 19.05 182 ALA A C 1
ATOM 1443 O O . ALA A 1 184 ? -3.637 11.171 21.971 1.00 18.06 182 ALA A O 1
ATOM 1445 N N . PHE A 1 185 ? -1.452 11.690 22.161 1.00 18.20 183 PHE A N 1
ATOM 1446 C CA . PHE A 1 185 ? -1.136 11.159 20.831 1.00 18.00 183 PHE A CA 1
ATOM 1447 C C . PHE A 1 185 ? -1.458 9.681 20.697 1.00 17.54 183 PHE A C 1
ATOM 1448 O O . PHE A 1 185 ? -1.966 9.253 19.655 1.00 18.25 183 PHE A O 1
ATOM 1456 N N . LEU A 1 186 ? -1.138 8.908 21.737 1.00 15.69 184 LEU A N 1
ATOM 1457 C CA . LEU A 1 186 ? -1.544 7.499 21.823 1.00 15.23 184 LEU A CA 1
ATOM 1458 C C . LEU A 1 186 ? -3.086 7.323 21.734 1.00 16.05 184 LEU A C 1
ATOM 1459 O O . LEU A 1 186 ? -3.582 6.373 21.091 1.00 15.72 184 LEU A O 1
ATOM 1464 N N A SER A 1 187 ? -3.828 8.225 22.373 0.50 15.40 185 SER A N 1
ATOM 1465 N N B SER A 1 187 ? -3.831 8.230 22.365 0.50 15.93 185 SER A N 1
ATOM 1466 C CA A SER A 1 187 ? -5.285 8.194 22.293 0.50 16.20 185 SER A CA 1
ATOM 1467 C CA B SER A 1 187 ? -5.291 8.172 22.302 0.50 17.22 185 SER A CA 1
ATOM 1468 C C A SER A 1 187 ? -5.769 8.410 20.861 0.50 16.61 185 SER A C 1
ATOM 1469 C C B SER A 1 187 ? -5.816 8.462 20.888 0.50 17.29 185 SER A C 1
ATOM 1470 O O A SER A 1 187 ? -6.712 7.742 20.400 0.50 16.24 185 SER A O 1
ATOM 1471 O O B SER A 1 187 ? -6.832 7.887 20.463 0.50 17.14 185 SER A O 1
ATOM 1476 N N . VAL A 1 188 ? -5.121 9.345 20.163 1.00 17.10 186 VAL A N 1
ATOM 1477 C CA . VAL A 1 188 ? -5.471 9.662 18.774 1.00 17.55 186 VAL A CA 1
ATOM 1478 C C . VAL A 1 188 ? -5.205 8.462 17.867 1.00 17.39 186 VAL A C 1
ATOM 1479 O O . VAL A 1 188 ? -6.074 8.064 17.077 1.00 17.89 186 VAL A O 1
ATOM 1483 N N . SER A 1 189 ? -4.004 7.892 18.019 1.00 15.82 187 SER A N 1
ATOM 1484 C CA . SER A 1 189 ? -3.585 6.689 17.317 1.00 16.81 187 SER A CA 1
ATOM 1485 C C . SER A 1 189 ? -4.626 5.573 17.519 1.00 15.88 187 SER A C 1
ATOM 1486 O O . SER A 1 189 ? -5.119 4.971 16.552 1.00 15.71 187 SER A O 1
ATOM 1489 N N . SER A 1 190 ? -4.956 5.307 18.778 1.00 15.75 188 SER A N 1
ATOM 1490 C CA . SER A 1 190 ? -5.933 4.252 19.143 1.00 16.49 188 SER A CA 1
ATOM 1491 C C . SER A 1 190 ? -7.331 4.470 18.560 1.00 17.09 188 SER A C 1
ATOM 1492 O O . SER A 1 190 ? -7.968 3.509 18.110 1.00 16.19 188 SER A O 1
ATOM 1495 N N . LYS A 1 191 ? -7.795 5.714 18.552 1.00 17.95 189 LYS A N 1
ATOM 1496 C CA . LYS A 1 191 ? -9.096 6.036 17.946 1.00 18.78 189 LYS A CA 1
ATOM 1497 C C . LYS A 1 191 ? -9.040 5.751 16.427 1.00 19.36 189 LYS A C 1
ATOM 1498 O O . LYS A 1 191 ? -10.004 5.242 15.841 1.00 18.83 189 LYS A O 1
ATOM 1504 N N . GLY A 1 192 ? -7.908 6.087 15.805 1.00 19.03 190 GLY A N 1
ATOM 1505 C CA . GLY A 1 192 ? -7.640 5.719 14.410 1.00 19.20 190 GLY A CA 1
ATOM 1506 C C . GLY A 1 192 ? -7.767 4.215 14.214 1.00 17.95 190 GLY A C 1
ATOM 1507 O O . GLY A 1 192 ? -8.492 3.772 13.318 1.00 18.46 190 GLY A O 1
ATOM 1508 N N . SER A 1 193 ? -7.082 3.421 15.056 1.00 17.11 191 SER A N 1
ATOM 1509 C CA . SER A 1 193 ? -7.194 1.954 14.996 1.00 16.53 191 SER A CA 1
ATOM 1510 C C . SER A 1 193 ? -8.644 1.459 15.117 1.00 16.99 191 SER A C 1
ATOM 1511 O O . SER A 1 193 ? -9.050 0.591 14.335 1.00 16.54 191 SER A O 1
ATOM 1514 N N . ASP A 1 194 ? -9.424 2.055 16.036 1.00 17.66 192 ASP A N 1
ATOM 1515 C CA . ASP A 1 194 ? -10.853 1.740 16.190 1.00 18.32 192 ASP A CA 1
ATOM 1516 C C . ASP A 1 194 ? -11.635 1.973 14.903 1.00 19.49 192 ASP A C 1
ATOM 1517 O O . ASP A 1 194 ? -12.467 1.154 14.537 1.00 20.21 192 ASP A O 1
ATOM 1522 N N . LYS A 1 195 ? -11.380 3.095 14.231 1.00 19.50 193 LYS A N 1
ATOM 1523 C CA . LYS A 1 195 ? -12.157 3.440 13.036 1.00 21.00 193 LYS A CA 1
ATOM 1524 C C . LYS A 1 195 ? -11.809 2.565 11.832 1.00 19.79 193 LYS A C 1
ATOM 1525 O O . LYS A 1 195 ? -12.689 2.196 11.052 1.00 20.27 193 LYS A O 1
ATOM 1531 N N . PHE A 1 196 ? -10.534 2.227 11.692 1.00 19.66 194 PHE A N 1
ATOM 1532 C CA . PHE A 1 196 ? -10.126 1.236 10.685 1.00 19.19 194 PHE A CA 1
ATOM 1533 C C . PHE A 1 196 ? -10.649 -0.164 11.013 1.00 19.31 194 PHE A C 1
ATOM 1534 O O . PHE A 1 196 ? -11.021 -0.914 10.110 1.00 20.28 194 PHE A O 1
ATOM 1542 N N . MET A 1 197 ? -10.659 -0.547 12.285 1.00 19.15 195 MET A N 1
ATOM 1543 C CA . MET A 1 197 ? -11.289 -1.825 12.662 1.00 17.88 195 MET A CA 1
ATOM 1544 C C . MET A 1 197 ? -12.770 -1.860 12.284 1.00 19.19 195 MET A C 1
ATOM 1545 O O . MET A 1 197 ? -13.280 -2.874 11.774 1.00 19.64 195 MET A O 1
ATOM 1550 N N . ASP A 1 198 ? -13.476 -0.763 12.544 1.00 19.88 196 ASP A N 1
ATOM 1551 C CA . ASP A 1 198 ? -14.886 -0.682 12.144 1.00 20.71 196 ASP A CA 1
ATOM 1552 C C . ASP A 1 198 ? -15.050 -0.884 10.631 1.00 21.66 196 ASP A C 1
ATOM 1553 O O . ASP A 1 198 ? -15.898 -1.672 10.183 1.00 21.14 196 ASP A O 1
ATOM 1558 N N . LEU A 1 199 ? -14.218 -0.191 9.849 1.00 21.52 197 LEU A N 1
ATOM 1559 C CA . LEU A 1 199 ? -14.198 -0.389 8.408 1.00 23.42 197 LEU A CA 1
ATOM 1560 C C . LEU A 1 199 ? -13.908 -1.845 8.021 1.00 22.78 197 LEU A C 1
ATOM 1561 O O . LEU A 1 199 ? -14.636 -2.448 7.198 1.00 24.01 197 LEU A O 1
ATOM 1566 N N . LEU A 1 200 ? -12.865 -2.403 8.633 1.00 21.71 198 LEU A N 1
ATOM 1567 C CA . LEU A 1 200 ? -12.467 -3.776 8.386 1.00 21.50 198 LEU A CA 1
ATOM 1568 C C . LEU A 1 200 ? -13.623 -4.755 8.614 1.00 21.63 198 LEU A C 1
ATOM 1569 O O . LEU A 1 200 ? -13.912 -5.580 7.747 1.00 22.07 198 LEU A O 1
ATOM 1574 N N . SER A 1 201 ? -14.294 -4.658 9.756 1.00 20.59 199 SER A N 1
ATOM 1575 C CA . SER A 1 201 ? -15.399 -5.573 10.042 1.00 21.62 199 SER A CA 1
ATOM 1576 C C . SER A 1 201 ? -16.535 -5.414 9.008 1.00 22.79 199 SER A C 1
ATOM 1577 O O . SER A 1 201 ? -17.105 -6.403 8.523 1.00 23.45 199 SER A O 1
ATOM 1580 N N . ASN A 1 202 ? -16.846 -4.174 8.640 1.00 23.15 200 ASN A N 1
ATOM 1581 C CA . ASN A 1 202 ? -17.864 -3.933 7.621 1.00 24.69 200 ASN A CA 1
ATOM 1582 C C . ASN A 1 202 ? -17.514 -4.535 6.266 1.00 25.15 200 ASN A C 1
ATOM 1583 O O . ASN A 1 202 ? -18.363 -5.148 5.627 1.00 25.21 200 ASN A O 1
ATOM 1588 N N . GLU A 1 203 ? -16.271 -4.332 5.833 1.00 24.44 201 GLU A N 1
ATOM 1589 C CA . GLU A 1 203 ? -15.798 -4.842 4.540 1.00 26.02 201 GLU A CA 1
ATOM 1590 C C . GLU A 1 203 ? -15.765 -6.365 4.520 1.00 26.05 201 GLU A C 1
ATOM 1591 O O . GLU A 1 203 ? -16.091 -7.002 3.512 1.00 25.99 201 GLU A O 1
ATOM 1597 N N . MET A 1 204 ? -15.386 -6.939 5.659 1.00 25.54 202 MET A N 1
ATOM 1598 C CA . MET A 1 204 ? -15.363 -8.385 5.824 1.00 25.99 202 MET A CA 1
ATOM 1599 C C . MET A 1 204 ? -16.758 -9.010 5.712 1.00 26.36 202 MET A C 1
ATOM 1600 O O . MET A 1 204 ? -16.937 -10.007 4.990 1.00 26.80 202 MET A O 1
ATOM 1605 N N . VAL A 1 205 ? -17.741 -8.435 6.408 1.00 25.66 203 VAL A N 1
ATOM 1606 C CA . VAL A 1 205 ? -19.125 -8.918 6.297 1.00 27.13 203 VAL A CA 1
ATOM 1607 C C . VAL A 1 205 ? -19.640 -8.802 4.859 1.00 28.44 203 VAL A C 1
ATOM 1608 O O . VAL A 1 205 ? -20.210 -9.764 4.316 1.00 29.18 203 VAL A O 1
ATOM 1612 N N . ARG A 1 206 ? -19.404 -7.650 4.233 1.00 28.90 204 ARG A N 1
ATOM 1613 C CA . ARG A 1 206 ? -19.760 -7.468 2.832 1.00 31.27 204 ARG A CA 1
ATOM 1614 C C . ARG A 1 206 ? -19.106 -8.541 1.933 1.00 30.93 204 ARG A C 1
ATOM 1615 O O . ARG A 1 206 ? -19.754 -9.077 1.042 1.00 32.04 204 ARG A O 1
ATOM 1623 N N . ALA A 1 207 ? -17.835 -8.860 2.189 1.00 29.42 205 ALA A N 1
ATOM 1624 C CA . ALA A 1 207 ? -17.117 -9.871 1.407 1.00 29.44 205 ALA A CA 1
ATOM 1625 C C . ALA A 1 207 ? -17.768 -11.242 1.500 1.00 30.37 205 ALA A C 1
ATOM 1626 O O . ALA A 1 207 ? -17.945 -11.941 0.481 1.00 31.35 205 ALA A O 1
ATOM 1628 N N . VAL A 1 208 ? -18.170 -11.620 2.711 1.00 29.31 206 VAL A N 1
ATOM 1629 C CA . VAL A 1 208 ? -18.872 -12.889 2.900 1.00 30.21 206 VAL A CA 1
ATOM 1630 C C . VAL A 1 208 ? -20.268 -12.845 2.241 1.00 31.36 206 VAL A C 1
ATOM 1631 O O . VAL A 1 208 ? -20.664 -13.764 1.495 1.00 31.94 206 VAL A O 1
ATOM 1635 N N . ASP A 1 209 ? -21.008 -11.772 2.504 1.00 31.27 207 ASP A N 1
ATOM 1636 C CA . ASP A 1 209 ? -22.372 -11.615 1.974 1.00 32.39 207 ASP A CA 1
ATOM 1637 C C . ASP A 1 209 ? -22.426 -11.614 0.442 1.00 34.13 207 ASP A C 1
ATOM 1638 O O . ASP A 1 209 ? -23.323 -12.220 -0.158 1.00 34.33 207 ASP A O 1
ATOM 1643 N N . GLU A 1 210 ? -21.467 -10.936 -0.185 1.00 34.01 208 GLU A N 1
ATOM 1644 C CA . GLU A 1 210 ? -21.464 -10.760 -1.646 1.00 37.06 208 GLU A CA 1
ATOM 1645 C C . GLU A 1 210 ? -20.635 -11.827 -2.357 1.00 36.88 208 GLU A C 1
ATOM 1646 O O . GLU A 1 210 ? -20.404 -11.737 -3.567 1.00 38.84 208 GLU A O 1
ATOM 1652 N N . GLU A 1 211 ? -20.176 -12.823 -1.594 1.00 35.31 209 GLU A N 1
ATOM 1653 C CA . GLU A 1 211 ? -19.420 -13.966 -2.117 1.00 34.85 209 GLU A CA 1
ATOM 1654 C C . GLU A 1 211 ? -18.172 -13.518 -2.888 1.00 34.88 209 GLU A C 1
ATOM 1655 O O . GLU A 1 211 ? -17.788 -14.144 -3.881 1.00 35.44 209 GLU A O 1
ATOM 1661 N N . LEU A 1 212 ? -17.526 -12.452 -2.410 1.00 33.10 210 LEU A N 1
ATOM 1662 C CA . LEU A 1 212 ? -16.392 -11.867 -3.125 1.00 33.55 210 LEU A CA 1
ATOM 1663 C C . LEU A 1 212 ? -15.281 -12.881 -3.269 1.00 33.23 210 LEU A C 1
ATOM 1664 O O . LEU A 1 212 ? -15.015 -13.661 -2.346 1.00 32.54 210 LEU A O 1
ATOM 1669 N N . LYS A 1 213 ? -14.622 -12.859 -4.420 1.00 34.41 211 LYS A N 1
ATOM 1670 C CA . LYS A 1 213 ? -13.376 -13.595 -4.570 1.00 34.24 211 LYS A CA 1
ATOM 1671 C C . LYS A 1 213 ? -12.246 -12.678 -4.135 1.00 33.11 211 LYS A C 1
ATOM 1672 O O . LYS A 1 213 ? -11.878 -11.736 -4.847 1.00 33.70 211 LYS A O 1
ATOM 1678 N N . ILE A 1 214 ? -11.692 -12.975 -2.962 1.00 31.04 212 ILE A N 1
ATOM 1679 C CA . ILE A 1 214 ? -10.733 -12.099 -2.300 1.00 29.65 212 ILE A CA 1
ATOM 1680 C C . ILE A 1 214 ? -9.963 -12.895 -1.255 1.00 28.05 212 ILE A C 1
ATOM 1681 O O . ILE A 1 214 ? -10.551 -13.676 -0.514 1.00 27.82 212 ILE A O 1
ATOM 1686 N N . THR A 1 215 ? -8.646 -12.709 -1.194 1.00 27.45 213 THR A N 1
ATOM 1687 C CA . THR A 1 215 ? -7.848 -13.422 -0.202 1.00 27.25 213 THR A CA 1
ATOM 1688 C C . THR A 1 215 ? -7.786 -12.616 1.102 1.00 25.60 213 THR A C 1
ATOM 1689 O O . THR A 1 215 ? -8.127 -11.435 1.099 1.00 25.68 213 THR A O 1
ATOM 1693 N N . ASN A 1 216 ? -7.335 -13.250 2.188 1.00 30.17 214 ASN A N 1
ATOM 1694 C CA . ASN A 1 216 ? -7.091 -12.563 3.458 1.00 28.55 214 ASN A CA 1
ATOM 1695 C C . ASN A 1 216 ? -6.206 -11.342 3.223 1.00 28.56 214 ASN A C 1
ATOM 1696 O O . ASN A 1 216 ? -6.496 -10.251 3.730 1.00 27.26 214 ASN A O 1
ATOM 1701 N N . ALA A 1 217 ? -5.136 -11.538 2.444 1.00 29.55 215 ALA A N 1
ATOM 1702 C CA . ALA A 1 217 ? -4.152 -10.482 2.180 1.00 30.02 215 ALA A CA 1
ATOM 1703 C C . ALA A 1 217 ? -4.718 -9.321 1.378 1.00 30.78 215 ALA A C 1
ATOM 1704 O O . ALA A 1 217 ? -4.448 -8.157 1.684 1.00 29.99 215 ALA A O 1
ATOM 1706 N N . LYS A 1 218 ? -5.518 -9.640 0.370 1.00 31.41 216 LYS A N 1
ATOM 1707 C CA . LYS A 1 218 ? -6.144 -8.627 -0.454 1.00 33.45 216 LYS A CA 1
ATOM 1708 C C . LYS A 1 218 ? -7.155 -7.796 0.344 1.00 32.04 216 LYS A C 1
ATOM 1709 O O . LYS A 1 218 ? -7.233 -6.578 0.159 1.00 32.73 216 LYS A O 1
ATOM 1715 N N . LEU A 1 219 ? -7.931 -8.445 1.214 1.00 30.03 217 LEU A N 1
ATOM 1716 C CA . LEU A 1 219 ? -8.869 -7.721 2.055 1.00 28.67 217 LEU A CA 1
ATOM 1717 C C . LEU A 1 219 ? -8.119 -6.814 3.030 1.00 27.42 217 LEU A C 1
ATOM 1718 O O . LEU A 1 219 ? -8.465 -5.647 3.175 1.00 27.14 217 LEU A O 1
ATOM 1723 N N . SER A 1 220 ? -7.087 -7.339 3.684 1.00 26.75 218 SER A N 1
ATOM 1724 C CA . SER A 1 220 ? -6.324 -6.498 4.606 1.00 26.28 218 SER A CA 1
ATOM 1725 C C . SER A 1 220 ? -5.631 -5.338 3.880 1.00 26.83 218 SER A C 1
ATOM 1726 O O . SER A 1 220 ? -5.561 -4.231 4.429 1.00 26.61 218 SER A O 1
ATOM 1729 N N . ASP A 1 221 ? -5.174 -5.581 2.651 1.00 28.72 219 ASP A N 1
ATOM 1730 C CA . ASP A 1 221 ? -4.590 -4.535 1.788 1.00 30.97 219 ASP A CA 1
ATOM 1731 C C . ASP A 1 221 ? -5.598 -3.433 1.457 1.00 31.50 219 ASP A C 1
ATOM 1732 O O . ASP A 1 221 ? -5.231 -2.258 1.383 1.00 31.75 219 ASP A O 1
ATOM 1737 N N . LYS A 1 222 ? -6.847 -3.822 1.213 1.00 31.55 220 LYS A N 1
ATOM 1738 C CA . LYS A 1 222 ? -7.920 -2.872 0.942 1.00 32.36 220 LYS A CA 1
ATOM 1739 C C . LYS A 1 222 ? -8.038 -1.873 2.095 1.00 30.44 220 LYS A C 1
ATOM 1740 O O . LYS A 1 222 ? -8.142 -0.662 1.867 1.00 30.68 220 LYS A O 1
ATOM 1746 N N . ILE A 1 223 ? -8.032 -2.398 3.322 1.00 27.63 221 ILE A N 1
ATOM 1747 C CA . ILE A 1 223 ? -8.144 -1.586 4.533 1.00 26.87 221 ILE A CA 1
ATOM 1748 C C . ILE A 1 223 ? -6.904 -0.698 4.692 1.00 26.55 221 ILE A C 1
ATOM 1749 O O . ILE A 1 223 ? -7.011 0.493 4.995 1.00 26.70 221 ILE A O 1
ATOM 1754 N N . GLU A 1 224 ? -5.732 -1.287 4.471 1.00 26.06 222 GLU A N 1
ATOM 1755 C CA . GLU A 1 224 ? -4.469 -0.557 4.562 1.00 26.23 222 GLU A CA 1
ATOM 1756 C C . GLU A 1 224 ? -4.477 0.649 3.612 1.00 27.59 222 GLU A C 1
ATOM 1757 O O . GLU A 1 224 ? -4.124 1.757 4.000 1.00 27.77 222 GLU A O 1
ATOM 1763 N N . ASN A 1 225 ? -4.934 0.427 2.387 1.00 28.97 223 ASN A N 1
ATOM 1764 C CA . ASN A 1 225 ? -4.971 1.466 1.361 1.00 30.94 223 ASN A CA 1
ATOM 1765 C C . ASN A 1 225 ? -5.944 2.619 1.634 1.00 30.67 223 ASN A C 1
ATOM 1766 O O . ASN A 1 225 ? -5.796 3.702 1.068 1.00 31.22 223 ASN A O 1
ATOM 1771 N N . LYS A 1 226 ? -6.931 2.399 2.503 1.00 29.04 224 LYS A N 1
ATOM 1772 C CA . LYS A 1 226 ? -7.876 3.465 2.866 1.00 29.43 224 LYS A CA 1
ATOM 1773 C C . LYS A 1 226 ? -7.204 4.625 3.613 1.00 28.87 224 LYS A C 1
ATOM 1774 O O . LYS A 1 226 ? -7.757 5.716 3.652 1.00 30.27 224 LYS A O 1
ATOM 1780 N N . ILE A 1 227 ? -6.010 4.399 4.174 1.00 27.09 225 ILE A N 1
ATOM 1781 C CA . ILE A 1 227 ? -5.228 5.485 4.798 1.00 27.40 225 ILE A CA 1
ATOM 1782 C C . ILE A 1 227 ? -4.819 6.582 3.778 1.00 30.57 225 ILE A C 1
ATOM 1783 O O . ILE A 1 227 ? -4.482 7.705 4.166 1.00 30.70 225 ILE A O 1
ATOM 1788 N N . ASP A 1 228 ? -4.873 6.249 2.487 1.00 33.14 226 ASP A N 1
ATOM 1789 C CA . ASP A 1 228 ? -4.540 7.197 1.413 1.00 37.13 226 ASP A CA 1
ATOM 1790 C C . ASP A 1 228 ? -5.780 7.812 0.774 1.00 39.32 226 ASP A C 1
ATOM 1791 O O . ASP A 1 228 ? -5.682 8.711 -0.066 1.00 41.76 226 ASP A O 1
ATOM 1796 N N . ASP A 1 229 ? -6.944 7.313 1.166 1.00 39.08 227 ASP A N 1
ATOM 1797 C CA . ASP A 1 229 ? -8.210 7.842 0.683 1.00 41.66 227 ASP A CA 1
ATOM 1798 C C . ASP A 1 229 ? -8.528 9.091 1.502 1.00 42.28 227 ASP A C 1
ATOM 1799 O O . ASP A 1 229 ? -9.007 8.990 2.636 1.00 40.37 227 ASP A O 1
ATOM 1804 N N . VAL A 1 230 ? -8.232 10.261 0.931 1.00 45.32 228 VAL A N 1
ATOM 1805 C CA . VAL A 1 230 ? -8.468 11.563 1.587 1.00 46.51 228 VAL A CA 1
ATOM 1806 C C . VAL A 1 230 ? -9.944 11.757 2.000 1.00 46.44 228 VAL A C 1
ATOM 1807 O O . VAL A 1 230 ? -10.232 12.439 2.985 1.00 45.66 228 VAL A O 1
ATOM 1811 N N . LYS A 1 231 ? -10.856 11.137 1.257 1.00 47.65 229 LYS A N 1
ATOM 1812 C CA . LYS A 1 231 ? -12.269 11.099 1.622 1.00 48.03 229 LYS A CA 1
ATOM 1813 C C . LYS A 1 231 ? -12.486 10.417 2.985 1.00 44.86 229 LYS A C 1
ATOM 1814 O O . LYS A 1 231 ? -13.205 10.942 3.849 1.00 44.39 229 LYS A O 1
ATOM 1820 N N . PHE A 1 232 ? -11.868 9.249 3.162 1.00 41.99 230 PHE A N 1
ATOM 1821 C CA . PHE A 1 232 ? -11.952 8.512 4.418 1.00 38.53 230 PHE A CA 1
ATOM 1822 C C . PHE A 1 232 ? -11.280 9.277 5.557 1.00 36.92 230 PHE A C 1
ATOM 1823 O O . PHE A 1 232 ? -11.830 9.390 6.648 1.00 35.53 230 PHE A O 1
ATOM 1831 N N . LEU A 1 233 ? -10.101 9.822 5.284 1.00 37.37 231 LEU A N 1
ATOM 1832 C CA . LEU A 1 233 ? -9.375 10.644 6.245 1.00 36.53 231 LEU A CA 1
ATOM 1833 C C . LEU A 1 233 ? -10.229 11.801 6.754 1.00 38.07 231 LEU A C 1
ATOM 1834 O O . LEU A 1 233 ? -10.305 12.028 7.956 1.00 36.52 231 LEU A O 1
ATOM 1839 N N . LYS A 1 234 ? -10.895 12.508 5.840 1.00 40.92 232 LYS A N 1
ATOM 1840 C CA . LYS A 1 234 ? -11.873 13.536 6.211 1.00 42.90 232 LYS A CA 1
ATOM 1841 C C . LYS A 1 234 ? -12.922 13.049 7.227 1.00 41.51 232 LYS A C 1
ATOM 1842 O O . LYS A 1 234 ? -13.161 13.718 8.234 1.00 41.07 232 LYS A O 1
ATOM 1848 N N . GLN A 1 235 ? -13.538 11.911 6.967 1.00 41.21 233 GLN A N 1
ATOM 1849 C CA . GLN A 1 235 ? -14.438 11.249 7.889 1.00 40.22 233 GLN A CA 1
ATOM 1850 C C . GLN A 1 235 ? -13.840 10.981 9.269 1.00 37.95 233 GLN A C 1
ATOM 1851 O O . GLN A 1 235 ? -14.522 11.050 10.254 1.00 37.71 233 GLN A O 1
ATOM 1857 N N . LEU A 1 236 ? -12.564 10.629 9.305 1.00 35.82 234 LEU A N 1
ATOM 1858 C CA . LEU A 1 236 ? -11.850 10.305 10.555 1.00 33.82 234 LEU A CA 1
ATOM 1859 C C . LEU A 1 236 ? -11.631 11.533 11.427 1.00 33.09 234 LEU A C 1
ATOM 1860 O O . LEU A 1 236 ? -11.605 11.420 12.649 1.00 31.61 234 LEU A O 1
ATOM 1865 N N . SER A 1 237 ? -11.479 12.691 10.777 1.00 34.01 235 SER A N 1
ATOM 1866 C CA . SER A 1 237 ? -10.924 13.905 11.391 1.00 34.12 235 SER A CA 1
ATOM 1867 C C . SER A 1 237 ? -11.591 14.413 12.671 1.00 33.16 235 SER A C 1
ATOM 1868 O O . SER A 1 237 ? -10.880 14.719 13.631 1.00 31.49 235 SER A O 1
ATOM 1871 N N . PRO A 1 238 ? -12.941 14.537 12.683 1.00 33.38 236 PRO A N 1
ATOM 1872 C CA . PRO A 1 238 ? -13.595 14.990 13.918 1.00 32.89 236 PRO A CA 1
ATOM 1873 C C . PRO A 1 238 ? -13.229 14.193 15.181 1.00 30.30 236 PRO A C 1
ATOM 1874 O O . PRO A 1 238 ? -12.817 14.788 16.192 1.00 28.02 236 PRO A O 1
ATOM 1878 N N . ASP A 1 239 ? -13.355 12.869 15.121 1.00 28.38 237 ASP A N 1
ATOM 1879 C CA . ASP A 1 239 ? -13.091 12.055 16.304 1.00 27.79 237 ASP A CA 1
ATOM 1880 C C . ASP A 1 239 ? -11.621 12.058 16.705 1.00 26.28 237 ASP A C 1
ATOM 1881 O O . ASP A 1 239 ? -11.317 12.131 17.889 1.00 26.20 237 ASP A O 1
ATOM 1886 N N . LEU A 1 240 ? -10.717 11.998 15.725 1.00 26.08 238 LEU A N 1
ATOM 1887 C CA . LEU A 1 240 ? -9.273 12.033 16.009 1.00 25.46 238 LEU A CA 1
ATOM 1888 C C . LEU A 1 240 ? -8.794 13.419 16.490 1.00 25.53 238 LEU A C 1
ATOM 1889 O O . LEU A 1 240 ? -8.027 13.525 17.446 1.00 23.76 238 LEU A O 1
ATOM 1894 N N . SER A 1 241 ? -9.270 14.492 15.850 1.00 26.93 239 SER A N 1
ATOM 1895 C CA . SER A 1 241 ? -8.811 15.809 16.233 1.00 28.18 239 SER A CA 1
ATOM 1896 C C . SER A 1 241 ? -9.260 16.141 17.656 1.00 27.75 239 SER A C 1
ATOM 1897 O O . SER A 1 241 ? -8.544 16.842 18.386 1.00 28.07 239 SER A O 1
ATOM 1900 N N . ALA A 1 242 ? -10.414 15.625 18.078 1.00 27.08 240 ALA A N 1
ATOM 1901 C CA . ALA A 1 242 ? -10.886 15.940 19.435 1.00 27.61 240 ALA A CA 1
ATOM 1902 C C . ALA A 1 242 ? -9.951 15.387 20.518 1.00 25.97 240 ALA A C 1
ATOM 1903 O O . ALA A 1 242 ? -9.947 15.880 21.648 1.00 26.48 240 ALA A O 1
ATOM 1905 N N . LEU A 1 243 ? -9.139 14.395 20.156 1.00 24.44 241 LEU A N 1
ATOM 1906 C CA . LEU A 1 243 ? -8.272 13.700 21.129 1.00 23.31 241 LEU A CA 1
ATOM 1907 C C . LEU A 1 243 ? -6.835 14.233 21.154 1.00 23.46 241 LEU A C 1
ATOM 1908 O O . LEU A 1 243 ? -6.013 13.827 22.012 1.00 22.07 241 LEU A O 1
ATOM 1913 N N . CYS A 1 244 ? -6.524 15.149 20.236 1.00 23.18 242 CYS A N 1
ATOM 1914 C CA . CYS A 1 244 ? -5.169 15.684 20.183 1.00 24.82 242 CYS A CA 1
ATOM 1915 C C . CYS A 1 244 ? -4.960 16.512 21.446 1.00 25.14 242 CYS A C 1
ATOM 1916 O O . CYS A 1 244 ? -5.917 17.086 21.966 1.00 26.07 242 CYS A O 1
ATOM 1919 N N . PRO A 1 245 ? -3.711 16.570 21.946 1.00 25.33 243 PRO A N 1
ATOM 1920 C CA . PRO A 1 245 ? -3.465 17.326 23.180 1.00 25.79 243 PRO A CA 1
ATOM 1921 C C . PRO A 1 245 ? -3.650 18.824 22.968 1.00 28.03 243 PRO A C 1
ATOM 1922 O O . PRO A 1 245 ? -3.522 19.305 21.829 1.00 28.51 243 PRO A O 1
ATOM 1926 N N . PRO A 1 246 ? -3.941 19.562 24.057 1.00 28.96 244 PRO A N 1
ATOM 1927 C CA . PRO A 1 246 ? -4.170 20.983 23.971 1.00 31.30 244 PRO A CA 1
ATOM 1928 C C . PRO A 1 246 ? -3.013 21.674 23.260 1.00 31.40 244 PRO A C 1
ATOM 1929 O O . PRO A 1 246 ? -1.839 21.442 23.584 1.00 31.49 244 PRO A O 1
ATOM 1933 N N . ASN A 1 247 ? -3.370 22.467 22.262 1.00 32.71 245 ASN A N 1
ATOM 1934 C CA . ASN A 1 247 ? -2.445 23.281 21.469 1.00 34.34 245 ASN A CA 1
ATOM 1935 C C . ASN A 1 247 ? -1.776 22.555 20.293 1.00 34.36 245 ASN A C 1
ATOM 1936 O O . ASN A 1 247 ? -1.029 23.167 19.529 1.00 35.47 245 ASN A O 1
ATOM 1941 N N . TYR A 1 248 ? -2.074 21.270 20.141 1.00 33.53 246 TYR A N 1
ATOM 1942 C CA . TYR A 1 248 ? -1.561 20.493 19.022 1.00 34.07 246 TYR A CA 1
ATOM 1943 C C . TYR A 1 248 ? -2.698 20.276 18.039 1.00 34.66 246 TYR A C 1
ATOM 1944 O O . TYR A 1 248 ? -3.733 19.713 18.392 1.00 34.71 246 TYR A O 1
ATOM 1953 N N . LYS A 1 249 ? -2.515 20.750 16.811 1.00 35.51 247 LYS A N 1
ATOM 1954 C CA . LYS A 1 249 ? -3.554 20.642 15.791 1.00 36.48 247 LYS A CA 1
ATOM 1955 C C . LYS A 1 249 ? -3.486 19.301 15.094 1.00 34.16 247 LYS A C 1
ATOM 1956 O O . LYS A 1 249 ? -2.402 18.854 14.746 1.00 33.97 247 LYS A O 1
ATOM 1962 N N . PHE A 1 250 ? -4.635 18.668 14.861 1.00 33.28 248 PHE A N 1
ATOM 1963 C CA . PHE A 1 250 ? -4.669 17.385 14.127 1.00 31.86 248 PHE A CA 1
ATOM 1964 C C . PHE A 1 250 ? -4.118 17.564 12.712 1.00 33.53 248 PHE A C 1
ATOM 1965 O O . PHE A 1 250 ? -4.436 18.549 12.035 1.00 34.89 248 PHE A O 1
ATOM 1973 N N . ASN A 1 251 ? -3.298 16.616 12.271 1.00 32.72 249 ASN A N 1
ATOM 1974 C CA . ASN A 1 251 ? -2.687 16.697 10.956 1.00 34.94 249 ASN A CA 1
ATOM 1975 C C . ASN A 1 251 ? -2.649 15.327 10.274 1.00 34.84 249 ASN A C 1
ATOM 1976 O O . ASN A 1 251 ? -1.925 14.436 10.705 1.00 33.73 249 ASN A O 1
ATOM 1981 N N . PHE A 1 252 ? -3.423 15.186 9.198 1.00 37.16 250 PHE A N 1
ATOM 1982 C CA . PHE A 1 252 ? -3.415 14.002 8.314 1.00 37.58 250 PHE A CA 1
ATOM 1983 C C . PHE A 1 252 ? -2.061 13.412 8.011 1.00 36.85 250 PHE A C 1
ATOM 1984 O O . PHE A 1 252 ? -1.917 12.200 7.992 1.00 36.17 250 PHE A O 1
ATOM 1992 N N . ASP A 1 253 ? -1.090 14.268 7.708 1.00 37.77 251 ASP A N 1
ATOM 1993 C CA . ASP A 1 253 ? 0.224 13.807 7.296 1.00 37.81 251 ASP A CA 1
ATOM 1994 C C . ASP A 1 253 ? 0.931 13.025 8.400 1.00 34.91 251 ASP A C 1
ATOM 1995 O O . ASP A 1 253 ? 1.879 12.292 8.131 1.00 35.39 251 ASP A O 1
ATOM 2000 N N . LEU A 1 254 ? 0.451 13.162 9.633 1.00 32.36 252 LEU A N 1
ATOM 2001 C CA . LEU A 1 254 ? 1.068 12.491 10.774 1.00 29.43 252 LEU A CA 1
ATOM 2002 C C . LEU A 1 254 ? 0.415 11.142 11.042 1.00 27.42 252 LEU A C 1
ATOM 2003 O O . LEU A 1 254 ? 0.764 10.467 12.002 1.00 25.12 252 LEU A O 1
ATOM 2008 N N . LEU A 1 255 ? -0.543 10.765 10.195 1.00 27.06 253 LEU A N 1
ATOM 2009 C CA . LEU A 1 255 ? -1.207 9.484 10.315 1.00 26.48 253 LEU A CA 1
ATOM 2010 C C . LEU A 1 255 ? -0.484 8.454 9.431 1.00 27.06 253 LEU A C 1
ATOM 2011 O O . LEU A 1 255 ? -0.212 8.710 8.258 1.00 28.69 253 LEU A O 1
ATOM 2016 N N . ASP A 1 256 ? -0.130 7.312 10.023 1.00 25.99 254 ASP A N 1
ATOM 2017 C CA . ASP A 1 256 ? 0.506 6.196 9.324 1.00 26.33 254 ASP A CA 1
ATOM 2018 C C . ASP A 1 256 ? 0.053 4.860 9.933 1.00 24.58 254 ASP A C 1
ATOM 2019 O O . ASP A 1 256 ? -0.738 4.835 10.876 1.00 23.01 254 ASP A O 1
ATOM 2024 N N . TRP A 1 257 ? 0.541 3.760 9.353 1.00 25.02 255 TRP A N 1
ATOM 2025 C CA . TRP A 1 257 ? 0.354 2.407 9.878 1.00 22.91 255 TRP A CA 1
ATOM 2026 C C . TRP A 1 257 ? 1.527 2.017 10.758 1.00 22.33 255 TRP A C 1
ATOM 2027 O O . TRP A 1 257 ? 2.686 2.226 10.379 1.00 22.62 255 TRP A O 1
ATOM 2038 N N . THR A 1 258 ? 1.231 1.427 11.914 1.00 21.25 256 THR A N 1
ATOM 2039 C CA . THR A 1 258 ? 2.285 0.849 12.764 1.00 21.30 256 THR A CA 1
ATOM 2040 C C . THR A 1 258 ? 2.873 -0.380 12.078 1.00 22.21 256 THR A C 1
ATOM 2041 O O . THR A 1 258 ? 4.076 -0.613 12.133 1.00 23.87 256 THR A O 1
ATOM 2045 N N . TYR A 1 259 ? 1.997 -1.149 11.428 1.00 22.74 257 TYR A N 1
ATOM 2046 C CA . TYR A 1 259 ? 2.366 -2.348 10.676 1.00 23.42 257 TYR A CA 1
ATOM 2047 C C . TYR A 1 259 ? 1.188 -2.613 9.733 1.00 23.51 257 TYR A C 1
ATOM 2048 O O . TYR A 1 259 ? 0.114 -2.008 9.898 1.00 21.57 257 TYR A O 1
ATOM 2057 N N . SER A 1 260 ? 1.364 -3.515 8.761 1.00 24.43 258 SER A N 1
ATOM 2058 C CA . SER A 1 260 ? 0.271 -3.849 7.838 1.00 25.62 258 SER A CA 1
ATOM 2059 C C . SER A 1 260 ? -0.858 -4.569 8.536 1.00 24.15 258 SER A C 1
ATOM 2060 O O . SER A 1 260 ? -0.614 -5.541 9.266 1.00 24.23 258 SER A O 1
ATOM 2063 N N . PRO A 1 261 ? -2.095 -4.113 8.311 1.00 23.92 259 PRO A N 1
ATOM 2064 C CA . PRO A 1 261 ? -3.259 -4.799 8.856 1.00 23.39 259 PRO A CA 1
ATOM 2065 C C . PRO A 1 261 ? -3.237 -6.277 8.493 1.00 23.98 259 PRO A C 1
ATOM 2066 O O . PRO A 1 261 ? -2.703 -6.659 7.438 1.00 24.40 259 PRO A O 1
ATOM 2070 N N A ILE A 1 262 ? -3.816 -7.092 9.375 0.50 23.03 260 ILE A N 1
ATOM 2071 N N B ILE A 1 262 ? -3.806 -7.109 9.357 0.50 23.30 260 ILE A N 1
ATOM 2072 C CA A ILE A 1 262 ? -3.815 -8.549 9.239 0.50 23.32 260 ILE A CA 1
ATOM 2073 C CA B ILE A 1 262 ? -3.764 -8.552 9.143 0.50 23.92 260 ILE A CA 1
ATOM 2074 C C A ILE A 1 262 ? -5.230 -9.087 9.340 0.50 23.00 260 ILE A C 1
ATOM 2075 C C B ILE A 1 262 ? -5.119 -9.205 9.413 0.50 23.23 260 ILE A C 1
ATOM 2076 O O A ILE A 1 262 ? -6.009 -8.649 10.187 0.50 22.06 260 ILE A O 1
ATOM 2077 O O B ILE A 1 262 ? -5.752 -8.941 10.434 0.50 22.13 260 ILE A O 1
ATOM 2086 N N . ILE A 1 263 ? -5.551 -10.039 8.469 1.00 23.97 261 ILE A N 1
ATOM 2087 C CA . ILE A 1 263 ? -6.791 -10.803 8.573 1.00 24.29 261 ILE A CA 1
ATOM 2088 C C . ILE A 1 263 ? -6.425 -12.280 8.442 1.00 25.43 261 ILE A C 1
ATOM 2089 O O . ILE A 1 263 ? -5.621 -12.653 7.568 1.00 25.25 261 ILE A O 1
ATOM 2094 N N . GLN A 1 264 ? -6.991 -13.094 9.338 1.00 24.99 262 GLN A N 1
ATOM 2095 C CA . GLN A 1 264 ? -6.802 -14.536 9.330 1.00 25.67 262 GLN A CA 1
ATOM 2096 C C . GLN A 1 264 ? -8.136 -15.264 9.398 1.00 26.16 262 GLN A C 1
ATOM 2097 O O . GLN A 1 264 ? -9.007 -14.880 10.153 1.00 24.66 262 GLN A O 1
ATOM 2103 N N . SER A 1 265 ? -8.263 -16.337 8.621 1.00 27.17 263 SER A N 1
ATOM 2104 C CA . SER A 1 265 ? -9.490 -17.108 8.518 1.00 28.06 263 SER A CA 1
ATOM 2105 C C . SER A 1 265 ? -9.138 -18.490 7.956 1.00 30.18 263 SER A C 1
ATOM 2106 O O . SER A 1 265 ? -8.058 -18.672 7.393 1.00 30.95 263 SER A O 1
ATOM 2109 N N . GLY A 1 266 ? -10.048 -19.453 8.116 1.00 30.82 264 GLY A N 1
ATOM 2110 C CA . GLY A 1 266 ? -9.904 -20.771 7.483 1.00 32.92 264 GLY A CA 1
ATOM 2111 C C . GLY A 1 266 ? -8.826 -21.659 8.070 1.00 34.47 264 GLY A C 1
ATOM 2112 O O . GLY A 1 266 ? -8.886 -22.023 9.251 1.00 33.66 264 GLY A O 1
ATOM 2113 N N . LYS A 1 267 ? -7.839 -21.997 7.234 1.00 36.55 265 LYS A N 1
ATOM 2114 C CA . LYS A 1 267 ? -6.815 -23.010 7.566 1.00 39.02 265 LYS A CA 1
ATOM 2115 C C . LYS A 1 267 ? -5.693 -22.575 8.505 1.00 38.42 265 LYS A C 1
ATOM 2116 O O . LYS A 1 267 ? -5.069 -23.424 9.151 1.00 40.38 265 LYS A O 1
ATOM 2122 N N . LYS A 1 268 ? -5.384 -21.282 8.557 1.00 36.69 266 LYS A N 1
ATOM 2123 C CA . LYS A 1 268 ? -4.190 -20.847 9.294 1.00 36.48 266 LYS A CA 1
ATOM 2124 C C . LYS A 1 268 ? -4.485 -19.695 10.224 1.00 33.18 266 LYS A C 1
ATOM 2125 O O . LYS A 1 268 ? -5.006 -18.667 9.792 1.00 32.50 266 LYS A O 1
ATOM 2131 N N . PHE A 1 269 ? -4.128 -19.896 11.490 1.00 31.93 267 PHE A N 1
ATOM 2132 C CA . PHE A 1 269 ? -4.109 -18.860 12.517 1.00 29.44 267 PHE A CA 1
ATOM 2133 C C . PHE A 1 269 ? -2.713 -18.825 13.141 1.00 29.72 267 PHE A C 1
ATOM 2134 O O . PHE A 1 269 ? -2.182 -19.858 13.558 1.00 31.74 267 PHE A O 1
ATOM 2142 N N . ASP A 1 270 ? -2.118 -17.642 13.166 1.00 28.21 268 ASP A N 1
ATOM 2143 C CA . ASP A 1 270 ? -0.801 -17.445 13.765 1.00 29.01 268 ASP A CA 1
ATOM 2144 C C . ASP A 1 270 ? -0.917 -16.286 14.742 1.00 26.29 268 ASP A C 1
ATOM 2145 O O . ASP A 1 270 ? -1.236 -15.164 14.322 1.00 25.23 268 ASP A O 1
ATOM 2150 N N . LEU A 1 271 ? -0.683 -16.549 16.033 1.00 26.30 269 LEU A N 1
ATOM 2151 C CA . LEU A 1 271 ? -0.872 -15.505 17.083 1.00 25.79 269 LEU A CA 1
ATOM 2152 C C . LEU A 1 271 ? 0.397 -14.756 17.449 1.00 26.79 269 LEU A C 1
ATOM 2153 O O . LEU A 1 271 ? 0.398 -13.917 18.360 1.00 25.85 269 LEU A O 1
ATOM 2158 N N . ARG A 1 272 ? 1.470 -15.045 16.720 1.00 28.70 270 ARG A N 1
ATOM 2159 C CA . ARG A 1 272 ? 2.752 -14.376 16.958 1.00 29.91 270 ARG A CA 1
ATOM 2160 C C . ARG A 1 272 ? 2.851 -13.048 16.203 1.00 29.23 270 ARG A C 1
ATOM 2161 O O . ARG A 1 272 ? 2.149 -12.834 15.207 1.00 27.89 270 ARG A O 1
ATOM 2169 N N . VAL A 1 273 ? 3.736 -12.165 16.667 1.00 29.67 271 VAL A N 1
ATOM 2170 C CA . VAL A 1 273 ? 3.886 -10.839 16.054 1.00 29.79 271 VAL A CA 1
ATOM 2171 C C . VAL A 1 273 ? 4.340 -10.931 14.612 1.00 30.31 271 VAL A C 1
ATOM 2172 O O . VAL A 1 273 ? 4.096 -10.024 13.827 1.00 30.25 271 VAL A O 1
ATOM 2176 N N . SER A 1 274 ? 4.984 -12.041 14.287 1.00 31.97 272 SER A N 1
ATOM 2177 C CA . SER A 1 274 ? 5.525 -12.310 12.955 1.00 34.14 272 SER A CA 1
ATOM 2178 C C . SER A 1 274 ? 4.453 -12.677 11.902 1.00 33.83 272 SER A C 1
ATOM 2179 O O . SER A 1 274 ? 4.754 -12.798 10.711 1.00 34.86 272 SER A O 1
ATOM 2182 N N . ALA A 1 275 ? 3.208 -12.838 12.344 1.00 32.31 273 ALA A N 1
ATOM 2183 C CA . ALA A 1 275 ? 2.098 -13.229 11.454 1.00 32.06 273 ALA A CA 1
ATOM 2184 C C . ALA A 1 275 ? 1.815 -12.213 10.355 1.00 31.69 273 ALA A C 1
ATOM 2185 O O . ALA A 1 275 ? 1.866 -10.995 10.584 1.00 30.52 273 ALA A O 1
ATOM 2187 N N . ARG A 1 276 ? 1.491 -12.739 9.169 1.00 32.53 274 ARG A N 1
ATOM 2188 C CA . ARG A 1 276 ? 1.098 -11.942 8.005 1.00 32.02 274 ARG A CA 1
ATOM 2189 C C . ARG A 1 276 ? -0.124 -12.580 7.354 1.00 30.73 274 ARG A C 1
ATOM 2190 O O . ARG A 1 276 ? -0.300 -13.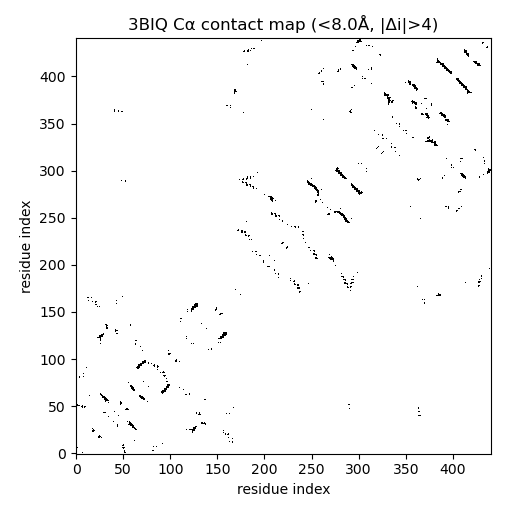811 7.398 1.00 31.84 274 ARG A O 1
ATOM 2198 N N . SER A 1 277 ? -0.947 -11.757 6.716 1.00 29.07 275 SER A N 1
ATOM 2199 C CA . SER A 1 277 ? -2.158 -12.268 6.054 1.00 28.48 275 SER A CA 1
ATOM 2200 C C . SER A 1 277 ? -1.759 -13.247 4.954 1.00 29.81 275 SER A C 1
ATOM 2201 O O . SER A 1 277 ? -0.848 -12.949 4.199 1.00 30.57 275 SER A O 1
ATOM 2204 N N . THR A 1 278 ? -2.452 -14.387 4.852 1.00 31.16 276 THR A N 1
ATOM 2205 C CA . THR A 1 278 ? -2.133 -15.394 3.819 1.00 33.41 276 THR A CA 1
ATOM 2206 C C . THR A 1 278 ? -2.818 -15.101 2.502 1.00 34.64 276 THR A C 1
ATOM 2207 O O . THR A 1 278 ? -3.800 -14.336 2.442 1.00 33.16 276 THR A O 1
ATOM 2211 N N . ASN A 1 279 ? -2.337 -15.775 1.453 1.00 36.68 277 ASN A N 1
ATOM 2212 C CA . ASN A 1 279 ? -2.940 -15.650 0.135 1.00 38.82 277 ASN A CA 1
ATOM 2213 C C . ASN A 1 279 ? -4.063 -16.651 -0.079 1.00 39.35 277 ASN A C 1
ATOM 2214 O O . ASN A 1 279 ? -4.387 -16.998 -1.224 1.00 41.32 277 ASN A O 1
ATOM 2219 N N . ASP A 1 280 ? -4.667 -17.112 1.017 1.00 37.47 278 ASP A N 1
ATOM 2220 C CA . ASP A 1 280 ? -5.852 -17.985 0.941 1.00 37.90 278 ASP A CA 1
ATOM 2221 C C . ASP A 1 280 ? -7.145 -17.186 0.743 1.00 36.47 278 ASP A C 1
ATOM 2222 O O . ASP A 1 280 ? -7.303 -16.107 1.300 1.00 34.57 278 ASP A O 1
ATOM 2227 N N . GLN A 1 281 ? -8.076 -17.718 -0.045 1.00 37.33 279 GLN A N 1
ATOM 2228 C CA . GLN A 1 281 ? -9.406 -17.111 -0.162 1.00 37.34 279 GLN A CA 1
ATOM 2229 C C . GLN A 1 281 ? -10.023 -16.888 1.218 1.00 35.32 279 GLN A C 1
ATOM 2230 O O . GLN A 1 281 ? -10.013 -17.799 2.048 1.00 35.04 279 GLN A O 1
ATOM 2236 N N . LEU A 1 282 ? -10.538 -15.680 1.471 1.00 34.79 280 LEU A N 1
ATOM 2237 C CA . LEU A 1 282 ? -11.287 -15.385 2.712 1.00 33.60 280 LEU A CA 1
ATOM 2238 C C . LEU A 1 282 ? -12.327 -16.478 3.037 1.00 33.97 280 LEU A C 1
ATOM 2239 O O . LEU A 1 282 ? -13.217 -16.787 2.216 1.00 35.35 280 LEU A O 1
ATOM 2244 N N . TYR A 1 283 ? -12.182 -17.072 4.220 1.00 33.38 281 TYR A N 1
ATOM 2245 C CA . TYR A 1 283 ? -13.017 -18.196 4.635 1.00 34.79 281 TYR A CA 1
ATOM 2246 C C . TYR A 1 283 ? -14.170 -17.699 5.499 1.00 33.88 281 TYR A C 1
ATOM 2247 O O . TYR A 1 283 ? -13.983 -17.341 6.662 1.00 32.17 281 TYR A O 1
ATOM 2256 N N . GLY A 1 284 ? -15.366 -17.683 4.915 1.00 34.82 282 GLY A N 1
ATOM 2257 C CA . GLY A 1 284 ? -16.512 -17.001 5.516 1.00 34.80 282 GLY A CA 1
ATOM 2258 C C . GLY A 1 284 ? -17.305 -17.813 6.525 1.00 35.18 282 GLY A C 1
ATOM 2259 O O . GLY A 1 284 ? -18.534 -17.876 6.451 1.00 36.14 282 GLY A O 1
ATOM 2260 N N . ASN A 1 285 ? -16.595 -18.418 7.479 1.00 34.93 283 ASN A N 1
ATOM 2261 C CA . ASN A 1 285 ? -17.194 -19.266 8.511 1.00 35.15 283 ASN A CA 1
ATOM 2262 C C . ASN A 1 285 ? -16.232 -19.419 9.675 1.00 33.79 283 ASN A C 1
ATOM 2263 O O . ASN A 1 285 ? -15.019 -19.412 9.478 1.00 33.01 283 ASN A O 1
ATOM 2268 N N . GLY A 1 286 ? -16.762 -19.571 10.887 1.00 32.89 284 GLY A N 1
ATOM 2269 C CA . GLY A 1 286 ? -15.897 -19.808 12.048 1.00 31.88 284 GLY A CA 1
ATOM 2270 C C . GLY A 1 286 ? -15.243 -18.518 12.528 1.00 30.03 284 GLY A C 1
ATOM 2271 O O . GLY A 1 286 ? -15.870 -17.460 12.493 1.00 28.98 284 GLY A O 1
ATOM 2272 N N . CYS A 1 287 ? -13.991 -18.604 12.986 1.00 28.61 285 CYS A N 1
ATOM 2273 C CA . CYS A 1 287 ? -13.291 -17.451 13.536 1.00 27.52 285 CYS 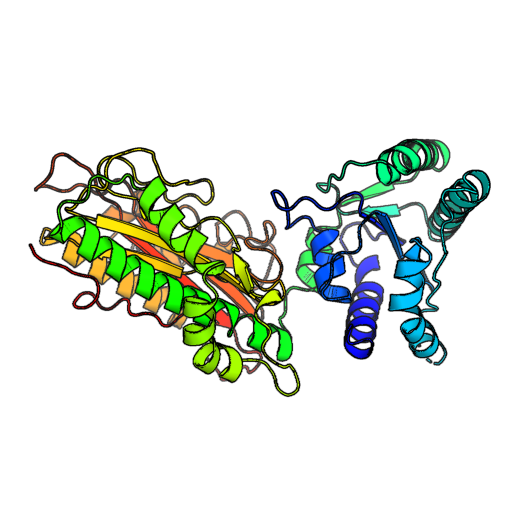A CA 1
ATOM 2274 C C . CYS A 1 287 ? -12.521 -16.680 12.478 1.00 26.43 285 CYS A C 1
ATOM 2275 O O . CYS A 1 287 ? -11.803 -17.254 11.665 1.00 27.02 285 CYS A O 1
ATOM 2278 N N . ILE A 1 288 ? -12.689 -15.365 12.516 1.00 24.76 286 ILE A N 1
ATOM 2279 C CA . ILE A 1 288 ? -11.902 -14.433 11.722 1.00 24.05 286 ILE A CA 1
ATOM 2280 C C . ILE A 1 288 ? -11.169 -13.512 12.693 1.00 23.13 286 ILE A C 1
ATOM 2281 O O . ILE A 1 288 ? -11.803 -12.806 13.505 1.00 21.74 286 ILE A O 1
ATOM 2286 N N . LEU A 1 289 ? -9.845 -13.511 12.605 1.00 22.45 287 LEU A N 1
ATOM 2287 C CA . LEU A 1 289 ? -9.046 -12.654 13.469 1.00 22.77 287 LEU A CA 1
ATOM 2288 C C . LEU A 1 289 ? -8.615 -11.441 12.679 1.00 22.60 287 LEU A C 1
ATOM 2289 O O . LEU A 1 289 ? -8.159 -11.573 11.544 1.00 24.06 287 LEU A O 1
ATOM 2294 N N . ALA A 1 290 ? -8.708 -10.264 13.284 1.00 21.10 288 ALA A N 1
ATOM 2295 C CA . ALA A 1 290 ? -8.296 -9.058 12.572 1.00 20.04 288 ALA A CA 1
ATOM 2296 C C . ALA A 1 290 ? -7.520 -8.162 13.497 1.00 19.54 288 ALA A C 1
ATOM 2297 O O . ALA A 1 290 ? -7.933 -7.992 14.636 1.00 18.75 288 ALA A O 1
ATOM 2299 N N . SER A 1 291 ? -6.443 -7.568 12.987 1.00 19.56 289 SER A N 1
ATOM 2300 C CA . SER A 1 291 ? -5.611 -6.634 13.770 1.00 20.84 289 SER A CA 1
ATOM 2301 C C . SER A 1 291 ? -5.255 -5.399 12.933 1.00 22.00 289 SER A C 1
ATOM 2302 O O . SER A 1 291 ? -4.833 -5.539 11.792 1.00 23.08 289 SER A O 1
ATOM 2305 N N . CYS A 1 292 ? -5.416 -4.213 13.525 1.00 21.64 290 CYS A N 1
ATOM 2306 C CA . CYS A 1 292 ? -5.142 -2.909 12.906 1.00 22.62 290 CYS A CA 1
ATOM 2307 C C . CYS A 1 292 ? -4.303 -2.199 13.945 1.00 20.62 290 CYS A C 1
ATOM 2308 O O . CYS A 1 292 ? -4.604 -2.266 15.129 1.00 19.98 290 CYS A O 1
ATOM 2311 N N . GLY A 1 293 ? -3.266 -1.500 13.516 1.00 19.52 291 GLY A N 1
ATOM 2312 C CA . GLY A 1 293 ? -2.519 -0.651 14.425 1.00 19.07 291 GLY A CA 1
ATOM 2313 C C . GLY A 1 293 ? -2.089 0.606 13.708 1.00 18.82 291 GLY A C 1
ATOM 2314 O O . GLY A 1 293 ? -1.126 0.579 12.933 1.00 20.06 291 GLY A O 1
ATOM 2315 N N . ILE A 1 294 ? -2.837 1.682 13.946 1.00 18.84 292 ILE A N 1
ATOM 2316 C CA . ILE A 1 294 ? -2.567 2.982 13.380 1.00 19.42 292 ILE A CA 1
ATOM 2317 C C . ILE A 1 294 ? -1.437 3.648 14.189 1.00 18.55 292 ILE A C 1
ATOM 2318 O O . ILE A 1 294 ? -1.252 3.340 15.350 1.00 17.97 292 ILE A O 1
ATOM 2323 N N . ARG A 1 295 ? -0.667 4.521 13.551 1.00 19.09 293 ARG A N 1
ATOM 2324 C CA . ARG A 1 295 ? 0.392 5.284 14.220 1.00 19.88 293 ARG A CA 1
ATOM 2325 C C . ARG A 1 295 ? 0.098 6.777 14.007 1.00 21.60 293 ARG A C 1
ATOM 2326 O O . ARG A 1 295 ? -0.096 7.199 12.877 1.00 23.24 293 ARG A O 1
ATOM 2334 N N . TYR A 1 296 ? 0.025 7.564 15.080 1.00 17.23 294 TYR A N 1
ATOM 2335 C CA . TYR A 1 296 ? -0.217 9.006 14.931 1.00 17.88 294 TYR A CA 1
ATOM 2336 C C . TYR A 1 296 ? 0.906 9.792 15.578 1.00 17.49 294 TYR A C 1
ATOM 2337 O O . TYR A 1 296 ? 1.195 9.601 16.765 1.00 17.17 294 TYR A O 1
ATOM 2346 N N . ASN A 1 297 ? 1.532 10.666 14.791 1.00 17.69 295 ASN A N 1
ATOM 2347 C CA . ASN A 1 297 ? 2.681 11.449 15.230 1.00 19.03 295 ASN A CA 1
ATOM 2348 C C . ASN A 1 297 ? 3.730 10.547 15.888 1.00 18.30 295 ASN A C 1
ATOM 2349 O O . ASN A 1 297 ? 4.288 10.887 16.930 1.00 17.86 295 ASN A O 1
ATOM 2354 N N . ASN A 1 298 ? 3.993 9.391 15.252 1.00 17.55 296 ASN A N 1
ATOM 2355 C CA . ASN A 1 298 ? 4.997 8.387 15.704 1.00 17.67 296 ASN A CA 1
ATOM 2356 C C . ASN A 1 298 ? 4.547 7.474 16.860 1.00 16.34 296 ASN A C 1
ATOM 2357 O O . ASN A 1 298 ? 5.246 6.545 17.199 1.00 16.82 296 ASN A O 1
ATOM 2362 N N . TYR A 1 299 ? 3.360 7.724 17.401 1.00 17.58 297 TYR A N 1
ATOM 2363 C CA . TYR A 1 299 ? 2.813 6.934 18.534 1.00 16.18 297 TYR A CA 1
ATOM 2364 C C . TYR A 1 299 ? 1.932 5.796 18.042 1.00 16.12 297 TYR A C 1
ATOM 2365 O O . TYR A 1 299 ? 0.881 6.021 17.445 1.00 15.37 297 TYR A O 1
ATOM 2374 N N . CYS A 1 300 ? 2.397 4.569 18.320 1.00 15.91 298 CYS A N 1
ATOM 2375 C CA . CYS A 1 300 ? 1.807 3.334 17.802 1.00 16.55 298 CYS A CA 1
ATOM 2376 C C . CYS A 1 300 ? 0.651 2.919 18.690 1.00 16.39 298 CYS A C 1
ATOM 2377 O O . CYS A 1 300 ? 0.650 3.207 19.899 1.00 17.13 298 CYS A O 1
ATOM 2380 N N A SER A 1 301 ? -0.333 2.249 18.098 0.50 15.53 299 SER A N 1
ATOM 2381 N N B SER A 1 301 ? -0.330 2.256 18.078 0.50 16.72 299 SER A N 1
ATOM 2382 C CA A SER A 1 301 ? -1.384 1.613 18.857 0.50 14.09 299 SER A CA 1
ATOM 2383 C CA B SER A 1 301 ? -1.440 1.648 18.781 0.50 16.76 299 SER A CA 1
ATOM 2384 C C A SER A 1 301 ? -1.679 0.268 18.204 0.50 14.63 299 SER A C 1
ATOM 2385 C C B SER A 1 301 ? -1.668 0.257 18.203 0.50 15.98 299 SER A C 1
ATOM 2386 O O A SER A 1 301 ? -1.081 -0.072 17.181 0.50 14.81 299 SER A O 1
ATOM 2387 O O B SER A 1 301 ? -1.009 -0.131 17.234 0.50 16.12 299 SER A O 1
ATOM 2392 N N . ASN A 1 302 ? -2.596 -0.493 18.797 1.00 15.76 300 ASN A N 1
ATOM 2393 C CA . ASN A 1 302 ? -2.929 -1.828 18.298 1.00 15.36 300 ASN A CA 1
ATOM 2394 C C . ASN A 1 302 ? -4.311 -2.235 18.784 1.00 15.61 300 ASN A C 1
ATOM 2395 O O . ASN A 1 302 ? -4.711 -1.900 19.894 1.00 14.64 300 ASN A O 1
ATOM 2400 N N . ILE A 1 303 ? -5.042 -2.948 17.930 1.00 14.64 301 ILE A N 1
ATOM 2401 C CA . ILE A 1 303 ? -6.338 -3.491 18.311 1.00 14.73 301 ILE A CA 1
ATOM 2402 C C . ILE A 1 303 ? -6.482 -4.796 17.546 1.00 15.37 301 ILE A C 1
ATOM 2403 O O . ILE A 1 303 ? -6.098 -4.857 16.382 1.00 15.86 301 ILE A O 1
ATOM 2408 N N . THR A 1 304 ? -6.943 -5.849 18.228 1.00 15.89 302 THR A N 1
ATOM 2409 C CA . THR A 1 304 ? -7.217 -7.133 17.585 1.00 16.87 302 THR A CA 1
ATOM 2410 C C . THR A 1 304 ? -8.599 -7.528 18.043 1.00 17.24 302 THR A C 1
ATOM 2411 O O . THR A 1 304 ? -8.917 -7.379 19.232 1.00 16.49 302 THR A O 1
ATOM 2415 N N . ARG A 1 305 ? -9.415 -7.990 17.081 1.00 17.11 303 ARG A N 1
ATOM 2416 C CA . ARG A 1 305 ? -10.728 -8.509 17.330 1.00 18.23 303 ARG A CA 1
ATOM 2417 C C . ARG A 1 305 ? -10.867 -9.864 16.648 1.00 19.36 303 ARG A C 1
ATOM 2418 O O . ARG A 1 305 ? -10.235 -10.153 15.610 1.00 19.48 303 ARG A O 1
ATOM 2426 N N . THR A 1 306 ? -11.655 -10.708 17.290 1.00 20.25 304 THR A N 1
ATOM 2427 C CA . THR A 1 306 ? -12.110 -11.943 16.713 1.00 20.45 304 THR A CA 1
ATOM 2428 C C . THR A 1 306 ? -13.561 -11.730 16.318 1.00 21.93 304 THR A C 1
ATOM 2429 O O . THR A 1 306 ? -14.379 -11.257 17.129 1.00 21.71 304 THR A O 1
ATOM 2433 N N . PHE A 1 307 ? -13.869 -12.051 15.064 1.00 21.39 305 PHE A N 1
ATOM 2434 C CA . PHE A 1 307 ? -15.239 -12.108 14.589 1.00 22.34 305 PHE A CA 1
ATOM 2435 C C . PHE A 1 307 ? -15.678 -13.554 14.469 1.00 24.80 305 PHE A C 1
ATOM 2436 O O . PHE A 1 307 ? -14.882 -14.430 14.103 1.00 24.74 305 PHE A O 1
ATOM 2444 N N . LEU A 1 308 ? -16.932 -13.789 14.841 1.00 25.81 306 LEU A N 1
ATOM 2445 C CA . LEU A 1 308 ? -17.526 -15.116 14.824 1.00 28.93 306 LEU A CA 1
ATOM 2446 C C . LEU A 1 308 ? -18.581 -15.199 13.736 1.00 30.54 306 LEU A C 1
ATOM 2447 O O . LEU A 1 308 ? -19.602 -14.492 13.775 1.00 30.45 306 LEU A O 1
ATOM 2452 N N . ILE A 1 309 ? -18.337 -16.068 12.756 1.00 32.48 307 ILE A N 1
ATOM 2453 C CA . ILE A 1 309 ? -19.295 -16.251 11.669 1.00 34.99 307 ILE A CA 1
ATOM 2454 C C . ILE A 1 309 ? -19.951 -17.620 11.795 1.00 37.14 307 ILE A C 1
ATOM 2455 O O . ILE A 1 309 ? -19.293 -18.650 11.633 1.00 38.34 307 ILE A O 1
ATOM 2460 N N . ASP A 1 310 ? -21.242 -17.604 12.120 1.00 37.83 308 ASP A N 1
ATOM 2461 C CA . ASP A 1 310 ? -22.014 -18.819 12.394 1.00 40.16 308 ASP A CA 1
ATOM 2462 C C . ASP A 1 310 ? -21.235 -19.739 13.351 1.00 40.11 308 ASP A C 1
ATOM 2463 O O . ASP A 1 310 ? -20.956 -20.896 13.004 1.00 40.46 308 ASP A O 1
ATOM 2468 N N . PRO A 1 311 ? -20.866 -19.217 14.548 1.00 39.00 309 PRO A N 1
ATOM 2469 C CA . PRO A 1 311 ? -20.002 -19.970 15.452 1.00 39.52 309 PRO A CA 1
ATOM 2470 C C . PRO A 1 311 ? -20.735 -21.154 16.069 1.00 42.86 309 PRO A C 1
ATOM 2471 O O . PRO A 1 311 ? -21.955 -21.109 16.260 1.00 44.05 309 PRO A O 1
ATOM 2475 N N . SER A 1 312 ? -19.992 -22.212 16.368 1.00 44.92 310 SER A N 1
ATOM 2476 C CA . SER A 1 312 ? -20.525 -23.296 17.176 1.00 48.16 310 SER A CA 1
ATOM 2477 C C . SER A 1 312 ? -20.696 -22.759 18.597 1.00 48.02 310 SER A C 1
ATOM 2478 O O . SER A 1 312 ? -20.197 -21.672 18.921 1.00 45.56 310 SER A O 1
ATOM 2481 N N . GLU A 1 313 ? -21.390 -23.517 19.446 1.00 50.88 311 GLU A N 1
ATOM 2482 C CA . GLU A 1 313 ? -21.623 -23.074 20.815 1.00 51.46 311 GLU A CA 1
ATOM 2483 C C . GLU A 1 313 ? -20.315 -22.991 21.605 1.00 49.79 311 GLU A C 1
ATOM 2484 O O . GLU A 1 313 ? -20.119 -22.071 22.403 1.00 47.72 311 GLU A O 1
ATOM 2490 N N . GLU A 1 314 ? -19.414 -23.937 21.364 1.00 50.51 312 GLU A N 1
ATOM 2491 C CA . GLU A 1 314 ? -18.128 -23.936 22.067 1.00 49.61 312 GLU A CA 1
ATOM 2492 C C . GLU A 1 314 ? -17.229 -22.754 21.669 1.00 46.21 312 GLU A C 1
ATOM 2493 O O . GLU A 1 314 ? -16.557 -22.196 22.531 1.00 44.54 312 GLU A O 1
ATOM 2499 N N . MET A 1 315 ? -17.245 -22.334 20.399 1.00 45.00 313 MET A N 1
ATOM 2500 C CA . MET A 1 315 ? -16.479 -21.139 20.004 1.00 42.55 313 MET A CA 1
ATOM 2501 C C . MET A 1 315 ? -16.986 -19.932 20.773 1.00 39.90 313 MET A C 1
ATOM 2502 O O . MET A 1 315 ? -16.191 -19.134 21.276 1.00 36.89 313 MET A O 1
ATOM 2507 N N . ALA A 1 316 ? -18.320 -19.810 20.834 1.00 39.65 314 ALA A N 1
ATOM 2508 C CA . ALA A 1 316 ? -18.983 -18.681 21.473 1.00 37.63 314 ALA A CA 1
ATOM 2509 C C . ALA A 1 316 ? -18.685 -18.650 22.960 1.00 37.12 314 ALA A C 1
ATOM 2510 O O . ALA A 1 316 ? -18.410 -17.585 23.493 1.00 34.51 314 ALA A O 1
ATOM 2512 N N . ASN A 1 317 ? -18.762 -19.815 23.619 1.00 38.32 315 ASN A N 1
ATOM 2513 C CA . ASN A 1 317 ? -18.442 -19.935 25.051 1.00 38.98 315 ASN A CA 1
ATOM 2514 C C . ASN A 1 317 ? -16.985 -19.585 25.360 1.00 36.80 315 ASN A C 1
ATOM 2515 O O . ASN A 1 317 ? -16.694 -18.936 26.368 1.00 36.83 315 ASN A O 1
ATOM 2520 N N . ASN A 1 318 ? -16.068 -20.043 24.511 1.00 35.64 316 ASN A N 1
ATOM 2521 C CA . ASN A 1 318 ? -14.658 -19.708 24.674 1.00 33.60 316 ASN A CA 1
ATOM 2522 C C . ASN A 1 318 ? -14.388 -18.240 24.361 1.00 30.84 316 ASN A C 1
ATOM 2523 O O . ASN A 1 318 ? -13.469 -17.629 24.938 1.00 29.06 316 ASN A O 1
ATOM 2528 N N . TYR A 1 319 ? -15.174 -17.664 23.453 1.00 30.23 317 TYR A N 1
ATOM 2529 C CA . TYR A 1 319 ? -15.085 -16.212 23.246 1.00 29.22 317 TYR A CA 1
ATOM 2530 C C . TYR A 1 319 ? -15.468 -15.455 24.533 1.00 29.23 317 TYR A C 1
ATOM 2531 O O . TYR A 1 319 ? -14.771 -14.512 24.918 1.00 27.66 317 TYR A O 1
ATOM 2540 N N . ASP A 1 320 ? -16.561 -15.871 25.179 1.00 31.46 318 ASP A N 1
ATOM 2541 C CA . ASP A 1 320 ? -16.981 -15.292 26.461 1.00 32.66 318 ASP A CA 1
ATOM 2542 C C . ASP A 1 320 ? -15.862 -15.325 27.515 1.00 32.46 318 ASP A C 1
ATOM 2543 O O . ASP A 1 320 ? -15.604 -14.328 28.191 1.00 31.59 318 ASP A O 1
ATOM 2548 N N . PHE A 1 321 ? -15.191 -16.466 27.653 1.00 33.52 319 PHE A N 1
ATOM 2549 C CA . PHE A 1 321 ? -14.051 -16.559 28.559 1.00 33.47 319 PHE A CA 1
ATOM 2550 C C . PHE A 1 321 ? -12.924 -15.599 28.166 1.00 31.07 319 PHE A C 1
ATOM 2551 O O . PHE A 1 321 ? -12.274 -14.986 29.023 1.00 31.26 319 PHE A O 1
ATOM 2559 N N . LEU A 1 322 ? -12.678 -15.467 26.869 1.00 29.54 320 LEU A N 1
ATOM 2560 C CA . LEU A 1 322 ? -11.685 -14.501 26.380 1.00 27.26 320 LEU A CA 1
ATOM 2561 C C . LEU A 1 322 ? -11.948 -13.057 26.902 1.00 26.14 320 LEU A C 1
ATOM 2562 O O . LEU A 1 322 ? -11.023 -12.388 27.365 1.00 24.42 320 LEU A O 1
ATOM 2567 N N . LEU A 1 323 ? -13.209 -12.603 26.866 1.00 26.01 321 LEU A N 1
ATOM 2568 C CA . LEU A 1 323 ? -13.602 -11.303 27.439 1.00 25.40 321 LEU A CA 1
ATOM 2569 C C . LEU A 1 323 ? -13.365 -11.231 28.941 1.00 26.02 321 LEU A C 1
ATOM 2570 O O . LEU A 1 323 ? -12.838 -10.245 29.460 1.00 25.71 321 LEU A O 1
ATOM 2575 N N . THR A 1 324 ? -13.767 -12.287 29.636 1.00 27.61 322 THR A N 1
ATOM 2576 C CA . THR A 1 324 ? -13.626 -12.369 31.078 1.00 28.18 322 THR A CA 1
ATOM 2577 C C . THR A 1 324 ? -12.135 -12.266 31.437 1.00 26.50 322 THR A C 1
ATOM 2578 O O . THR A 1 324 ? -11.767 -11.529 32.342 1.00 25.49 322 THR A O 1
ATOM 2582 N N . LEU A 1 325 ? -11.295 -13.012 30.719 1.00 24.70 323 LEU A N 1
ATOM 2583 C CA . LEU A 1 325 ? -9.855 -12.932 30.888 1.00 24.89 323 LEU A CA 1
ATOM 2584 C C . LEU A 1 325 ? -9.294 -11.524 30.750 1.00 22.87 323 LEU A C 1
ATOM 2585 O O . LEU A 1 325 ? -8.508 -11.089 31.579 1.00 22.44 323 LEU A O 1
ATOM 2590 N N . GLN A 1 326 ? -9.694 -10.818 29.695 1.00 22.47 324 GLN A N 1
ATOM 2591 C CA . GLN A 1 326 ? -9.175 -9.474 29.486 1.00 21.02 324 GLN A CA 1
ATOM 2592 C C . GLN A 1 326 ? -9.563 -8.576 30.667 1.00 21.91 324 GLN A C 1
ATOM 2593 O O . GLN A 1 326 ? -8.756 -7.779 31.122 1.00 21.60 324 GLN A O 1
ATOM 2599 N N . LYS A 1 327 ? -10.806 -8.705 31.138 1.00 24.12 325 LYS A N 1
ATOM 2600 C CA . LYS A 1 327 ? -11.278 -7.913 3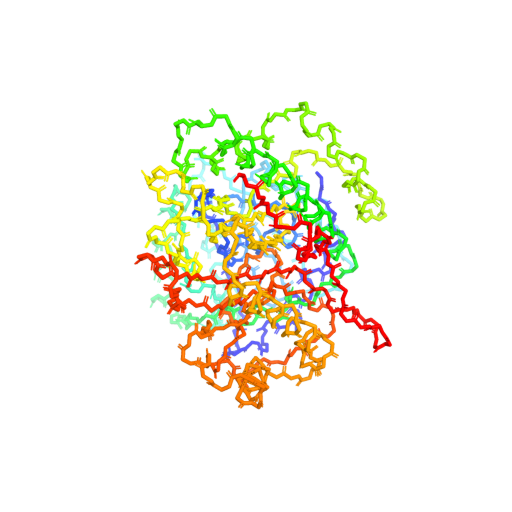2.284 1.00 25.87 325 LYS A CA 1
ATOM 2601 C C . LYS A 1 327 ? -10.452 -8.232 33.527 1.00 26.78 325 LYS A C 1
ATOM 2602 O O . LYS A 1 327 ? -10.025 -7.324 34.221 1.00 26.86 325 LYS A O 1
ATOM 2608 N N . GLU A 1 328 ? -10.242 -9.518 33.815 1.00 27.86 326 GLU A N 1
ATOM 2609 C CA . GLU A 1 328 ? -9.374 -9.905 34.933 1.00 28.87 326 GLU A CA 1
ATOM 2610 C C . GLU A 1 328 ? -7.957 -9.304 34.824 1.00 27.32 326 GLU A C 1
ATOM 2611 O O . GLU A 1 328 ? -7.465 -8.705 35.780 1.00 27.72 326 GLU A O 1
ATOM 2617 N N . ILE A 1 329 ? -7.316 -9.446 33.664 1.00 25.62 327 ILE A N 1
ATOM 2618 C CA . ILE A 1 329 ? -5.970 -8.885 33.452 1.00 24.40 327 ILE A CA 1
ATOM 2619 C C . ILE A 1 329 ? -5.928 -7.377 33.733 1.00 24.47 327 ILE A C 1
ATOM 2620 O O . ILE A 1 329 ? -5.156 -6.908 34.574 1.00 24.32 327 ILE A O 1
ATOM 2625 N N . VAL A 1 330 ? -6.767 -6.630 33.032 1.00 24.60 328 VAL A N 1
ATOM 2626 C CA . VAL A 1 330 ? -6.714 -5.171 33.084 1.00 25.29 328 VAL A CA 1
ATOM 2627 C C . VAL A 1 330 ? -7.175 -4.630 34.454 1.00 27.20 328 VAL A C 1
ATOM 2628 O O . VAL A 1 330 ? -6.599 -3.669 34.954 1.00 28.26 328 VAL A O 1
ATOM 2632 N N . THR A 1 331 ? -8.172 -5.272 35.074 1.00 28.18 329 THR A N 1
ATOM 2633 C CA . THR A 1 331 ? -8.716 -4.802 36.351 1.00 30.43 329 THR A CA 1
ATOM 2634 C C . THR A 1 331 ? -7.886 -5.231 37.563 1.00 30.51 329 THR A C 1
ATOM 2635 O O . THR A 1 331 ? -7.756 -4.475 38.533 1.00 31.91 329 THR A O 1
ATOM 2639 N N . ASN A 1 332 ? -7.350 -6.445 37.528 1.00 29.51 330 ASN A N 1
ATOM 2640 C CA . ASN A 1 332 ? -6.784 -7.028 38.743 1.00 30.59 330 ASN A CA 1
ATOM 2641 C C . ASN A 1 332 ? -5.314 -7.420 38.678 1.00 29.42 330 ASN A C 1
ATOM 2642 O O . ASN A 1 332 ? -4.647 -7.497 39.707 1.00 30.32 330 ASN A O 1
ATOM 2647 N N . ILE A 1 333 ? -4.812 -7.684 37.480 1.00 26.42 331 ILE A N 1
ATOM 2648 C CA . ILE A 1 333 ? -3.475 -8.254 37.365 1.00 25.78 331 ILE A CA 1
ATOM 2649 C C . ILE A 1 333 ? -2.408 -7.202 37.001 1.00 25.15 331 ILE A C 1
ATOM 2650 O O . ILE A 1 333 ? -1.318 -7.178 37.574 1.00 25.54 331 ILE A O 1
ATOM 2655 N N . LEU A 1 334 ? -2.760 -6.323 36.071 1.00 24.67 332 LEU A N 1
ATOM 2656 C CA . LEU A 1 334 ? -1.814 -5.379 35.462 1.00 24.12 332 LEU A CA 1
ATOM 2657 C C . LEU A 1 334 ? -1.704 -4.133 36.341 1.00 25.01 332 LEU A C 1
ATOM 2658 O O . LEU A 1 334 ? -2.471 -3.169 36.169 1.00 26.19 332 LEU A O 1
ATOM 2663 N N . LYS A 1 335 ? -0.790 -4.194 37.312 1.00 25.78 333 LYS A N 1
ATOM 2664 C CA . LYS A 1 335 ? -0.696 -3.203 38.389 1.00 26.64 333 LYS A CA 1
ATOM 2665 C C . LYS A 1 335 ? 0.708 -2.599 38.450 1.00 26.54 333 LYS A C 1
ATOM 2666 O O . LYS A 1 335 ? 1.686 -3.324 38.283 1.00 25.48 333 LYS A O 1
ATOM 2672 N N . PRO A 1 336 ? 0.813 -1.283 38.751 1.00 26.92 334 PRO A N 1
ATOM 2673 C CA . PRO A 1 336 ? 2.149 -0.684 38.980 1.00 26.41 334 PRO A CA 1
ATOM 2674 C C . PRO A 1 336 ? 2.895 -1.470 40.035 1.00 27.15 334 PRO A C 1
ATOM 2675 O O . PRO A 1 336 ? 2.275 -1.961 40.981 1.00 27.47 334 PRO A O 1
ATOM 2679 N N . GLY A 1 337 ? 4.208 -1.595 39.870 1.00 26.31 335 GLY A N 1
ATOM 2680 C CA . GLY A 1 337 ? 5.039 -2.251 40.867 1.00 27.63 335 GLY A CA 1
ATOM 2681 C C . GLY A 1 337 ? 5.398 -3.661 40.459 1.00 27.35 335 GLY A C 1
ATOM 2682 O O . GLY A 1 337 ? 6.387 -4.216 40.939 1.00 28.72 335 GLY A O 1
ATOM 2683 N N . ARG A 1 338 ? 4.609 -4.242 39.564 1.00 25.80 336 ARG A N 1
ATOM 2684 C CA . ARG A 1 338 ? 4.791 -5.648 39.194 1.00 26.04 336 ARG A CA 1
ATOM 2685 C C . ARG A 1 338 ? 5.701 -5.834 37.974 1.00 23.71 336 ARG A C 1
ATOM 2686 O O . ARG A 1 338 ? 5.752 -4.976 37.106 1.00 22.03 336 ARG A O 1
ATOM 2694 N N . THR A 1 339 ? 6.414 -6.953 37.929 1.00 23.83 337 THR A N 1
ATOM 2695 C CA . THR A 1 339 ? 7.243 -7.316 36.758 1.00 22.11 337 THR A CA 1
ATOM 2696 C C . THR A 1 339 ? 6.387 -8.008 35.672 1.00 21.07 337 THR A C 1
ATOM 2697 O O . THR A 1 339 ? 5.306 -8.544 35.980 1.00 21.29 337 THR A O 1
ATOM 2701 N N . PRO A 1 340 ? 6.859 -8.000 34.402 1.00 20.18 338 PRO A N 1
ATOM 2702 C CA . PRO A 1 340 ? 6.183 -8.778 33.363 1.00 19.00 338 PRO A CA 1
ATOM 2703 C C . PRO A 1 340 ? 6.022 -10.246 33.736 1.00 19.72 338 PRO A C 1
ATOM 2704 O O . PRO A 1 340 ? 4.948 -10.796 33.530 1.00 19.61 338 PRO A O 1
ATOM 2708 N N . LYS A 1 341 ? 7.077 -10.857 34.286 1.00 19.91 339 LYS A N 1
ATOM 2709 C CA . LYS A 1 341 ? 7.018 -12.245 34.751 1.00 21.54 339 LYS A CA 1
ATOM 2710 C C . LYS A 1 341 ? 5.883 -12.464 35.748 1.00 22.26 339 LYS A C 1
ATOM 2711 O O . LYS A 1 341 ? 5.091 -13.398 35.577 1.00 22.91 339 LYS A O 1
ATOM 2717 N N . GLU A 1 342 ? 5.795 -11.612 36.775 1.00 21.97 340 GLU A N 1
ATOM 2718 C CA . GLU A 1 342 ? 4.725 -11.725 37.786 1.00 22.99 340 GLU A CA 1
ATOM 2719 C C . GLU A 1 342 ? 3.347 -11.576 37.158 1.00 22.08 340 GLU A C 1
ATOM 2720 O O . GLU A 1 342 ? 2.432 -12.346 37.459 1.00 22.62 340 GLU A O 1
ATOM 2726 N N . VAL A 1 343 ? 3.197 -10.596 36.262 1.00 19.90 341 VAL A N 1
ATOM 2727 C CA . VAL A 1 343 ? 1.936 -10.397 35.561 1.00 19.83 341 VAL A CA 1
ATOM 2728 C C . VAL A 1 343 ? 1.556 -11.647 34.737 1.00 20.29 341 VAL A C 1
ATOM 2729 O O . VAL A 1 343 ? 0.419 -12.150 34.842 1.00 21.36 341 VAL A O 1
ATOM 2733 N N . TYR A 1 344 ? 2.502 -12.152 33.944 1.00 19.96 342 TYR A N 1
ATOM 2734 C CA . TYR A 1 344 ? 2.226 -13.306 33.094 1.00 19.89 342 TYR A CA 1
ATOM 2735 C C . TYR A 1 344 ? 1.920 -14.568 33.926 1.00 22.17 342 TYR A C 1
ATOM 2736 O O . TYR A 1 344 ? 0.991 -15.306 33.599 1.00 23.10 342 TYR A O 1
ATOM 2745 N N A GLU A 1 345 ? 2.692 -14.810 34.985 0.50 22.85 343 GLU A N 1
ATOM 2746 N N B GLU A 1 345 ? 2.676 -14.809 34.994 0.50 22.99 343 GLU A N 1
ATOM 2747 C CA A GLU A 1 345 ? 2.443 -15.977 35.846 0.50 25.19 343 GLU A CA 1
ATOM 2748 C CA B GLU A 1 345 ? 2.425 -15.999 35.823 0.50 25.56 343 GLU A CA 1
ATOM 2749 C C A GLU A 1 345 ? 1.052 -15.919 36.485 0.50 25.94 343 GLU A C 1
ATOM 2750 C C B GLU A 1 345 ? 1.080 -15.936 36.565 0.50 26.20 343 GLU A C 1
ATOM 2751 O O A GLU A 1 345 ? 0.347 -16.934 36.562 0.50 27.37 343 GLU A O 1
ATOM 2752 O O B GLU A 1 345 ? 0.432 -16.966 36.789 0.50 27.88 343 GLU A O 1
ATOM 2763 N N . SER A 1 346 ? 0.661 -14.724 36.920 1.00 25.45 344 SER A N 1
ATOM 2764 C CA . SER A 1 346 ? -0.682 -14.474 37.467 1.00 26.63 344 SER A CA 1
ATOM 2765 C C . SER A 1 346 ? -1.789 -14.811 36.460 1.00 26.09 344 SER A C 1
ATOM 2766 O O . SER A 1 346 ? -2.852 -15.339 36.836 1.00 26.92 344 SER A O 1
ATOM 2769 N N . VAL A 1 347 ? -1.536 -14.501 35.190 1.00 24.23 345 VAL A N 1
ATOM 2770 C CA . VAL A 1 347 ? -2.469 -14.838 34.113 1.00 24.33 345 VAL A CA 1
ATOM 2771 C C . VAL A 1 347 ? -2.633 -16.352 33.996 1.00 25.84 345 VAL A C 1
ATOM 2772 O O . VAL A 1 347 ? -3.746 -16.865 34.046 1.00 26.72 345 VAL A O 1
ATOM 2776 N N . ILE A 1 348 ? -1.518 -17.059 33.859 1.00 26.35 346 ILE A N 1
ATOM 2777 C CA . ILE A 1 348 ? -1.525 -18.523 33.811 1.00 27.78 346 ILE A CA 1
ATOM 2778 C C . ILE A 1 348 ? -2.269 -19.135 34.991 1.00 30.37 346 ILE A C 1
ATOM 2779 O O . ILE A 1 348 ? -3.099 -20.029 34.814 1.00 30.34 346 ILE A O 1
ATOM 2784 N N . GLU A 1 349 ? -1.985 -18.635 36.188 1.00 31.49 347 GLU A N 1
ATOM 2785 C CA . GLU A 1 349 ? -2.673 -19.087 37.397 1.00 34.52 347 GLU A CA 1
ATOM 2786 C C . GLU A 1 349 ? -4.181 -18.899 37.320 1.00 34.54 347 GLU A C 1
ATOM 2787 O O . GLU A 1 349 ? -4.939 -19.791 37.704 1.00 35.58 347 GLU A O 1
ATOM 2793 N N . TYR A 1 350 ? -4.618 -17.740 36.817 1.00 33.08 348 TYR A N 1
ATOM 2794 C CA . TYR A 1 350 ? -6.055 -17.485 36.658 1.00 33.33 348 TYR A CA 1
ATOM 2795 C C . TYR A 1 350 ? -6.676 -18.463 35.661 1.00 33.41 348 TYR A C 1
ATOM 2796 O O . TYR A 1 350 ? -7.751 -19.009 35.910 1.00 34.52 348 TYR A O 1
ATOM 2805 N N . ILE A 1 351 ? -6.001 -18.688 34.534 1.00 31.78 349 ILE A N 1
ATOM 2806 C CA . ILE A 1 351 ? -6.491 -19.656 33.541 1.00 32.65 349 ILE A CA 1
ATOM 2807 C C . ILE A 1 351 ? -6.527 -21.070 34.142 1.00 35.50 349 ILE A C 1
ATOM 2808 O O . ILE A 1 351 ? -7.501 -21.813 33.931 1.00 36.77 349 ILE A O 1
ATOM 2813 N N A GLU A 1 352 ? -5.481 -21.416 34.899 0.50 36.41 350 GLU A N 1
ATOM 2814 N N B GLU A 1 352 ? -5.488 -21.435 34.894 0.50 36.36 350 GLU A N 1
ATOM 2815 C CA A GLU A 1 352 ? -5.390 -22.700 35.606 0.50 39.77 350 GLU A CA 1
ATOM 2816 C CA B GLU A 1 352 ? -5.449 -22.732 35.574 0.50 39.62 350 GLU A CA 1
ATOM 2817 C C A GLU A 1 352 ? -6.567 -22.933 36.564 0.50 42.24 350 GLU A C 1
ATOM 2818 C C B GLU A 1 352 ? -6.635 -22.933 36.518 0.50 42.14 350 GLU A C 1
ATOM 2819 O O A GLU A 1 352 ? -7.025 -24.064 36.729 0.50 44.68 350 GLU A O 1
ATOM 2820 O O B GLU A 1 352 ? -7.162 -24.040 36.637 0.50 44.54 350 GLU A O 1
ATOM 2831 N N . LYS A 1 353 ? -7.052 -21.859 37.181 1.00 42.11 351 LYS A N 1
ATOM 2832 C CA . LYS A 1 353 ? -8.192 -21.916 38.104 1.00 45.31 351 LYS A CA 1
ATOM 2833 C C . LYS A 1 353 ? -9.548 -21.993 37.386 1.00 45.85 351 LYS A C 1
ATOM 2834 O O . LYS A 1 353 ? -10.463 -22.648 37.862 1.00 48.19 351 LYS A O 1
ATOM 2840 N N . THR A 1 354 ? -9.670 -21.344 36.235 1.00 44.06 352 THR A N 1
ATOM 2841 C CA . THR A 1 354 ? -10.969 -21.240 35.570 1.00 44.64 352 THR A CA 1
ATOM 2842 C C . THR A 1 354 ? -11.154 -22.228 34.412 1.00 44.64 352 THR A C 1
ATOM 2843 O O . THR A 1 354 ? -12.170 -22.914 34.352 1.00 46.66 352 THR A O 1
ATOM 2847 N N . LYS A 1 355 ? -10.188 -22.278 33.493 1.00 42.58 353 LYS A N 1
ATOM 2848 C CA . LYS A 1 355 ? -10.219 -23.183 32.334 1.00 42.31 353 LYS A CA 1
ATOM 2849 C C . LYS A 1 355 ? -8.858 -23.868 32.141 1.00 41.80 353 LYS A C 1
ATOM 2850 O O . LYS A 1 355 ? -8.146 -23.572 31.171 1.00 39.44 353 LYS A O 1
ATOM 2856 N N . PRO A 1 356 ? -8.491 -24.796 33.051 1.00 43.77 354 PRO A N 1
ATOM 2857 C CA . PRO A 1 356 ? -7.143 -25.390 33.017 1.00 43.96 354 PRO A CA 1
ATOM 2858 C C . PRO A 1 356 ? -6.803 -26.055 31.687 1.00 44.08 354 PRO A C 1
ATOM 2859 O O . PRO A 1 356 ? -5.653 -26.014 31.265 1.00 42.87 354 PRO A O 1
ATOM 2863 N N . GLU A 1 357 ? -7.811 -26.629 31.026 1.00 45.53 355 GLU A N 1
ATOM 2864 C CA . GLU A 1 357 ? -7.640 -27.310 29.736 1.00 46.15 355 GLU A CA 1
ATOM 2865 C C . GLU A 1 357 ? -7.113 -26.416 28.594 1.00 43.05 355 GLU A C 1
ATOM 2866 O O . GLU A 1 357 ? -6.675 -26.934 27.564 1.00 43.68 355 GLU A O 1
ATOM 2872 N N . LEU A 1 358 ? -7.165 -25.091 28.772 1.00 39.82 356 LEU A N 1
ATOM 2873 C CA . LEU A 1 358 ? -6.800 -24.135 27.718 1.00 36.70 356 LEU A CA 1
ATOM 2874 C C . LEU A 1 358 ? -5.390 -23.553 27.871 1.00 34.85 356 LEU A C 1
ATOM 2875 O O . LEU A 1 358 ? -4.901 -22.843 26.985 1.00 32.68 356 LEU A O 1
ATOM 2880 N N . VAL A 1 359 ? -4.759 -23.843 29.005 1.00 35.49 357 VAL A N 1
ATOM 2881 C CA . VAL A 1 359 ? -3.410 -23.347 29.300 1.00 34.31 357 VAL A CA 1
ATOM 2882 C C . VAL A 1 359 ? -2.392 -23.683 28.191 1.00 32.96 357 VAL A C 1
ATOM 2883 O O . VAL A 1 359 ? -1.673 -22.783 27.750 1.00 30.75 357 VAL A O 1
ATOM 2887 N N . PRO A 1 360 ? -2.343 -24.958 27.722 1.00 34.62 358 PRO A N 1
ATOM 2888 C CA . PRO A 1 360 ? -1.387 -25.252 26.641 1.00 33.99 358 PRO A CA 1
ATOM 2889 C C . PRO A 1 360 ? -1.628 -24.435 25.360 1.00 32.15 358 PRO A C 1
ATOM 2890 O O . PRO A 1 360 ? -0.695 -24.240 24.579 1.00 31.48 358 PRO A O 1
ATOM 2894 N N . ASN A 1 361 ? -2.861 -23.951 25.167 1.00 30.66 359 ASN A N 1
ATOM 2895 C CA . ASN A 1 361 ? -3.233 -23.207 23.966 1.00 29.35 359 ASN A CA 1
ATOM 2896 C C . ASN A 1 361 ? -2.928 -21.703 24.015 1.00 26.67 359 ASN A C 1
ATOM 2897 O O . ASN A 1 361 ? -2.994 -21.011 22.996 1.00 26.90 359 ASN A O 1
ATOM 2902 N N . PHE A 1 362 ? -2.568 -21.199 25.189 1.00 25.89 360 PHE A N 1
ATOM 2903 C CA . PHE A 1 362 ? -2.452 -19.760 25.407 1.00 23.64 360 PHE A CA 1
ATOM 2904 C C . PHE A 1 362 ? -1.195 -19.160 24.762 1.00 22.30 360 PHE A C 1
ATOM 2905 O O . PHE A 1 362 ? -0.177 -19.846 24.626 1.00 21.97 360 PHE A O 1
ATOM 2913 N N . THR A 1 363 ? -1.263 -17.878 24.383 1.00 21.24 361 THR A N 1
ATOM 2914 C CA . THR A 1 363 ? -0.072 -17.161 23.911 1.00 20.59 361 THR A CA 1
ATOM 2915 C C . THR A 1 363 ? 1.046 -17.122 24.959 1.00 21.22 361 THR A C 1
ATOM 2916 O O . THR A 1 363 ? 0.771 -17.113 26.165 1.00 22.50 361 THR A O 1
ATOM 2920 N N . LYS A 1 364 ? 2.296 -17.109 24.488 1.00 21.28 362 LYS A N 1
ATOM 2921 C CA . LYS A 1 364 ? 3.501 -17.083 25.350 1.00 21.29 362 LYS A CA 1
ATOM 2922 C C . LYS A 1 364 ? 3.756 -15.724 26.015 1.00 19.92 362 LYS A C 1
ATOM 2923 O O . LYS A 1 364 ? 4.649 -15.605 26.843 1.00 20.61 362 LYS A O 1
ATOM 2929 N N . ASN A 1 365 ? 3.007 -14.699 25.608 1.00 19.42 363 ASN A N 1
ATOM 2930 C CA . ASN A 1 365 ? 3.054 -13.383 26.259 1.00 18.28 363 ASN A CA 1
ATOM 2931 C C . ASN A 1 365 ? 1.688 -12.760 26.166 1.00 17.90 363 ASN A C 1
ATOM 2932 O O . ASN A 1 365 ? 0.830 -13.252 25.416 1.00 18.16 363 ASN A O 1
ATOM 2937 N N . ILE A 1 366 ? 1.449 -11.697 26.930 1.00 16.52 364 ILE A N 1
ATOM 2938 C CA . ILE A 1 366 ? 0.170 -11.018 26.821 1.00 17.21 364 ILE A CA 1
ATOM 2939 C C . ILE A 1 366 ? 0.377 -9.607 26.227 1.00 15.90 364 ILE A C 1
ATOM 2940 O O . ILE A 1 366 ? -0.412 -8.706 26.478 1.00 16.52 364 ILE A O 1
ATOM 2945 N N . GLY A 1 367 ? 1.427 -9.465 25.421 1.00 16.17 365 GLY A N 1
ATOM 2946 C CA . GLY A 1 367 ? 1.721 -8.212 24.709 1.00 15.23 365 GLY A CA 1
ATOM 2947 C C . GLY A 1 367 ? 2.990 -7.525 25.213 1.00 15.45 365 GLY A C 1
ATOM 2948 O O . GLY A 1 367 ? 3.928 -8.182 25.646 1.00 16.14 365 GLY A O 1
ATOM 2949 N N . SER A 1 368 ? 3.022 -6.198 25.147 1.00 15.01 366 SER A N 1
ATOM 2950 C CA . SER A 1 368 ? 4.228 -5.428 25.527 1.00 15.47 366 SER A CA 1
ATOM 2951 C C . SER A 1 368 ? 3.924 -3.966 25.807 1.00 15.13 366 SER A C 1
ATOM 2952 O O . SER A 1 368 ? 2.849 -3.455 25.465 1.00 14.43 366 SER A O 1
ATOM 2955 N N . LEU A 1 369 ? 4.883 -3.286 26.425 1.00 14.70 367 LEU A N 1
ATOM 2956 C CA . LEU A 1 369 ? 4.886 -1.836 26.404 1.00 14.87 367 LEU A CA 1
ATOM 2957 C C . LEU A 1 369 ? 4.833 -1.370 24.944 1.00 14.01 367 LEU A C 1
ATOM 2958 O O . LEU A 1 369 ? 5.475 -1.978 24.064 1.00 13.17 367 LEU A O 1
ATOM 2963 N N . ILE A 1 370 ? 4.095 -0.286 24.706 1.00 14.12 368 ILE A N 1
ATOM 2964 C CA . ILE A 1 370 ? 3.990 0.339 23.391 1.00 15.24 368 ILE A CA 1
ATOM 2965 C C . ILE A 1 370 ? 4.203 1.843 23.487 1.00 16.06 368 ILE A C 1
ATOM 2966 O O . ILE A 1 370 ? 3.996 2.442 24.544 1.00 17.16 368 ILE A O 1
ATOM 2971 N N . GLY A 1 371 ? 4.618 2.465 22.384 1.00 16.41 369 GLY A N 1
ATOM 2972 C CA . GLY A 1 371 ? 4.801 3.906 22.384 1.00 17.04 369 GLY A CA 1
ATOM 2973 C C . GLY A 1 371 ? 5.295 4.324 21.021 1.00 16.58 369 GLY A C 1
ATOM 2974 O O . GLY A 1 371 ? 4.635 4.057 20.011 1.00 15.89 369 GLY A O 1
ATOM 2975 N N . LEU A 1 372 ? 6.468 4.950 21.008 1.00 16.26 370 LEU A N 1
ATOM 2976 C CA . LEU A 1 372 ? 7.169 5.278 19.755 1.00 16.64 370 LEU A CA 1
ATOM 2977 C C . LEU A 1 372 ? 7.548 3.999 18.989 1.00 16.91 370 LEU A C 1
ATOM 2978 O O . LEU A 1 372 ? 7.606 4.023 17.763 1.00 17.56 370 LEU A O 1
ATOM 2983 N N . GLU A 1 373 ? 7.783 2.908 19.729 1.00 21.34 371 GLU A N 1
ATOM 2984 C CA . GLU A 1 373 ? 7.953 1.574 19.149 1.00 21.95 371 GLU A CA 1
ATOM 2985 C C . GLU A 1 373 ? 6.669 0.791 19.245 1.00 20.37 371 GLU A C 1
ATOM 2986 O O . GLU A 1 373 ? 5.907 0.958 20.189 1.00 19.32 371 GLU A O 1
ATOM 2992 N N . PHE A 1 374 ? 6.443 -0.081 18.266 1.00 20.77 372 PHE A N 1
ATOM 2993 C CA . PHE A 1 374 ? 5.324 -0.997 18.321 1.00 19.62 372 PHE A CA 1
ATOM 2994 C C . PHE A 1 374 ? 5.489 -1.986 19.482 1.00 18.69 372 PHE A C 1
ATOM 2995 O O . PHE A 1 374 ? 4.541 -2.275 20.201 1.00 16.71 372 PHE A O 1
ATOM 3003 N N . ARG A 1 375 ? 6.709 -2.495 19.651 1.00 18.25 373 ARG A N 1
ATOM 3004 C CA . ARG A 1 375 ? 6.983 -3.523 20.648 1.00 18.69 373 ARG A CA 1
ATOM 3005 C C . ARG A 1 375 ? 8.371 -3.268 21.264 1.00 18.67 373 ARG A C 1
ATOM 3006 O O . ARG A 1 375 ? 9.387 -3.410 20.597 1.00 20.87 373 ARG A O 1
ATOM 3014 N N . ASP A 1 376 ? 8.401 -2.831 22.518 1.00 17.43 374 ASP A N 1
ATOM 3015 C CA . ASP A 1 376 ? 9.662 -2.638 23.214 1.00 17.78 374 ASP A CA 1
ATOM 3016 C C . ASP A 1 376 ? 10.155 -4.008 23.688 1.00 17.60 374 ASP A C 1
ATOM 3017 O O . ASP A 1 376 ? 9.549 -4.606 24.579 1.00 17.14 374 ASP A O 1
ATOM 3022 N N . SER A 1 377 ? 11.220 -4.511 23.071 1.00 19.45 375 SER A N 1
ATOM 3023 C CA . SER A 1 377 ? 11.692 -5.862 23.377 1.00 20.73 375 SER A CA 1
ATOM 3024 C C . SER A 1 377 ? 12.248 -5.995 24.782 1.00 20.14 375 SER A C 1
ATOM 3025 O O . SER A 1 377 ? 12.391 -7.110 25.288 1.00 20.74 375 SER A O 1
ATOM 3028 N N . ASN A 1 378 ? 12.536 -4.864 25.427 1.00 19.62 376 ASN A N 1
ATOM 3029 C CA . ASN A 1 378 ? 12.907 -4.882 26.853 1.00 20.12 376 ASN A CA 1
ATOM 3030 C C . ASN A 1 378 ? 11.717 -4.797 27.830 1.00 18.38 376 ASN A C 1
ATOM 3031 O O . ASN A 1 378 ? 11.904 -4.613 29.026 1.00 17.90 376 ASN A O 1
ATOM 3036 N N . PHE A 1 379 ? 10.494 -4.938 27.320 1.00 17.27 377 PHE A N 1
ATOM 3037 C CA . PHE A 1 379 ? 9.312 -4.881 28.155 1.00 15.54 377 PHE A CA 1
ATOM 3038 C C . PHE A 1 379 ? 8.216 -5.692 27.492 1.00 16.08 377 PHE A C 1
ATOM 3039 O O . PHE A 1 379 ? 7.094 -5.193 27.259 1.00 15.67 377 PHE A O 1
ATOM 3047 N N . ILE A 1 380 ? 8.542 -6.943 27.157 1.00 16.06 378 ILE A N 1
ATOM 3048 C CA . ILE A 1 380 ? 7.528 -7.866 26.710 1.00 15.67 378 ILE A CA 1
ATOM 3049 C C . ILE A 1 380 ? 6.913 -8.529 27.929 1.00 15.34 378 ILE A C 1
ATOM 3050 O O . ILE A 1 380 ? 7.634 -8.892 28.863 1.00 15.82 378 ILE A O 1
ATOM 3055 N N . LEU A 1 381 ? 5.590 -8.695 27.905 1.00 14.20 379 LEU A N 1
ATOM 3056 C CA . LEU A 1 381 ? 4.872 -9.287 29.037 1.00 15.68 379 LEU A CA 1
ATOM 3057 C C . LEU A 1 381 ? 4.896 -10.811 28.961 1.00 16.52 379 LEU A C 1
ATOM 3058 O O . LEU A 1 381 ? 3.898 -11.455 28.589 1.00 16.74 379 LEU A O 1
ATOM 3063 N N . ASN A 1 382 ? 6.041 -11.377 29.315 1.00 18.38 380 ASN A N 1
ATOM 3064 C CA . ASN A 1 382 ? 6.211 -12.826 29.373 1.00 20.94 380 ASN A CA 1
ATOM 3065 C C . ASN A 1 382 ? 7.040 -13.208 30.590 1.00 22.12 380 ASN A C 1
ATOM 3066 O O . ASN A 1 382 ? 7.446 -12.334 31.358 1.00 22.42 380 ASN A O 1
ATOM 3071 N N . VAL A 1 383 ? 7.325 -14.496 30.751 1.00 24.43 381 VAL A N 1
ATOM 3072 C CA . VAL A 1 383 ? 8.063 -14.965 31.940 1.00 26.20 381 VAL A CA 1
ATOM 3073 C C . VAL A 1 383 ? 9.550 -14.660 31.941 1.00 26.18 381 VAL A C 1
ATOM 3074 O O . VAL A 1 383 ? 10.199 -14.796 32.979 1.00 28.06 381 VAL A O 1
ATOM 3078 N N . LYS A 1 384 ? 10.092 -14.268 30.788 1.00 24.39 382 LYS A N 1
ATOM 3079 C CA . LYS A 1 384 ? 11.527 -14.009 30.671 1.00 25.90 382 LYS A CA 1
ATOM 3080 C C . LYS A 1 384 ? 11.915 -12.643 31.243 1.00 24.22 382 LYS A C 1
ATOM 3081 O O . LYS A 1 384 ? 13.076 -12.394 31.537 1.00 25.09 382 LYS A O 1
ATOM 3087 N N . ASN A 1 385 ? 10.948 -11.754 31.410 1.00 21.78 383 ASN A N 1
ATOM 3088 C CA . ASN A 1 385 ? 11.291 -10.433 31.907 1.00 21.08 383 ASN A CA 1
ATOM 3089 C C . ASN A 1 385 ? 10.895 -10.279 33.371 1.00 21.12 383 ASN A C 1
ATOM 3090 O O . ASN A 1 385 ? 9.725 -10.034 33.668 1.00 20.95 383 ASN A O 1
ATOM 3095 N N A ASP A 1 386 ? 11.904 -10.423 34.232 0.50 22.48 384 ASP A N 1
ATOM 3096 N N B ASP A 1 386 ? 11.843 -10.436 34.289 0.50 22.51 384 ASP A N 1
ATOM 3097 C CA A ASP A 1 386 ? 11.784 -10.320 35.686 0.50 23.51 384 ASP A CA 1
ATOM 3098 C CA B ASP A 1 386 ? 11.573 -10.203 35.719 0.50 23.43 384 ASP A CA 1
ATOM 3099 C C A ASP A 1 386 ? 12.423 -9.041 36.236 0.50 23.92 384 ASP A C 1
ATOM 3100 C C B ASP A 1 386 ? 12.511 -9.097 36.222 0.50 23.96 384 ASP A C 1
ATOM 3101 O O A ASP A 1 386 ? 12.526 -8.868 37.455 0.50 25.34 384 ASP A O 1
ATOM 3102 O O B ASP A 1 386 ? 12.937 -9.102 37.383 0.50 25.38 384 ASP A O 1
ATOM 3111 N N . TYR A 1 387 ? 12.832 -8.148 35.334 1.00 23.03 385 TYR A N 1
ATOM 3112 C CA . TYR A 1 387 ? 13.765 -7.048 35.673 1.00 24.90 385 TYR A CA 1
ATOM 3113 C C . TYR A 1 387 ? 13.223 -5.617 35.506 1.00 25.58 385 TYR A C 1
ATOM 3114 O O . TYR A 1 387 ? 13.951 -4.667 35.788 1.00 28.26 385 TYR A O 1
ATOM 3123 N N . ARG A 1 388 ? 11.983 -5.477 35.044 1.00 24.83 386 ARG A N 1
ATOM 3124 C CA . ARG A 1 388 ? 11.293 -4.175 34.889 1.00 25.17 386 ARG A CA 1
ATOM 3125 C C . ARG A 1 388 ? 10.106 -4.165 35.832 1.00 25.36 386 ARG A C 1
ATOM 3126 O O . ARG A 1 388 ? 9.472 -5.198 36.004 1.00 25.46 386 ARG A O 1
ATOM 3134 N N . LYS A 1 389 ? 9.779 -3.001 36.389 1.00 25.99 387 LYS A N 1
ATOM 3135 C CA . LYS A 1 389 ? 8.515 -2.796 37.093 1.00 25.78 387 LYS A CA 1
ATOM 3136 C C . LYS A 1 389 ? 7.556 -1.977 36.231 1.00 23.98 387 LYS A C 1
ATOM 3137 O O . LYS A 1 389 ? 7.958 -1.002 35.595 1.00 23.11 387 LYS A O 1
ATOM 3143 N N . ILE A 1 390 ? 6.288 -2.373 36.219 1.00 22.76 388 ILE A N 1
ATOM 3144 C CA . ILE A 1 390 ? 5.240 -1.556 35.620 1.00 22.24 388 ILE A CA 1
ATOM 3145 C C . ILE A 1 390 ? 5.172 -0.213 36.378 1.00 23.13 388 ILE A C 1
ATOM 3146 O O . ILE A 1 390 ? 5.208 -0.158 37.623 1.00 24.10 388 ILE A O 1
ATOM 3151 N N . GLN A 1 391 ? 5.093 0.877 35.620 1.00 22.45 389 GLN A N 1
ATOM 3152 C CA . GLN A 1 391 ? 5.020 2.190 36.245 1.00 22.99 389 GLN A CA 1
ATOM 3153 C C . GLN A 1 391 ? 3.802 2.954 35.781 1.00 22.14 389 GLN A C 1
ATOM 3154 O O . GLN A 1 391 ? 3.334 2.775 34.655 1.00 19.31 389 GLN A O 1
ATOM 3160 N N . ARG A 1 392 ? 3.308 3.834 36.648 1.00 23.24 390 ARG A N 1
ATOM 3161 C CA . ARG A 1 392 ? 2.243 4.735 36.250 1.00 23.61 390 ARG A CA 1
ATOM 3162 C C . ARG A 1 392 ? 2.773 5.562 35.069 1.00 22.66 390 ARG A C 1
ATOM 3163 O O . ARG A 1 392 ? 3.966 5.941 35.049 1.00 22.01 390 ARG A O 1
ATOM 3171 N N . GLY A 1 393 ? 1.896 5.805 34.094 1.00 22.06 391 GLY A N 1
ATOM 3172 C CA . GLY A 1 393 ? 2.256 6.450 32.824 1.00 21.56 391 GLY A CA 1
ATOM 3173 C C . GLY A 1 393 ? 2.659 5.488 31.694 1.00 19.68 391 GLY A C 1
ATOM 3174 O O . GLY A 1 393 ? 2.756 5.908 30.530 1.00 19.51 391 GLY A O 1
ATOM 3175 N N . ASP A 1 394 ? 2.878 4.214 32.010 1.00 18.31 392 ASP A N 1
ATOM 3176 C CA . ASP A 1 394 ? 3.147 3.187 30.972 1.00 18.28 392 ASP A CA 1
ATOM 3177 C C . ASP A 1 394 ? 1.929 2.954 30.063 1.00 17.49 392 ASP A C 1
ATOM 3178 O O . ASP A 1 394 ? 0.804 2.956 30.535 1.00 18.11 392 ASP A O 1
ATOM 3183 N N . CYS A 1 395 ? 2.169 2.689 28.785 1.00 16.63 393 CYS A N 1
ATOM 3184 C CA . CYS A 1 395 ? 1.094 2.335 27.873 1.00 16.69 393 CYS A CA 1
ATOM 3185 C C . CYS A 1 395 ? 1.454 0.986 27.340 1.00 15.70 393 CYS A C 1
ATOM 3186 O O . CYS A 1 395 ? 2.637 0.727 27.063 1.00 15.90 393 CYS A O 1
ATOM 3189 N N . PHE A 1 396 ? 0.438 0.133 27.218 1.00 14.95 394 PHE A N 1
ATOM 3190 C CA . PHE A 1 396 ? 0.610 -1.260 26.804 1.00 14.19 394 PHE A CA 1
ATOM 3191 C C . PHE A 1 396 ? -0.256 -1.646 25.617 1.00 13.04 394 PHE A C 1
ATOM 3192 O O . PHE A 1 396 ? -1.409 -1.193 25.466 1.00 13.74 394 PHE A O 1
ATOM 3200 N N . ASN A 1 397 ? 0.321 -2.473 24.758 1.00 13.99 395 ASN A N 1
ATOM 3201 C CA . ASN A 1 397 ? -0.441 -3.320 23.856 1.00 14.00 395 ASN A CA 1
ATOM 3202 C C . ASN A 1 397 ? -0.713 -4.611 24.660 1.00 14.65 395 ASN A C 1
ATOM 3203 O O . ASN A 1 397 ? 0.190 -5.440 24.823 1.00 14.54 395 ASN A O 1
ATOM 3208 N N . ILE A 1 398 ? -1.936 -4.772 25.142 1.00 13.89 396 ILE A N 1
ATOM 3209 C CA . ILE A 1 398 ? -2.312 -5.978 25.901 1.00 15.21 396 ILE A CA 1
ATOM 3210 C C . ILE A 1 398 ? -3.000 -6.875 24.856 1.00 15.69 396 ILE A C 1
ATOM 3211 O O . ILE A 1 398 ? -4.126 -6.613 24.450 1.00 14.99 396 ILE A O 1
ATOM 3216 N N . SER A 1 399 ? -2.290 -7.915 24.444 1.00 16.07 397 SER A N 1
ATOM 3217 C CA . SER A 1 399 ? -2.673 -8.782 23.316 1.00 16.94 397 SER A CA 1
ATOM 3218 C C . SER A 1 399 ? -2.423 -10.221 23.708 1.00 17.54 397 SER A C 1
ATOM 3219 O O . SER A 1 399 ? -1.286 -10.561 24.055 1.00 16.91 397 SER A O 1
ATOM 3222 N N . PHE A 1 400 ? -3.472 -11.061 23.642 1.00 17.28 398 PHE A N 1
ATOM 3223 C CA . PHE A 1 400 ? -3.329 -12.471 23.989 1.00 18.80 398 PHE A CA 1
ATOM 3224 C C . PHE A 1 400 ? -4.409 -13.278 23.251 1.00 18.87 398 PHE A C 1
ATOM 3225 O O . PHE A 1 400 ? -5.322 -12.706 22.632 1.00 17.57 398 PHE A O 1
ATOM 3233 N N . GLY A 1 401 ? -4.316 -14.596 23.333 1.00 20.30 399 GLY A N 1
ATOM 3234 C CA . GLY A 1 401 ? -5.253 -15.462 22.628 1.00 20.25 399 GLY A CA 1
ATOM 3235 C C . GLY A 1 401 ? -4.964 -16.924 22.892 1.00 23.15 399 GLY A C 1
ATOM 3236 O O . GLY A 1 401 ? -4.049 -17.266 23.642 1.00 22.67 399 GLY A O 1
ATOM 3237 N N . PHE A 1 402 ? -5.757 -17.778 22.254 1.00 23.91 400 PHE A N 1
ATOM 3238 C CA . PHE A 1 402 ? -5.630 -19.222 22.340 1.00 26.58 400 PHE A CA 1
ATOM 3239 C C . PHE A 1 402 ? -5.650 -19.702 20.910 1.00 27.55 400 PHE A C 1
ATOM 3240 O O . PHE A 1 402 ? -6.492 -19.255 20.106 1.00 26.78 400 PHE A O 1
ATOM 3248 N N . ASN A 1 403 ? -4.693 -20.546 20.577 1.00 28.42 401 ASN A N 1
ATOM 3249 C CA . ASN A 1 403 ? -4.627 -21.139 19.252 1.00 30.73 401 ASN A CA 1
ATOM 3250 C C . ASN A 1 403 ? -4.859 -22.647 19.291 1.00 33.15 401 ASN A C 1
ATOM 3251 O O . ASN A 1 403 ? -4.821 -23.261 20.361 1.00 35.13 401 ASN A O 1
ATOM 3256 N N . ASN A 1 404 ? -5.077 -23.247 18.121 1.00 34.94 402 ASN A N 1
ATOM 3257 C CA . ASN A 1 404 ? -5.229 -24.694 17.979 1.00 37.38 402 ASN A CA 1
ATOM 3258 C C . ASN A 1 404 ? -6.365 -25.275 18.827 1.00 38.04 402 ASN A C 1
ATOM 3259 O O . ASN A 1 404 ? -6.252 -26.388 19.354 1.00 39.56 402 ASN A O 1
ATOM 3264 N N . LEU A 1 405 ? -7.452 -24.516 18.947 1.00 35.87 403 LEU A N 1
ATOM 3265 C CA . LEU A 1 405 ? -8.623 -24.942 19.691 1.00 36.96 403 LEU A CA 1
ATOM 3266 C C . LEU A 1 405 ? -9.388 -25.882 18.800 1.00 39.97 403 LEU A C 1
ATOM 3267 O O . LEU A 1 405 ? -9.414 -25.702 17.586 1.00 40.06 403 LEU A O 1
ATOM 3272 N N . LYS A 1 406 ? -9.987 -26.902 19.398 1.00 42.92 404 LYS A N 1
ATOM 3273 C CA . LYS A 1 406 ? -10.671 -27.914 18.616 1.00 46.65 404 LYS A CA 1
ATOM 3274 C C . LYS A 1 406 ? -12.145 -27.569 18.428 1.00 46.76 404 LYS A C 1
ATOM 3275 O O . LYS A 1 406 ? -12.854 -27.275 19.395 1.00 45.65 404 LYS A O 1
ATOM 3281 N N . ASP A 1 407 ? -12.572 -27.568 17.165 1.00 48.39 405 ASP A N 1
ATOM 3282 C CA . ASP A 1 407 ? -13.980 -27.420 16.781 1.00 50.45 405 ASP A CA 1
ATOM 3283 C C . ASP A 1 407 ? -14.502 -28.828 16.542 1.00 54.96 405 ASP A C 1
ATOM 3284 O O . ASP A 1 407 ? -13.951 -29.555 15.716 1.00 57.70 405 ASP A O 1
ATOM 3289 N N . SER A 1 408 ? -15.537 -29.223 17.281 1.00 57.34 406 SER A N 1
ATOM 3290 C CA . SER A 1 408 ? -16.212 -30.504 17.041 1.00 62.50 406 SER A CA 1
ATOM 3291 C C . SER A 1 408 ? -17.058 -30.463 15.764 1.00 64.05 406 SER A C 1
ATOM 3292 O O . SER A 1 408 ? -17.422 -31.502 15.212 1.00 67.45 406 SER A O 1
ATOM 3295 N N . GLN A 1 409 ? -17.344 -29.247 15.306 1.00 62.10 407 GLN A N 1
ATOM 3296 C CA . GLN A 1 409 ? -18.275 -29.000 14.207 1.00 63.45 407 GLN A CA 1
ATOM 3297 C C . GLN A 1 409 ? -17.597 -28.743 12.851 1.00 64.12 407 GLN A C 1
ATOM 3298 O O . GLN A 1 409 ? -18.272 -28.673 11.818 1.00 65.48 407 GLN A O 1
ATOM 3304 N N . SER A 1 410 ? -16.268 -28.612 12.856 1.00 63.56 408 SER A N 1
ATOM 3305 C CA . SER A 1 410 ? -15.519 -28.258 11.649 1.00 63.99 408 SER A CA 1
ATOM 3306 C C . SER A 1 410 ? -14.226 -29.047 11.489 1.00 65.91 408 SER A C 1
ATOM 3307 O O . SER A 1 410 ? -13.631 -29.524 12.485 1.00 66.25 408 SER A O 1
ATOM 3310 N N . ALA A 1 411 ? -13.773 -29.153 10.235 1.00 67.69 409 ALA A N 1
ATOM 3311 C CA . ALA A 1 411 ? -12.483 -29.769 9.936 1.00 69.40 409 ALA A CA 1
ATOM 3312 C C . ALA A 1 411 ? -11.305 -28.876 10.338 1.00 65.96 409 ALA A C 1
ATOM 3313 O O . ALA A 1 411 ? -10.195 -29.372 10.548 1.00 67.18 409 ALA A O 1
ATOM 3315 N N . ASN A 1 412 ? -11.545 -27.567 10.460 1.00 61.78 410 ASN A N 1
ATOM 3316 C CA . ASN A 1 412 ? -10.486 -26.622 10.846 1.00 58.06 410 ASN A CA 1
ATOM 3317 C C . ASN A 1 412 ? -10.435 -26.404 12.358 1.00 54.72 410 ASN A C 1
ATOM 3318 O O . ASN A 1 412 ? -11.469 -26.143 12.985 1.00 53.66 410 ASN A O 1
ATOM 3323 N N . ASN A 1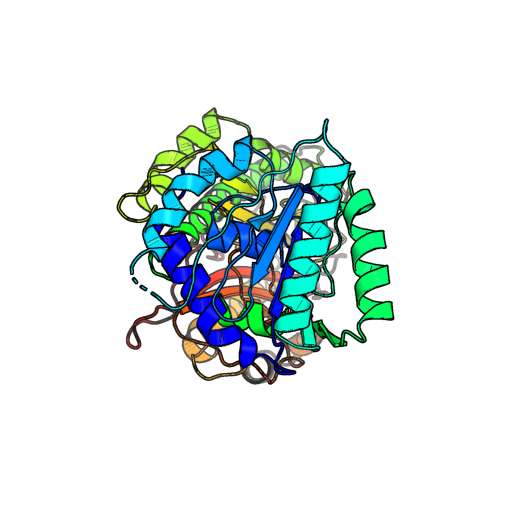 413 ? -9.243 -26.476 12.946 1.00 52.84 411 ASN A N 1
ATOM 3324 C CA . ASN A 1 413 ? -9.057 -25.960 14.297 1.00 48.94 411 ASN A CA 1
ATOM 3325 C C . ASN A 1 413 ? -9.389 -24.474 14.272 1.00 44.27 411 ASN A C 1
ATOM 3326 O O . ASN A 1 413 ? -9.538 -23.900 13.189 1.00 44.06 411 ASN A O 1
ATOM 3331 N N . TYR A 1 414 ? -9.542 -23.857 15.444 1.00 40.05 412 TYR A N 1
ATOM 3332 C CA . TYR A 1 414 ? -9.842 -22.436 15.499 1.00 35.21 412 TYR A CA 1
ATOM 3333 C C . TYR A 1 414 ? -8.963 -21.744 16.537 1.00 32.50 412 TYR A C 1
ATOM 3334 O O . TYR A 1 414 ? -8.248 -22.399 17.318 1.00 32.71 412 TYR A O 1
ATOM 3343 N N . ALA A 1 415 ? -8.985 -20.420 16.496 1.00 29.40 413 ALA A N 1
ATOM 3344 C CA . ALA A 1 415 ? -8.208 -19.591 17.402 1.00 26.91 413 ALA A CA 1
ATOM 3345 C C . ALA A 1 415 ? -9.065 -18.422 17.847 1.00 25.32 413 ALA A C 1
ATOM 3346 O O . ALA A 1 415 ? -10.038 -18.071 17.169 1.00 25.45 413 ALA A O 1
ATOM 3348 N N . LEU A 1 416 ? -8.686 -17.822 18.977 1.00 24.00 414 LEU A N 1
ATOM 3349 C CA . LEU A 1 416 ? -9.333 -16.645 19.525 1.00 22.89 414 LEU A CA 1
ATOM 3350 C C . LEU A 1 416 ? -8.223 -15.679 19.950 1.00 22.17 414 LEU A C 1
ATOM 3351 O O . LEU A 1 416 ? -7.221 -16.093 20.556 1.00 22.55 414 LEU A O 1
ATOM 3356 N N . GLN A 1 417 ? -8.385 -14.405 19.596 1.00 20.30 415 GLN A N 1
ATOM 3357 C CA . GLN A 1 417 ? -7.371 -13.370 19.879 1.00 19.40 415 GLN A CA 1
ATOM 3358 C C . GLN A 1 417 ? -8.043 -12.027 20.161 1.00 18.28 415 GLN A C 1
ATOM 3359 O O . GLN A 1 417 ? -9.027 -11.627 19.495 1.00 18.34 415 GLN A O 1
ATOM 3365 N N . LEU A 1 418 ? -7.485 -11.310 21.128 1.00 18.17 416 LEU A N 1
ATOM 3366 C CA . LEU A 1 418 ? -8.037 -10.031 21.572 1.00 17.62 416 LEU A CA 1
ATOM 3367 C C . LEU A 1 418 ? -6.879 -9.131 21.959 1.00 17.00 416 LEU A C 1
ATOM 3368 O O . LEU A 1 418 ? -5.968 -9.553 22.686 1.00 16.28 416 LEU A O 1
ATOM 3373 N N . ALA A 1 419 ? -6.910 -7.897 21.453 1.00 15.95 417 ALA A N 1
ATOM 3374 C CA . ALA A 1 419 ? -5.910 -6.889 21.806 1.00 15.41 417 ALA A CA 1
ATOM 3375 C C . ALA A 1 419 ? -6.510 -5.496 21.913 1.00 15.28 417 ALA A C 1
ATOM 3376 O O . ALA A 1 419 ? -7.367 -5.112 21.118 1.00 15.70 417 ALA A O 1
ATOM 3378 N N . ASP A 1 420 ? -6.038 -4.754 22.910 1.00 15.66 418 ASP A N 1
ATOM 3379 C CA . ASP A 1 420 ? -6.391 -3.350 23.093 1.00 14.95 418 ASP A CA 1
ATOM 3380 C C . ASP A 1 420 ? -5.172 -2.587 23.594 1.00 14.89 418 ASP A C 1
ATOM 3381 O O . ASP A 1 420 ? -4.292 -3.176 24.222 1.00 14.10 418 ASP A O 1
ATOM 3386 N N . THR A 1 421 ? -5.121 -1.298 23.267 1.00 14.50 419 THR A N 1
ATOM 3387 C CA . THR A 1 421 ? -4.070 -0.397 23.775 1.00 14.21 419 THR A CA 1
ATOM 3388 C C . THR A 1 421 ? -4.610 0.176 25.093 1.00 15.26 419 THR A C 1
ATOM 3389 O O . THR A 1 421 ? -5.708 0.735 25.121 1.00 15.05 419 THR A O 1
ATOM 3393 N N . VAL A 1 422 ? -3.861 -0.025 26.182 1.00 15.34 420 VAL A N 1
ATOM 3394 C CA . VAL A 1 422 ? -4.305 0.318 27.539 1.00 15.67 420 VAL A CA 1
ATOM 3395 C C . VAL A 1 422 ? -3.280 1.250 28.216 1.00 16.04 420 VAL A C 1
ATOM 3396 O O . VAL A 1 422 ? -2.097 0.903 28.327 1.00 15.29 420 VAL A O 1
ATOM 3400 N N . GLN A 1 423 ? -3.753 2.394 28.703 1.00 17.09 421 GLN A N 1
ATOM 3401 C CA . GLN A 1 423 ? -2.884 3.384 29.354 1.00 18.04 421 GLN A CA 1
ATOM 3402 C C . GLN A 1 423 ? -2.984 3.232 30.856 1.00 19.18 421 GLN A C 1
ATOM 3403 O O . GLN A 1 423 ? -4.085 3.211 31.395 1.00 19.52 421 GLN A O 1
ATOM 3409 N N . ILE A 1 424 ? -1.837 3.143 31.532 1.00 19.82 422 ILE A N 1
ATOM 3410 C CA . ILE A 1 424 ? -1.828 3.284 32.974 1.00 21.15 422 ILE A CA 1
ATOM 3411 C C . ILE A 1 424 ? -1.667 4.764 33.302 1.00 22.49 422 ILE A C 1
ATOM 3412 O O . ILE A 1 424 ? -0.619 5.356 32.979 1.00 21.34 422 ILE A O 1
ATOM 3417 N N . PRO A 1 425 ? -2.718 5.383 33.907 1.00 23.14 423 PRO A N 1
ATOM 3418 C CA . PRO A 1 425 ? -2.667 6.813 34.207 1.00 25.47 423 PRO A CA 1
ATOM 3419 C C . PRO A 1 425 ? -1.541 7.183 35.175 1.00 27.33 423 PRO A C 1
ATOM 3420 O O . PRO A 1 425 ? -1.113 6.369 36.000 1.00 26.66 423 PRO A O 1
ATOM 3424 N N . LEU A 1 426 ? -1.090 8.425 35.084 1.00 29.29 424 LEU A N 1
ATOM 3425 C CA . LEU A 1 426 ? -0.104 8.944 36.016 1.00 32.20 424 LEU A CA 1
ATOM 3426 C C . LEU A 1 426 ? -0.694 9.048 37.431 1.00 35.39 424 LEU A C 1
ATOM 3427 O O . LEU A 1 426 ? 0.032 8.904 38.419 1.00 36.28 424 LEU A O 1
ATOM 3432 N N . ASP A 1 427 ? -2.006 9.283 37.514 1.00 36.93 425 ASP A N 1
ATOM 3433 C CA . ASP A 1 427 ? -2.708 9.436 38.800 1.00 40.97 425 ASP A CA 1
ATOM 3434 C C . ASP A 1 427 ? -2.931 8.085 39.488 1.00 40.47 425 ASP A C 1
ATOM 3435 O O . ASP A 1 427 ? -3.560 7.177 38.922 1.00 38.32 425 ASP A O 1
ATOM 3440 N N . GLU A 1 428 ? -2.407 7.972 40.708 1.00 43.04 426 GLU A N 1
ATOM 3441 C CA . GLU A 1 428 ? -2.538 6.773 41.553 1.00 44.47 426 GLU A CA 1
ATOM 3442 C C . GLU A 1 428 ? -3.989 6.255 41.736 1.00 45.27 426 GLU A C 1
ATOM 3443 O O . GLU A 1 428 ? -4.219 5.052 41.900 1.00 44.15 426 GLU A O 1
ATOM 3449 N N . THR A 1 429 ? -4.961 7.158 41.703 1.00 46.88 427 THR A N 1
ATOM 3450 C CA . THR A 1 429 ? -6.343 6.780 42.015 1.00 48.55 427 THR A CA 1
ATOM 3451 C C . THR A 1 429 ? -7.113 6.228 40.808 1.00 46.02 427 THR A C 1
ATOM 3452 O O . THR A 1 429 ? -8.164 5.590 40.977 1.00 46.87 427 THR A O 1
ATOM 3456 N N . GLU A 1 430 ? -6.591 6.467 39.605 1.00 42.96 428 GLU A N 1
ATOM 3457 C CA . GLU A 1 430 ? -7.265 6.077 38.368 1.00 40.92 428 GLU A CA 1
ATOM 3458 C C . GLU A 1 430 ? -6.813 4.692 37.877 1.00 37.76 428 GLU A C 1
ATOM 3459 O O . GLU A 1 430 ? -5.606 4.390 37.886 1.00 36.71 428 GLU A O 1
ATOM 3465 N N . PRO A 1 431 ? -7.771 3.850 37.434 1.00 36.47 429 PRO A N 1
ATOM 3466 C CA . PRO A 1 431 ? -7.464 2.517 36.886 1.00 34.62 429 PRO A CA 1
ATOM 3467 C C . PRO A 1 431 ? -6.946 2.575 35.431 1.00 31.54 429 PRO A C 1
ATOM 3468 O O . PRO A 1 431 ? -7.070 3.627 34.787 1.00 31.27 429 PRO A O 1
ATOM 3472 N N . PRO A 1 432 ? -6.415 1.446 34.902 1.00 29.97 430 PRO A N 1
ATOM 3473 C CA . PRO A 1 432 ? -6.070 1.407 33.483 1.00 27.32 430 PRO A CA 1
ATOM 3474 C C . PRO A 1 432 ? -7.207 1.835 32.570 1.00 27.12 430 PRO A C 1
ATOM 3475 O O . PRO A 1 432 ? -8.399 1.512 32.802 1.00 27.14 430 PRO A O 1
ATOM 3479 N N . ARG A 1 433 ? -6.836 2.586 31.544 1.00 25.64 431 ARG A N 1
ATOM 3480 C CA . ARG A 1 433 ? -7.789 3.237 30.647 1.00 26.59 431 ARG A CA 1
ATOM 3481 C C . ARG A 1 433 ? -7.628 2.609 29.247 1.00 22.87 431 ARG A C 1
ATOM 3482 O O . ARG A 1 433 ? -6.534 2.631 28.688 1.00 21.01 431 ARG A O 1
ATOM 3490 N N . PHE A 1 434 ? -8.702 2.031 28.696 1.00 20.97 432 PHE A N 1
ATOM 3491 C CA . PHE A 1 434 ? -8.668 1.494 27.322 1.00 19.37 432 PHE A CA 1
ATOM 3492 C C . PHE A 1 434 ? -8.628 2.686 26.362 1.00 19.38 432 PHE A C 1
ATOM 3493 O O . PHE A 1 434 ? -9.504 3.555 26.425 1.00 20.05 432 PHE A O 1
ATOM 3501 N N . LEU A 1 435 ? -7.608 2.753 25.508 1.00 17.54 433 LEU A N 1
ATOM 3502 C CA . LEU A 1 435 ? -7.540 3.815 24.470 1.00 17.91 433 LEU A CA 1
ATOM 3503 C C . LEU A 1 435 ? -8.285 3.346 23.222 1.00 17.78 433 LEU A C 1
ATOM 3504 O O . LEU A 1 435 ? -8.843 4.140 22.474 1.00 17.99 433 LEU A O 1
ATOM 3509 N N . THR A 1 436 ? -8.250 2.038 22.991 1.00 17.41 434 THR A N 1
ATOM 3510 C CA . THR A 1 436 ? -9.049 1.433 21.919 1.00 15.82 434 THR A CA 1
ATOM 3511 C C . THR A 1 436 ? -10.386 0.964 22.504 1.00 17.28 434 THR A C 1
ATOM 3512 O O . THR A 1 436 ? -10.440 0.205 23.500 1.00 16.52 434 THR A O 1
ATOM 3516 N N . ASN A 1 437 ? -11.467 1.442 21.893 1.00 16.76 435 ASN A N 1
ATOM 3517 C CA . ASN A 1 437 ? -12.802 1.211 22.450 1.00 17.60 435 ASN A CA 1
ATOM 3518 C C . ASN A 1 437 ? -13.791 0.579 21.478 1.00 17.40 435 ASN A C 1
ATOM 3519 O O . ASN A 1 437 ? -14.989 0.410 21.812 1.00 17.90 435 ASN A O 1
ATOM 3524 N N . TYR A 1 438 ? -13.305 0.206 20.291 1.00 16.73 436 TYR A N 1
ATOM 3525 C CA . TYR A 1 438 ? -14.177 -0.475 19.338 1.00 17.36 436 TYR A CA 1
ATOM 3526 C C . TYR A 1 438 ? -14.792 -1.700 20.023 1.00 17.40 436 TYR A C 1
ATOM 3527 O O . TYR A 1 438 ? -14.097 -2.413 20.767 1.00 16.92 436 TYR A O 1
ATOM 3536 N N . THR A 1 439 ? -16.071 -1.970 19.755 1.00 18.18 437 THR A N 1
ATOM 3537 C CA . THR A 1 439 ? -16.772 -3.080 20.445 1.00 18.65 437 THR A CA 1
ATOM 3538 C C . THR A 1 439 ? -16.026 -4.436 20.465 1.00 19.00 437 THR A C 1
ATOM 3539 O O . THR A 1 439 ? -15.367 -4.832 19.498 1.00 18.57 437 THR A O 1
ATOM 3543 N N . LYS A 1 440 ? -16.137 -5.144 21.585 1.00 19.63 438 LYS A N 1
ATOM 3544 C CA . LYS A 1 440 ? -15.766 -6.551 21.631 1.00 20.29 438 LYS A CA 1
ATOM 3545 C C . LYS A 1 440 ? -16.947 -7.396 22.127 1.00 21.61 438 LYS A C 1
ATOM 3546 O O . LYS A 1 440 ? -16.792 -8.600 22.372 1.00 21.59 438 LYS A O 1
ATOM 3552 N N . ALA A 1 441 ? -18.127 -6.772 22.250 1.00 21.28 439 ALA A N 1
ATOM 3553 C CA . ALA A 1 441 ? -19.320 -7.495 22.696 1.00 23.42 439 ALA A CA 1
ATOM 3554 C C . ALA A 1 441 ? -19.608 -8.628 21.716 1.00 23.87 439 ALA A C 1
ATOM 3555 O O . ALA A 1 441 ? -19.580 -8.422 20.499 1.00 22.67 439 ALA A O 1
ATOM 3557 N N . LYS A 1 442 ? -19.885 -9.810 22.256 1.00 24.62 440 LYS A N 1
ATOM 3558 C CA . LYS A 1 442 ? -20.103 -10.996 21.434 1.00 26.18 440 LYS A CA 1
ATOM 3559 C C . LYS A 1 442 ? -21.228 -10.797 20.416 1.00 26.84 440 LYS A C 1
ATOM 3560 O O . LYS A 1 442 ? -21.108 -11.240 19.269 1.00 27.43 440 LYS A O 1
ATOM 3566 N N . SER A 1 443 ? -22.328 -10.146 20.819 1.00 27.52 441 SER A N 1
ATOM 3567 C CA . SER A 1 443 ? -23.432 -9.932 19.890 1.00 28.41 441 SER A CA 1
ATOM 3568 C C . SER A 1 443 ? -23.095 -8.924 18.787 1.00 27.18 441 SER A C 1
ATOM 3569 O O . SER A 1 443 ? -23.791 -8.869 17.772 1.00 28.17 441 SER A O 1
ATOM 3572 N N A GLN A 1 444 ? -22.038 -8.143 18.980 0.50 25.30 442 GLN A N 1
ATOM 3573 N N B GLN A 1 444 ? -22.056 -8.114 18.996 0.50 25.44 442 GLN A N 1
ATOM 3574 C CA A GLN A 1 444 ? -21.654 -7.138 17.986 0.50 24.54 442 GLN A CA 1
ATOM 3575 C CA B GLN A 1 444 ? -21.644 -7.112 17.997 0.50 24.78 442 GLN A CA 1
ATOM 3576 C C A GLN A 1 444 ? -20.536 -7.630 17.060 0.50 23.63 442 GLN A C 1
ATOM 3577 C C B GLN A 1 444 ? -20.468 -7.574 17.117 0.50 23.66 442 GLN A C 1
ATOM 3578 O O A GLN A 1 444 ? -20.282 -7.037 16.013 0.50 23.89 442 GLN A O 1
ATOM 3579 O O B GLN A 1 444 ? -20.096 -6.895 16.162 0.50 23.78 442 GLN A O 1
ATOM 3590 N N . ILE A 1 445 ? -19.899 -8.730 17.440 1.00 23.48 443 ILE A N 1
ATOM 3591 C CA . ILE A 1 445 ? -18.817 -9.319 16.621 1.00 23.18 443 ILE A CA 1
ATOM 3592 C C . ILE A 1 445 ? -19.224 -10.669 16.002 1.00 24.76 443 ILE A C 1
ATOM 3593 O O . ILE A 1 445 ? -18.443 -11.270 15.250 1.00 25.09 443 ILE A O 1
ATOM 3598 N N . SER A 1 446 ? -20.452 -11.116 16.305 1.00 25.94 444 SER A N 1
ATOM 3599 C CA . SER A 1 446 ? -21.022 -12.335 15.738 1.00 26.80 444 SER A CA 1
ATOM 3600 C C . SER A 1 446 ? -21.924 -12.056 14.549 1.00 28.72 444 SER A C 1
ATOM 3601 O O . SER A 1 446 ? -22.719 -11.100 14.555 1.00 27.97 444 SER A O 1
ATOM 3604 N N . PHE A 1 447 ? -21.807 -12.904 13.525 1.00 30.05 445 PHE A N 1
ATOM 3605 C CA . PHE A 1 447 ? -22.586 -12.746 12.296 1.00 32.43 445 PHE A CA 1
ATOM 3606 C C . PHE A 1 447 ? -23.101 -14.103 11.828 1.00 35.59 445 PHE A C 1
ATOM 3607 O O . PHE A 1 447 ? -22.406 -15.112 11.965 1.00 35.51 445 PHE A O 1
ATOM 3615 N N . TYR A 1 448 ? -24.317 -14.110 11.295 1.00 38.37 446 TYR A N 1
ATOM 3616 C CA . TYR A 1 448 ? -25.008 -15.345 10.885 1.00 42.39 446 TYR A CA 1
ATOM 3617 C C . TYR A 1 448 ? -25.552 -15.254 9.467 1.00 45.07 446 TYR A C 1
ATOM 3618 O O . TYR A 1 448 ? -26.401 -14.414 9.171 1.00 45.69 446 TYR A O 1
ATOM 3627 N N . PHE A 1 449 ? -25.081 -16.143 8.598 1.00 47.35 447 PHE A N 1
ATOM 3628 C CA . PHE A 1 449 ? -25.478 -16.139 7.191 1.00 49.83 447 PHE A CA 1
ATOM 3629 C C . PHE A 1 449 ? -26.350 -17.329 6.808 1.00 53.48 447 PHE A C 1
ATOM 3630 O O . PHE A 1 449 ? -26.083 -18.455 7.216 1.00 55.12 447 PHE A O 1
#

Nearest PDB structures (foldseek):
  3biq-assembly1_A  TM=1.002E+00  e=3.011E-95  Saccharomyces cerevisiae
  3bip-assembly1_A  TM=1.000E+00  e=2.936E-92  Saccharomyces cerevisiae
  3bit-assembly2_B  TM=9.958E-01  e=8.651E-90  Saccharomyces cerevisiae
  6a8m-assembly1_A  TM=9.785E-01  e=4.639E-68  Eremothecium gossypii ATCC 10895
  5e5b-assembly1_A  TM=9.252E-01  e=3.928E-41  Homo sapiens

Secondary structure (DSSP, 8-state):
---HHHHHHHHHHHHHHGGGSTT--SEEEEEE-S--TTSTT-HHHHHHHHHHSS--SSEEEEEETTEEEEEEEHHHHHHHHHHHGGG-----EEEEEEE-TT-HHHHHHHHHHHHHHHHHH-SEEEE-TT----SHHHHHHHHHHHHHHHHHT-EEEE-HHHHHHHT-SPPHHHHHHHHHHHHHHHHHHHHHHHHHHHHHHTT---BHHHHHHHHHHGGG-HHHHHHHHHHHHTTSPTT----GGGEEESS--EEE-TT----STT----SSBP--SEEEEEEE-EEETTEE--EEEEEEES--HHHHHHHHHHHHHHHHIIIII--TT--HHHHHHHHHHHHHHH-GGGGGGB-S--EEE-SSSS--GGGBSSTT--S----TT-EEEEEEEEEEEPPSS-SS-EEEEEEEEEE--SSTTSPPEES--S---HHHHEE--

Sequence (441 aa):
NIDFDVFKKRIELLYSKYNEFEGSPNSLLFVLGSSSNAENPYQKKTTILHNWLLSYEFPATLIALVPGKVIIIITSSAKAKHLQKAIDLFKDSKITLELWQRNNKEPELNKKLFDDVIALINSAGKTVGIPEKDSYQGKFMTEWNPVWEAAVKENEFNVIDISLGLSKVWEVKDVNEQAFLSSVSSKGSDKFMDLLSNEMVRAVDEELKITNAKLSDKIENKIDDVKFLKQLSPDLSALCPPNYKFNFDLLDWTYSPIIIQSGKKFDLRVSARSTNDQLYGNGCILASCGIRYNNYCSSNITRTFLIDPSEEMANNYDFLLTLQKEIVTNILKPGRTPKEVYEESVIEYIEEKTKPELVPNFTKNIGSLIGLEFRDSNFILNVKNDDYRKIQRGDCFNISFGFNNLKDSQSANNYALQLADTVQIPLDETEPPRFLTNYTKAKSQQISFYF

CATH classification: 3.40.350.10 (+1 more: 3.90.230.10)

InterPro domains:
  IPR000994 Peptidase M24 [PF00557] (218-422)
  IPR011993 PH-like domain superfamily [G3DSA:2.30.29.30] (828-958)
  IPR013719 Histone chaperone RTT106/FACT complex subunit SPT16-like, middle domain [PF08512] (836-922)
  IPR013719 Histone chaperone RTT106/FACT complex subunit SPT16-like, middle domain [SM01287] (834-924)
  IPR013953 FACT complex subunit SPT16, middle domain [PF08644] (553-669)
  IPR013953 FACT complex subunit SPT16, middle domain [SM01286] (553-707)
  IPR029148 FACT complex subunit SPT16, N-terminal lobe domain [PF14826] (6-167)
  IPR029148 FACT complex subunit SPT16, N-terminal lobe domain [SM01285] (6-169)
  IPR029149 Creatinase/Aminopeptidase P/Spt16, N-terminal [G3DSA:3.40.350.10] (1-173)
  IPR033825 FACT complex subunit Spt16, peptidase M24-like domain [cd01091] (184-435)
  IPR036005 Creatinase/aminopeptidase-like [G3DSA:3.90.230.10] (174-447)
  IPR036005 Creatinase/aminopeptidase-like [SSF55920] (180-423)
  IPR040258 FACT complex subunit Spt16 [PTHR13980] (1-1031)
  IPR048969 FACT complex subunit SPT16, C-terminal domain [PF21091] (962-1032)
  IPR056595 FACT complex subunit SPT16, PH-like domain [PF24824] (679-815)

Radius of gyration: 23.92 Å; Cα contacts (8 Å, |Δi|>4): 857; chains: 1; bounding box: 68×60×47 Å